Protein AF-0000000070213793 (afdb_homodimer)

Secondary structure (DSSP, 8-state):
--------TT------B----S---EEEEE-TTTT-SSPEEEEE--TT-GGGS--HHHHHHHHHHHHHSSSS-TT--EEEES-TTTHHHHHHHHHS---SPEEEEE-HHHHHHHHHHHHHTT-TTTEEEEE--TTSPPPTTS-SS-SEEEEES----GGGHHHHHHHHHHH--TT-EEEEEEE--STHHHHHHHHHHHHEEEEE----TTHHHHHTTTEEEEEEEE---/--------TT------B----S---EEEEE-TTTT-SSPEEEEE--TT-GGGS--HHHHHHHHHHHHHSSSS-TT--EEEES-TTTHHHHHHHHHS---S-EEEEE-HHHHHHHHHHHHHTT-TTTEEEEE--TTSPPPTTS-SS-SEEEEES----GGGHHHHHHHHHHH--TT-EEEEEEE--STHHHHHHHHHHHHEEEEE----TTHHHHHTTTEEEEEEEE---

pLDDT: mean 90.23, std 17.84, range [24.61, 98.94]

InterPro domains:
  IPR019410 Lysine methyltransferase [PF10294] (39-197)
  IPR019410 Lysine methyltransferase [PTHR14614] (41-212)
  IPR029063 S-adenosyl-L-methionine-dependent methyltransferase superfamily [G3DSA:3.40.50.150] (36-229)
  IPR029063 S-adenosyl-L-methionine-dependent methyltransferase superfamily [SSF53335] (53-181)
  IPR033684 Protein-lysine N-methyltransferase EFM6 [MF_03198] (5-227)

Structure (mmCIF, N/CA/C/O backbone):
data_AF-0000000070213793-model_v1
#
loop_
_entity.id
_entity.type
_entity.pdbx_description
1 polymer 'Protein-lysine N-methyltransferase EFM6'
#
loop_
_atom_site.group_PDB
_atom_site.id
_atom_site.type_symbol
_atom_site.label_atom_id
_atom_site.label_alt_id
_atom_site.label_comp_id
_atom_site.label_asym_id
_atom_site.label_entity_id
_atom_site.label_seq_id
_atom_site.pdbx_PDB_ins_code
_atom_site.Cartn_x
_atom_site.Cartn_y
_atom_site.Cartn_z
_atom_site.occupancy
_atom_site.B_iso_or_equiv
_atom_site.auth_seq_id
_atom_site.auth_comp_id
_atom_site.auth_asym_id
_atom_site.auth_atom_id
_atom_site.pdbx_PDB_model_num
ATOM 1 N N . MET A 1 1 ? -33.344 42.562 -26.562 1 24.97 1 MET A N 1
ATOM 2 C CA . MET A 1 1 ? -33.469 42.188 -25.156 1 24.97 1 MET A CA 1
ATOM 3 C C . MET A 1 1 ? -33.125 40.719 -24.938 1 24.97 1 MET A C 1
ATOM 5 O O . MET A 1 1 ? -34.031 39.875 -24.969 1 24.97 1 MET A O 1
ATOM 9 N N . SER A 1 2 ? -32.094 40.125 -25.641 1 30.66 2 SER A N 1
ATOM 10 C CA . SER A 1 2 ? -31.625 38.781 -25.859 1 30.66 2 SER A CA 1
ATOM 11 C C . SER A 1 2 ? -31.156 38.125 -24.547 1 30.66 2 SER A C 1
ATOM 13 O O . SER A 1 2 ? -30.297 38.688 -23.859 1 30.66 2 SER A O 1
ATOM 15 N N . ASP A 1 3 ? -32.062 37.281 -23.812 1 29.05 3 ASP A N 1
ATOM 16 C CA . ASP A 1 3 ? -32.062 36.625 -22.516 1 29.05 3 ASP A CA 1
ATOM 17 C C . ASP A 1 3 ? -30.891 35.656 -22.406 1 29.05 3 ASP A C 1
ATOM 19 O O . ASP A 1 3 ? -30.734 34.781 -23.234 1 29.05 3 ASP A O 1
ATOM 23 N N . SER A 1 4 ? -29.719 36 -21.812 1 30.92 4 SER A N 1
ATOM 24 C CA . SER A 1 4 ? -28.469 35.344 -21.438 1 30.92 4 SER A CA 1
ATOM 25 C C . SER A 1 4 ? -28.719 34.125 -20.578 1 30.92 4 SER A C 1
ATOM 27 O O . SER A 1 4 ? -29.062 34.219 -19.406 1 30.92 4 SER A O 1
ATOM 29 N N . GLU A 1 5 ? -29.391 33 -21.125 1 30.72 5 GLU A N 1
ATOM 30 C CA . GLU A 1 5 ? -29.547 31.688 -20.5 1 30.72 5 GLU A CA 1
ATOM 31 C C . GLU A 1 5 ? -28.219 31.188 -19.953 1 30.72 5 GLU A C 1
ATOM 33 O O . GLU A 1 5 ? -27.312 30.844 -20.719 1 30.72 5 GLU A O 1
ATOM 38 N N . GLU A 1 6 ? -27.719 31.781 -18.875 1 29.31 6 GLU A N 1
ATOM 39 C CA . GLU A 1 6 ? -26.562 31.422 -18.078 1 29.31 6 GLU A CA 1
ATOM 40 C C . GLU A 1 6 ? -26.531 29.938 -17.766 1 29.31 6 GLU A C 1
ATOM 42 O O . GLU A 1 6 ? -27.578 29.344 -17.453 1 29.31 6 GLU A O 1
ATOM 47 N N . ASN A 1 7 ? -25.562 29.156 -18.312 1 28.31 7 ASN A N 1
ATOM 48 C CA . ASN A 1 7 ? -25.031 27.797 -18.297 1 28.31 7 ASN A CA 1
ATOM 49 C C . ASN A 1 7 ? -24.938 27.25 -16.891 1 28.31 7 ASN A C 1
ATOM 51 O O . ASN A 1 7 ? -23.984 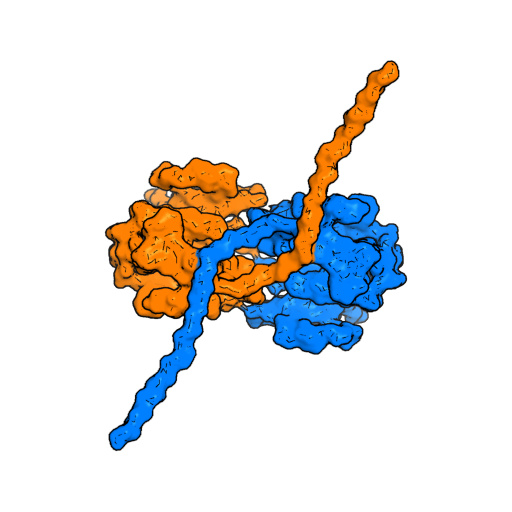27.547 -16.156 1 28.31 7 ASN A O 1
ATOM 55 N N . ASP A 1 8 ? -26.031 27.25 -16.062 1 28.61 8 ASP A N 1
ATOM 56 C CA . ASP A 1 8 ? -26.141 26.594 -14.766 1 28.61 8 ASP A CA 1
ATOM 57 C C . ASP A 1 8 ? -25.812 25.109 -14.859 1 28.61 8 ASP A C 1
ATOM 59 O O . ASP A 1 8 ? -26.672 24.266 -14.594 1 28.61 8 ASP A O 1
ATOM 63 N N . VAL A 1 9 ? -25.25 24.578 -15.875 1 28.34 9 VAL A N 1
ATOM 64 C CA . VAL A 1 9 ? -25.078 23.141 -16.016 1 28.34 9 VAL A CA 1
ATOM 65 C C . VAL A 1 9 ? -24.328 22.578 -14.805 1 28.34 9 VAL A C 1
ATOM 67 O O . VAL A 1 9 ? -24.078 21.375 -14.719 1 28.34 9 VAL A O 1
ATOM 70 N N . PHE A 1 10 ? -23.516 23.375 -14.117 1 33 10 PHE A N 1
ATOM 71 C CA . PHE A 1 10 ? -22.547 22.75 -13.219 1 33 10 PHE A CA 1
ATOM 72 C C . PHE A 1 10 ? -23.234 22.234 -11.961 1 33 10 PHE A C 1
ATOM 74 O O . PHE A 1 10 ? -22.578 21.938 -10.961 1 33 10 PHE A O 1
ATOM 81 N N . GLY A 1 11 ? -24.5 22.281 -11.797 1 30.91 11 GLY A N 1
ATOM 82 C CA . GLY A 1 11 ? -25.062 21.812 -10.547 1 30.91 11 GLY A CA 1
ATOM 83 C C . GLY A 1 11 ? -24.984 20.312 -10.383 1 30.91 11 GLY A C 1
ATOM 84 O O . GLY A 1 11 ? -26.016 19.641 -10.227 1 30.91 11 GLY A O 1
ATOM 85 N N . VAL A 1 12 ? -24.125 19.594 -10.906 1 32.78 12 VAL A N 1
ATOM 86 C CA . VAL A 1 12 ? -24.188 18.188 -10.5 1 32.78 12 VAL A CA 1
ATOM 87 C C . VAL A 1 12 ? -24.156 18.094 -8.977 1 32.78 12 VAL A C 1
ATOM 89 O O . VAL A 1 12 ? -23.219 18.578 -8.336 1 32.78 12 VAL A O 1
ATOM 92 N N . ALA A 1 13 ? -25.188 17.906 -8.398 1 35.34 13 ALA A N 1
ATOM 93 C CA . ALA A 1 13 ? -25.312 17.531 -6.992 1 35.34 13 ALA A CA 1
ATOM 94 C C . ALA A 1 13 ? -24.344 16.406 -6.637 1 35.34 13 ALA A C 1
ATOM 96 O O . ALA A 1 13 ? -24.531 15.258 -7.07 1 35.34 13 ALA A O 1
ATOM 97 N N . GLN A 1 14 ? -23.031 16.672 -6.48 1 43.25 14 GLN A N 1
ATOM 98 C CA . GLN A 1 14 ? -22.188 15.609 -5.984 1 43.25 14 GLN A CA 1
ATOM 99 C C . GLN A 1 14 ? -22.672 15.078 -4.641 1 43.25 14 GLN A C 1
ATOM 101 O O . GLN A 1 14 ? -22.719 15.82 -3.656 1 43.25 14 GLN A O 1
ATOM 106 N N . ASP A 1 15 ? -23.5 14.117 -4.688 1 47.06 15 ASP A N 1
ATOM 107 C CA . ASP A 1 15 ? -23.953 13.406 -3.492 1 47.06 15 ASP A CA 1
ATOM 108 C C . ASP A 1 15 ? -22.766 13 -2.617 1 47.06 15 ASP A C 1
ATOM 110 O O . ASP A 1 15 ? -21.953 12.156 -3.008 1 47.06 15 ASP A O 1
ATOM 114 N N . PHE A 1 16 ? -22.453 13.891 -1.789 1 53.41 16 PHE A N 1
ATOM 115 C CA . PHE A 1 16 ? -21.469 13.531 -0.777 1 53.41 16 PHE A CA 1
ATOM 116 C C . PHE A 1 16 ? -22 12.398 0.106 1 53.41 16 PHE A C 1
ATOM 118 O O . PHE A 1 16 ? -23.125 12.453 0.591 1 53.41 16 PHE A O 1
ATOM 125 N N . VAL A 1 17 ? -21.469 11.172 -0.107 1 52.56 17 VAL A N 1
ATOM 126 C CA . VAL A 1 17 ? -21.797 10.039 0.759 1 52.56 17 VAL A CA 1
ATOM 127 C C . VAL A 1 17 ? -20.938 10.094 2.023 1 52.56 17 VAL A C 1
ATOM 129 O O . VAL A 1 17 ? -19.844 10.672 2.018 1 52.56 17 VAL A O 1
ATOM 132 N N . PRO A 1 18 ? -21.547 9.805 3.176 1 50.69 18 PRO A N 1
ATOM 133 C CA . PRO A 1 18 ? -20.703 9.641 4.355 1 50.69 18 PRO A CA 1
ATOM 134 C C . PRO A 1 18 ? -19.406 8.891 4.047 1 50.69 18 PRO A C 1
ATOM 136 O O . PRO A 1 18 ? -19.344 8.109 3.092 1 50.69 18 PRO A O 1
ATOM 139 N N . PRO A 1 19 ? -18.328 9.469 4.633 1 50.47 19 PRO A N 1
ATOM 140 C CA . PRO A 1 19 ? -17.094 8.75 4.336 1 50.47 19 PRO A CA 1
ATOM 141 C C . PRO A 1 19 ? -17.281 7.234 4.293 1 50.47 19 PRO A C 1
ATOM 143 O O . PRO A 1 19 ? -17.969 6.672 5.148 1 50.47 19 PRO A O 1
ATOM 146 N N . ALA A 1 20 ? -17.125 6.707 3.154 1 46.38 20 ALA A N 1
ATOM 147 C CA . ALA A 1 20 ? -17.125 5.246 3.15 1 46.38 20 ALA A CA 1
ATOM 148 C C . ALA A 1 20 ? -16.156 4.699 4.191 1 46.38 20 ALA A C 1
ATOM 150 O O . ALA A 1 20 ? -15.047 5.215 4.352 1 46.38 20 ALA A O 1
ATOM 151 N N . PRO A 1 21 ? -16.766 3.941 5.25 1 50.28 21 PRO A N 1
ATOM 152 C CA . PRO A 1 21 ? -15.82 3.281 6.156 1 50.28 21 PRO A CA 1
ATOM 153 C C . PRO A 1 21 ? -14.594 2.74 5.434 1 50.28 21 PRO A C 1
ATOM 155 O O . PRO A 1 21 ? -14.633 2.504 4.227 1 50.28 21 PRO A O 1
ATOM 158 N N . ILE A 1 22 ? -13.391 2.848 6.016 1 60.75 22 ILE A N 1
ATOM 159 C CA . ILE A 1 22 ? -12.312 1.965 5.59 1 60.75 22 ILE A CA 1
ATOM 160 C C . ILE A 1 22 ? -12.891 0.644 5.09 1 60.75 22 ILE A C 1
ATOM 162 O O . ILE A 1 22 ? -13.805 0.09 5.699 1 60.75 22 ILE A O 1
ATOM 166 N N . LYS A 1 23 ? -12.68 0.336 3.766 1 65 23 LYS A N 1
ATOM 167 C CA . LYS A 1 23 ? -13.242 -0.904 3.238 1 65 23 LYS A CA 1
ATOM 168 C C . LYS A 1 23 ? -13.305 -1.979 4.32 1 65 23 LYS A C 1
ATOM 170 O O . LYS A 1 23 ? -12.281 -2.369 4.879 1 65 23 LYS A O 1
ATOM 175 N N . PRO A 1 24 ? -14.5 -2.293 4.672 1 72.69 24 PRO A N 1
ATOM 176 C CA . PRO A 1 24 ? -14.609 -3.34 5.691 1 72.69 24 PRO A CA 1
ATOM 177 C C . PRO A 1 24 ? -14.109 -4.695 5.203 1 72.69 24 PRO A C 1
ATOM 179 O O . PRO A 1 24 ? -14.164 -4.984 4.004 1 72.69 24 PRO A O 1
ATOM 182 N N . ALA A 1 25 ? -13.578 -5.391 6.086 1 84.44 25 ALA A N 1
ATOM 183 C CA . ALA A 1 25 ? -13.234 -6.777 5.797 1 84.44 25 ALA A CA 1
ATOM 184 C C . ALA A 1 25 ? -14.469 -7.574 5.379 1 84.44 25 ALA A C 1
ATOM 186 O O . ALA A 1 25 ? -15.57 -7.324 5.871 1 84.44 25 ALA A O 1
ATOM 187 N N . GLY A 1 26 ? -14.305 -8.477 4.344 1 88.69 26 GLY A N 1
ATOM 188 C CA . GLY A 1 26 ? -15.438 -9.273 3.891 1 88.69 26 GLY A CA 1
ATOM 189 C C . GLY A 1 26 ? -15.031 -10.414 2.98 1 88.69 26 GLY A C 1
ATOM 190 O O . GLY A 1 26 ? -13.883 -10.492 2.547 1 88.69 26 GLY A O 1
ATOM 191 N N . ASP A 1 27 ? -16.047 -11.352 2.869 1 93.06 27 ASP A N 1
ATOM 192 C CA . ASP A 1 27 ? -15.859 -12.508 1.996 1 93.06 27 ASP A CA 1
ATOM 193 C C . ASP A 1 27 ? -16.547 -12.297 0.652 1 93.06 27 ASP A C 1
ATOM 195 O O . ASP A 1 27 ? -17.656 -11.758 0.595 1 93.06 27 ASP A O 1
ATOM 199 N N . SER A 1 28 ? -15.867 -12.703 -0.383 1 92.75 28 SER A N 1
ATOM 200 C CA . SER A 1 28 ? -16.453 -12.656 -1.721 1 92.75 28 SER A CA 1
ATOM 201 C C . SER A 1 28 ? -16.203 -13.953 -2.48 1 92.75 28 SER A C 1
ATOM 203 O O . SER A 1 28 ? -15.406 -14.789 -2.053 1 92.75 28 SER A O 1
ATOM 205 N N . GLU A 1 29 ? -17.062 -14.188 -3.475 1 95.88 29 GLU A N 1
ATOM 206 C CA . GLU A 1 29 ? -16.875 -15.273 -4.43 1 95.88 29 GLU A CA 1
ATOM 207 C C . GLU A 1 29 ? -16.516 -14.734 -5.812 1 95.88 29 GLU A C 1
ATOM 209 O O . GLU A 1 29 ? -17.172 -13.828 -6.32 1 95.88 29 GLU A O 1
ATOM 214 N N . ILE A 1 30 ? -15.484 -15.352 -6.371 1 96.44 30 ILE A N 1
ATOM 215 C CA . ILE A 1 30 ? -14.992 -14.891 -7.664 1 96.44 30 ILE A CA 1
ATOM 216 C C . ILE A 1 30 ? -14.914 -16.062 -8.633 1 96.44 30 ILE A C 1
ATOM 218 O O . ILE A 1 30 ? -14.227 -17.062 -8.359 1 96.44 30 ILE A O 1
ATOM 222 N N . ASP A 1 31 ? -15.562 -15.906 -9.781 1 97.81 31 ASP A N 1
ATOM 223 C CA . ASP A 1 31 ? -15.523 -17.016 -10.742 1 97.81 31 ASP A CA 1
ATOM 224 C C . ASP A 1 31 ? -14.75 -16.625 -11.992 1 97.81 31 ASP A C 1
ATOM 226 O O . ASP A 1 31 ? -14.703 -17.391 -12.961 1 97.81 31 ASP A O 1
ATOM 230 N N . PHE A 1 32 ? -14.203 -15.406 -12.016 1 97.31 32 PHE A N 1
ATOM 231 C CA . PHE A 1 32 ? -13.383 -14.914 -13.109 1 97.31 32 PHE A CA 1
ATOM 232 C C . PHE A 1 32 ? -14.141 -14.992 -14.43 1 97.31 32 PHE A C 1
ATOM 234 O O . PHE A 1 32 ? -13.625 -15.531 -15.414 1 97.31 32 PHE A O 1
ATOM 241 N N . ASP A 1 33 ? -15.359 -14.453 -14.391 1 95.62 33 ASP A N 1
ATOM 242 C CA . ASP A 1 33 ? -16.219 -14.383 -15.562 1 95.62 33 ASP A CA 1
ATOM 243 C C . ASP A 1 33 ? -16.547 -15.773 -16.094 1 95.62 33 ASP A C 1
ATOM 245 O O . ASP A 1 33 ? -16.484 -16 -17.312 1 95.62 33 ASP A O 1
ATOM 249 N N . GLY A 1 34 ? -16.656 -16.766 -15.203 1 97.25 34 GLY A N 1
ATOM 250 C CA . GLY A 1 34 ? -17.078 -18.109 -15.586 1 97.25 34 GLY A CA 1
ATOM 251 C C . GLY A 1 34 ? -15.922 -19.047 -15.859 1 97.25 34 GLY A C 1
ATOM 252 O O . GLY A 1 34 ? -16.125 -20.234 -16.141 1 97.25 34 GLY A O 1
ATOM 253 N N . LEU A 1 35 ? -14.695 -18.594 -15.711 1 98 35 LEU A N 1
ATOM 254 C CA . LEU A 1 35 ? -13.523 -19.406 -16.031 1 98 35 LEU A CA 1
ATOM 255 C C . LEU A 1 35 ? -13.211 -20.375 -14.891 1 98 35 LEU A C 1
ATOM 257 O O . LEU A 1 35 ? -12.422 -21.297 -15.062 1 98 35 LEU A O 1
ATOM 261 N N . LEU A 1 36 ? -13.906 -20.203 -13.789 1 98.31 36 LEU A N 1
ATOM 262 C CA . LEU A 1 36 ? -13.586 -21.016 -12.625 1 98.31 36 LEU A CA 1
ATOM 263 C C . LEU A 1 36 ? -14.859 -21.547 -11.969 1 98.31 36 LEU A C 1
ATOM 265 O O . LEU A 1 36 ? -15.781 -20.781 -11.68 1 98.31 36 LEU A O 1
ATOM 269 N N . ALA A 1 37 ? -14.859 -22.859 -11.75 1 97.12 37 ALA A N 1
ATOM 270 C CA . ALA A 1 37 ? -15.906 -23.578 -11.016 1 97.12 37 ALA A CA 1
ATOM 271 C C . ALA A 1 37 ? -15.312 -24.719 -10.195 1 97.12 37 ALA A C 1
ATOM 273 O O . ALA A 1 37 ? -14.602 -25.562 -10.734 1 97.12 37 ALA A O 1
ATOM 274 N N . PRO A 1 38 ? -15.664 -24.781 -8.859 1 97.31 38 PRO A N 1
ATOM 275 C CA . PRO A 1 38 ? -16.406 -23.781 -8.078 1 97.31 38 PRO A CA 1
ATOM 276 C C . PRO A 1 38 ? -15.68 -22.453 -7.984 1 97.31 38 PRO A C 1
ATOM 278 O O . PRO A 1 38 ? -14.484 -22.375 -8.273 1 97.31 38 PRO A O 1
ATOM 281 N N . PRO A 1 39 ? -16.406 -21.375 -7.672 1 98.25 39 PRO A N 1
ATOM 282 C CA . PRO A 1 39 ? -15.758 -20.078 -7.531 1 98.25 39 PRO A CA 1
ATOM 283 C C . PRO A 1 39 ? -14.758 -20.031 -6.371 1 98.25 39 PRO A C 1
ATOM 285 O O . PRO A 1 39 ? -14.859 -20.844 -5.445 1 98.25 39 PRO A O 1
ATOM 288 N N . LEU A 1 40 ? -13.82 -19.125 -6.492 1 98.38 40 LEU A N 1
ATOM 289 C CA . LEU A 1 40 ? -12.867 -18.859 -5.418 1 98.38 40 LEU A CA 1
ATOM 290 C C . LEU A 1 40 ? -13.531 -18.047 -4.305 1 98.38 40 LEU A C 1
ATOM 292 O O . LEU A 1 40 ? -14.18 -17.031 -4.566 1 98.38 40 LEU A O 1
ATOM 296 N N . LYS A 1 41 ? -13.453 -18.531 -3.123 1 97.94 41 LYS A N 1
ATOM 297 C CA . LYS A 1 41 ? -13.836 -17.75 -1.95 1 97.94 41 LYS A CA 1
ATOM 298 C C . LYS A 1 41 ? -12.656 -16.938 -1.428 1 97.94 41 LYS A C 1
ATOM 300 O O . LYS A 1 41 ? -11.578 -17.484 -1.176 1 97.94 41 LYS A O 1
ATOM 305 N N . LEU A 1 42 ? -12.812 -15.609 -1.282 1 97.19 42 LEU A N 1
ATOM 306 C CA . LEU A 1 42 ? -11.711 -14.734 -0.901 1 97.19 42 LEU A CA 1
ATOM 307 C C . LEU A 1 42 ? -12.133 -13.781 0.215 1 97.19 42 LEU A C 1
ATOM 309 O O . LEU A 1 42 ? -13.117 -13.055 0.077 1 97.19 42 LEU A O 1
ATOM 313 N N . HIS A 1 43 ? -11.414 -13.852 1.33 1 96.81 43 HIS A N 1
ATOM 314 C CA . HIS A 1 43 ? -11.547 -12.859 2.391 1 96.81 43 HIS A CA 1
ATOM 315 C C . HIS A 1 43 ? -10.617 -11.672 2.154 1 96.81 43 HIS A C 1
ATOM 317 O O . HIS A 1 43 ? -9.406 -11.852 1.991 1 96.81 43 HIS A O 1
ATOM 323 N N . GLU A 1 44 ? -11.156 -10.469 2.014 1 94.12 44 GLU A N 1
ATOM 324 C CA . GLU A 1 44 ? -10.375 -9.242 1.918 1 94.12 44 GLU A CA 1
ATOM 325 C C . GLU A 1 44 ? -10.344 -8.5 3.254 1 94.12 44 GLU A C 1
ATOM 327 O O . GLU A 1 44 ? -11.344 -8.469 3.977 1 94.12 44 GLU A O 1
ATOM 332 N N . ASP A 1 45 ? -9.172 -8.008 3.611 1 91.19 45 ASP A N 1
ATOM 333 C CA . ASP A 1 45 ? -8.984 -7.305 4.879 1 91.19 45 ASP A CA 1
ATOM 334 C C . ASP A 1 45 ? -7.836 -6.301 4.785 1 91.19 45 ASP A C 1
ATOM 336 O O . ASP A 1 45 ? -6.684 -6.688 4.586 1 91.19 45 ASP A O 1
ATOM 340 N N . LEU A 1 46 ? -8.125 -5.055 4.965 1 86.5 46 LEU A N 1
ATOM 341 C CA . LEU A 1 46 ? -7.133 -3.996 4.832 1 86.5 46 LEU A CA 1
ATOM 342 C C . LEU A 1 46 ? -6.488 -3.684 6.18 1 86.5 46 LEU A C 1
ATOM 344 O O . LEU A 1 46 ? -5.621 -2.811 6.27 1 86.5 46 LEU A O 1
ATOM 348 N N . LYS A 1 47 ? -6.855 -4.418 7.133 1 83.25 47 LYS A N 1
ATOM 349 C CA . LYS A 1 47 ? -6.414 -4.137 8.492 1 83.25 47 LYS A CA 1
ATOM 350 C C . LYS A 1 47 ? -4.891 -4.137 8.586 1 83.25 47 LYS A C 1
ATOM 352 O O . LYS A 1 47 ? -4.305 -3.326 9.305 1 83.25 47 LYS A O 1
ATOM 357 N N . ASN A 1 48 ? -4.324 -5.016 7.832 1 86.25 48 ASN A N 1
ATOM 358 C CA . ASN A 1 48 ? -2.881 -5.176 7.969 1 86.25 48 ASN A CA 1
ATOM 359 C C . ASN A 1 48 ? -2.139 -4.664 6.738 1 86.25 48 ASN A C 1
ATOM 361 O O . ASN A 1 48 ? -0.935 -4.887 6.598 1 86.25 48 ASN A O 1
ATOM 365 N N . GLY A 1 49 ? -2.926 -3.994 5.867 1 86.88 49 GLY A N 1
ATOM 366 C CA . GLY A 1 49 ? -2.252 -3.406 4.719 1 86.88 49 GLY A CA 1
ATOM 367 C C . GLY A 1 49 ? -3.059 -3.51 3.439 1 86.88 49 GLY A C 1
ATOM 368 O O . GLY A 1 49 ? -4.07 -4.211 3.391 1 86.88 49 GLY A O 1
ATOM 369 N N . CYS A 1 50 ? -2.545 -2.9 2.512 1 87.56 50 CYS A N 1
ATOM 370 C CA . CYS A 1 50 ? -3.275 -2.744 1.258 1 87.56 50 CYS A CA 1
ATOM 371 C C . CYS A 1 50 ? -3.25 -4.035 0.448 1 87.56 50 CYS A C 1
ATOM 373 O O . CYS A 1 50 ? -4.035 -4.203 -0.486 1 87.56 50 CYS A O 1
ATOM 375 N N . GLY A 1 51 ? -2.369 -4.934 0.771 1 90.5 51 GLY A N 1
ATOM 376 C CA . GLY A 1 51 ? -2.326 -6.211 0.081 1 90.5 51 GLY A CA 1
ATOM 377 C C . GLY A 1 51 ? -3.564 -7.055 0.316 1 90.5 51 GLY A C 1
ATOM 378 O O . GLY A 1 51 ? -3.793 -8.039 -0.388 1 90.5 51 GLY A O 1
ATOM 379 N N . GLY A 1 52 ? -4.379 -6.641 1.227 1 91.81 52 GLY A N 1
ATOM 380 C CA . GLY A 1 52 ? -5.531 -7.438 1.627 1 91.81 52 GLY A CA 1
ATOM 381 C C . GLY A 1 52 ? -6.746 -7.211 0.75 1 91.81 52 GLY A C 1
ATOM 382 O O . GLY A 1 52 ? -7.812 -7.777 1.001 1 91.81 52 GLY A O 1
ATOM 383 N N . GLN A 1 53 ? -6.586 -6.414 -0.224 1 89.88 53 GLN A N 1
ATOM 384 C CA . GLN A 1 53 ? -7.672 -6.191 -1.175 1 89.88 53 GLN A CA 1
ATOM 385 C C . GLN A 1 53 ? -7.328 -6.777 -2.543 1 89.88 53 GLN A C 1
ATOM 387 O O . GLN A 1 53 ? -6.184 -7.16 -2.791 1 89.88 53 GLN A O 1
ATOM 392 N N . LEU A 1 54 ? -8.406 -6.809 -3.357 1 91.12 54 LEU A N 1
ATOM 393 C CA . LEU A 1 54 ? -8.242 -7.262 -4.734 1 91.12 54 LEU A CA 1
ATOM 394 C C . LEU A 1 54 ? -7.641 -6.16 -5.602 1 91.12 54 LEU A C 1
ATOM 396 O O . LEU A 1 54 ? -8.016 -4.992 -5.477 1 91.12 54 LEU A O 1
ATOM 400 N N . TRP A 1 55 ? -6.699 -6.531 -6.445 1 91.38 55 TRP A N 1
ATOM 401 C CA . TRP A 1 55 ? -6.086 -5.613 -7.402 1 91.38 55 TRP A CA 1
ATOM 402 C C . TRP A 1 55 ? -6.293 -6.105 -8.828 1 91.38 55 TRP A C 1
ATOM 404 O O . TRP A 1 55 ? -6.352 -7.312 -9.078 1 91.38 55 TRP A O 1
ATOM 414 N N . PRO A 1 56 ? -6.383 -5.23 -9.805 1 94.44 56 PRO A N 1
ATOM 415 C CA . PRO A 1 56 ? -6.75 -5.602 -11.172 1 94.44 56 PRO A CA 1
ATOM 416 C C . PRO A 1 56 ? -5.715 -6.508 -11.836 1 94.44 56 PRO A C 1
ATOM 418 O O . PRO A 1 56 ? -6.074 -7.387 -12.633 1 94.44 56 PRO A O 1
ATOM 421 N N . ALA A 1 57 ? -4.48 -6.301 -11.57 1 96.94 57 ALA A N 1
ATOM 422 C CA . ALA A 1 57 ? -3.463 -7.129 -12.219 1 96.94 57 ALA A CA 1
ATOM 423 C C . ALA A 1 57 ? -3.6 -8.586 -11.805 1 96.94 57 ALA A C 1
ATOM 425 O O . ALA A 1 57 ? -3.33 -9.492 -12.594 1 96.94 57 ALA A O 1
ATOM 426 N N . GLY A 1 58 ? -4 -8.828 -10.508 1 97.88 58 GLY A N 1
ATOM 427 C CA . GLY A 1 58 ? -4.27 -10.188 -10.07 1 97.88 58 GLY A CA 1
ATOM 428 C C . GLY A 1 58 ? -5.398 -10.852 -10.836 1 97.88 58 GLY A C 1
ATOM 429 O O . GLY A 1 58 ? -5.324 -12.039 -11.156 1 97.88 58 GLY A O 1
ATOM 430 N N . MET A 1 59 ? -6.402 -10.086 -11.133 1 97.44 59 MET A N 1
ATOM 431 C CA . MET A 1 59 ? -7.527 -10.586 -11.914 1 97.44 59 MET A CA 1
ATOM 432 C C . MET A 1 59 ? -7.086 -10.977 -13.32 1 97.44 59 MET A C 1
ATOM 434 O O . MET A 1 59 ? -7.434 -12.055 -13.805 1 97.44 59 MET A O 1
ATOM 438 N N . VAL A 1 60 ? -6.305 -10.141 -13.914 1 98.56 60 VAL A N 1
ATOM 439 C CA . VAL A 1 60 ? -5.82 -10.367 -15.273 1 98.56 60 VAL A CA 1
ATOM 440 C C . VAL A 1 60 ? -4.957 -11.633 -15.305 1 98.56 60 VAL A C 1
ATOM 442 O O . VAL A 1 60 ? -5.176 -12.516 -16.141 1 98.56 60 VAL A O 1
ATOM 445 N N . LEU A 1 61 ? -4.035 -11.711 -14.406 1 98.88 61 LEU A N 1
ATOM 446 C CA . LEU A 1 61 ? -3.121 -12.844 -14.391 1 98.88 61 LEU A CA 1
ATOM 447 C C . LEU A 1 61 ? -3.871 -14.141 -14.117 1 98.88 61 LEU A C 1
ATOM 449 O O . LEU A 1 61 ? -3.6 -15.164 -14.75 1 98.88 61 LEU A O 1
ATOM 453 N N . SER A 1 62 ? -4.832 -14.125 -13.195 1 98.81 62 SER A N 1
ATOM 454 C CA . SER A 1 62 ? -5.629 -15.305 -12.891 1 98.81 62 SER A CA 1
ATOM 455 C C . SER A 1 62 ? -6.379 -15.797 -14.125 1 98.81 62 SER A C 1
ATOM 457 O O . SER A 1 62 ? -6.312 -16.984 -14.461 1 98.81 62 SER A O 1
ATOM 459 N N . LYS A 1 63 ? -7.039 -14.883 -14.781 1 98.75 63 LYS A N 1
ATOM 460 C CA . LYS A 1 63 ? -7.805 -15.258 -15.969 1 98.75 63 LYS A CA 1
ATOM 461 C C . LYS A 1 63 ? -6.895 -15.844 -17.047 1 98.75 63 LYS A C 1
ATOM 463 O O . LYS A 1 63 ? -7.25 -16.828 -17.703 1 98.75 63 LYS A O 1
ATOM 468 N N . TYR A 1 64 ? -5.754 -15.227 -17.219 1 98.88 64 TYR A N 1
ATOM 469 C CA . TYR A 1 64 ? -4.809 -15.711 -18.219 1 98.88 64 TYR A CA 1
ATOM 470 C C . TYR A 1 64 ? -4.387 -17.141 -17.906 1 98.88 64 TYR A C 1
ATOM 472 O O . TYR A 1 64 ? -4.387 -18 -18.797 1 98.88 64 TYR A O 1
ATOM 480 N N . MET A 1 65 ? -4.047 -17.422 -16.656 1 98.88 65 MET A N 1
ATOM 481 C CA . MET A 1 65 ? -3.615 -18.75 -16.281 1 98.88 65 MET A CA 1
ATOM 482 C C . MET A 1 65 ? -4.742 -19.766 -16.469 1 98.88 65 MET A C 1
ATOM 484 O O . MET A 1 65 ? -4.516 -20.859 -16.969 1 98.88 65 MET A O 1
ATOM 488 N N . LEU A 1 66 ? -5.949 -19.391 -16.078 1 98.75 66 LEU A N 1
ATOM 489 C CA . LEU A 1 66 ? -7.105 -20.281 -16.172 1 98.75 66 LEU A CA 1
ATOM 490 C C . LEU A 1 66 ? -7.453 -20.578 -17.625 1 98.75 66 LEU A C 1
ATOM 492 O O . LEU A 1 66 ? -7.953 -21.672 -17.938 1 98.75 66 LEU A O 1
ATOM 496 N N . ARG A 1 67 ? -7.09 -19.641 -18.484 1 98.44 67 ARG A N 1
ATOM 497 C CA . ARG A 1 67 ? -7.418 -19.797 -19.906 1 98.44 67 ARG A CA 1
ATOM 498 C C . ARG A 1 67 ? -6.312 -20.562 -20.641 1 98.44 67 ARG A C 1
ATOM 500 O O . ARG A 1 67 ? -6.586 -21.484 -21.391 1 98.44 67 ARG A O 1
ATOM 507 N N . LYS A 1 68 ? -5.125 -20.172 -20.391 1 98.31 68 LYS A N 1
ATOM 508 C CA . LYS A 1 68 ? -4.031 -20.578 -21.266 1 98.31 68 LYS A CA 1
ATOM 509 C C . LYS A 1 68 ? -3.229 -21.719 -20.656 1 98.31 68 LYS A C 1
ATOM 511 O O . LYS A 1 68 ? -2.525 -22.453 -21.359 1 98.31 68 LYS A O 1
ATOM 516 N N . HIS A 1 69 ? -3.4 -21.953 -19.312 1 98.38 69 HIS A N 1
ATOM 517 C CA . HIS A 1 69 ? -2.537 -22.922 -18.656 1 98.38 69 HIS A CA 1
ATOM 518 C C . HIS A 1 69 ? -3.35 -23.891 -17.797 1 98.38 69 HIS A C 1
ATOM 520 O O . HIS A 1 69 ? -2.85 -24.42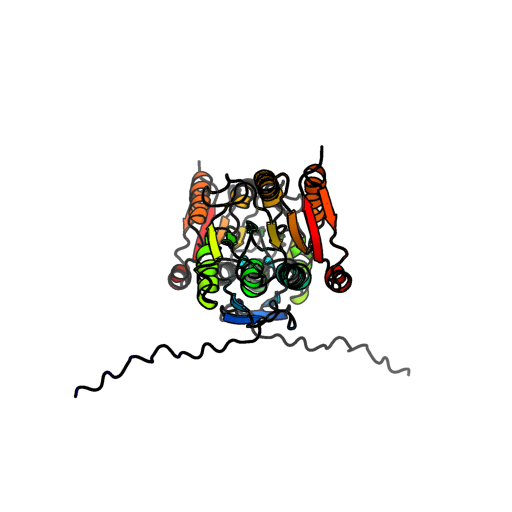2 -16.797 1 98.38 69 HIS A O 1
ATOM 526 N N . LYS A 1 70 ? -4.5 -24.125 -18.172 1 98.19 70 LYS A N 1
ATOM 527 C CA . LYS A 1 70 ? -5.426 -24.969 -17.422 1 98.19 70 LYS A CA 1
ATOM 528 C C . LYS A 1 70 ? -4.871 -26.375 -17.234 1 98.19 70 LYS A C 1
ATOM 530 O O . LYS A 1 70 ? -5.012 -26.969 -16.156 1 98.19 70 LYS A O 1
ATOM 535 N N . ASP A 1 71 ? -4.133 -26.891 -18.219 1 98.06 71 ASP A N 1
ATOM 536 C CA . ASP A 1 71 ? -3.852 -28.328 -18.234 1 98.06 71 ASP A CA 1
ATOM 537 C C . ASP A 1 71 ? -2.35 -28.594 -18.312 1 98.06 71 ASP A C 1
ATOM 539 O O . ASP A 1 71 ? -1.922 -29.75 -18.422 1 98.06 71 ASP A O 1
ATOM 543 N N . ASP A 1 72 ? -1.53 -27.594 -18.234 1 97.88 72 ASP A N 1
ATOM 544 C CA . ASP A 1 72 ? -0.12 -27.828 -18.516 1 97.88 72 ASP A CA 1
ATOM 545 C C . ASP A 1 72 ? 0.753 -27.484 -17.312 1 97.88 72 ASP A C 1
ATOM 547 O O . ASP A 1 72 ? 1.921 -27.125 -17.46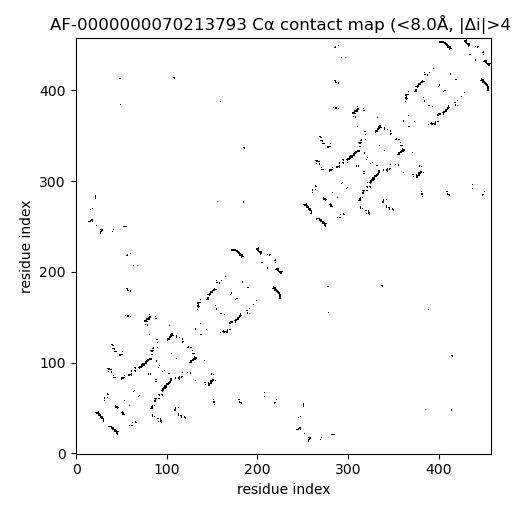9 1 97.88 72 ASP A O 1
ATOM 551 N N . LEU A 1 73 ? 0.153 -27.594 -16.094 1 98.38 73 LEU A N 1
ATOM 552 C CA . LEU A 1 73 ? 0.924 -27.234 -14.914 1 98.38 73 LEU A CA 1
ATOM 553 C C . LEU A 1 73 ? 1.229 -28.453 -14.062 1 98.38 73 LEU A C 1
ATOM 555 O O . LEU A 1 73 ? 1.832 -28.344 -12.992 1 98.38 73 LEU A O 1
ATOM 559 N N . ALA A 1 74 ? 0.872 -29.625 -14.555 1 98.06 74 ALA A N 1
ATOM 560 C CA . ALA A 1 74 ? 1.154 -30.844 -13.805 1 98.06 74 ALA A CA 1
ATOM 561 C C . ALA A 1 74 ? 2.656 -31.047 -13.625 1 98.06 74 ALA A C 1
ATOM 563 O O . ALA A 1 74 ? 3.428 -30.875 -14.578 1 98.06 74 ALA A O 1
ATOM 564 N N . GLY A 1 75 ? 3.064 -31.312 -12.383 1 98.06 75 GLY A N 1
ATOM 565 C CA . GLY A 1 75 ? 4.461 -31.578 -12.086 1 98.06 75 GLY A CA 1
ATOM 566 C C . GLY A 1 75 ? 5.297 -30.328 -11.93 1 98.06 75 GLY A C 1
ATOM 567 O O . GLY A 1 75 ? 6.488 -30.391 -11.617 1 98.06 75 GLY A O 1
ATOM 568 N N . LYS A 1 76 ? 4.715 -29.188 -12.062 1 98.44 76 LYS A N 1
ATOM 569 C CA . LYS A 1 76 ? 5.473 -27.938 -12.039 1 98.44 76 LYS A CA 1
ATOM 570 C C . LYS A 1 76 ? 5.539 -27.359 -10.625 1 98.44 76 LYS A C 1
ATOM 572 O O . LYS A 1 76 ? 4.562 -27.422 -9.875 1 98.44 76 LYS A O 1
ATOM 577 N N . GLU A 1 77 ? 6.703 -26.859 -10.258 1 98.56 77 GLU A N 1
ATOM 578 C CA . GLU A 1 77 ? 6.863 -26.062 -9.047 1 98.56 77 GLU A CA 1
ATOM 579 C C . GLU A 1 77 ? 6.449 -24.609 -9.281 1 98.56 77 GLU A C 1
ATOM 581 O O . GLU A 1 77 ? 6.973 -23.953 -10.18 1 98.56 77 GLU A O 1
ATOM 586 N N . ILE A 1 78 ? 5.461 -24.156 -8.438 1 98.88 78 ILE A N 1
ATOM 587 C CA . ILE A 1 78 ? 4.891 -22.828 -8.648 1 98.88 78 ILE A CA 1
ATOM 588 C C . ILE A 1 78 ? 5.051 -21.984 -7.387 1 98.88 78 ILE A C 1
ATOM 590 O O . ILE A 1 78 ? 4.754 -22.453 -6.285 1 98.88 78 ILE A O 1
ATOM 594 N N . VAL A 1 79 ? 5.578 -20.703 -7.535 1 98.94 79 VAL A N 1
ATOM 595 C CA . VAL A 1 79 ? 5.711 -19.75 -6.445 1 98.94 79 VAL A CA 1
ATOM 596 C C . VAL A 1 79 ? 5.047 -18.438 -6.836 1 98.94 79 VAL A C 1
ATOM 598 O O . VAL A 1 79 ? 5.277 -17.906 -7.93 1 98.94 79 VAL A O 1
ATOM 601 N N . GLU A 1 80 ? 4.148 -17.938 -6.012 1 98.94 80 GLU A N 1
ATOM 602 C CA . GLU A 1 80 ? 3.609 -16.594 -6.18 1 98.94 80 GLU A CA 1
ATOM 603 C C . GLU A 1 80 ? 4.336 -15.586 -5.285 1 98.94 80 GLU A C 1
ATOM 605 O O . GLU A 1 80 ? 4.52 -15.836 -4.094 1 98.94 80 GLU A O 1
ATOM 610 N N . LEU A 1 81 ? 4.816 -14.492 -5.848 1 98.75 81 LEU A N 1
ATOM 611 C CA . LEU A 1 81 ? 5.418 -13.383 -5.117 1 98.75 81 LEU A CA 1
ATOM 612 C C . LEU A 1 81 ? 4.395 -12.281 -4.863 1 98.75 81 LEU A C 1
ATOM 614 O O . LEU A 1 81 ? 3.598 -11.953 -5.742 1 98.75 81 LEU A O 1
ATOM 618 N N . GLY A 1 82 ? 4.438 -11.727 -3.643 1 97.56 82 GLY A N 1
ATOM 619 C CA . GLY A 1 82 ? 3.479 -10.672 -3.334 1 97.56 82 GLY A CA 1
ATOM 620 C C . GLY A 1 82 ? 2.037 -11.117 -3.486 1 97.56 82 GLY A C 1
ATOM 621 O O . GLY A 1 82 ? 1.25 -10.461 -4.176 1 97.56 82 GLY A O 1
ATOM 622 N N . ALA A 1 83 ? 1.673 -12.148 -2.746 1 98.5 83 ALA A N 1
ATOM 623 C CA . ALA A 1 83 ? 0.402 -12.828 -2.98 1 98.5 83 ALA A CA 1
ATOM 624 C C . ALA A 1 83 ? -0.766 -12.016 -2.43 1 98.5 83 ALA A C 1
ATOM 626 O O . ALA A 1 83 ? -1.901 -12.156 -2.887 1 98.5 83 ALA A O 1
ATOM 627 N N . GLY A 1 84 ? -0.524 -11.164 -1.432 1 96.62 84 GLY A N 1
ATOM 628 C CA . GLY A 1 84 ? -1.645 -10.531 -0.756 1 96.62 84 GLY A CA 1
ATOM 629 C C . GLY A 1 84 ? -2.635 -11.523 -0.181 1 96.62 84 GLY A C 1
ATOM 630 O O . GLY A 1 84 ? -2.271 -12.359 0.651 1 96.62 84 GLY A O 1
ATOM 631 N N . GLY A 1 85 ? -3.861 -11.531 -0.721 1 97.06 85 GLY A N 1
ATOM 632 C CA . GLY A 1 85 ? -4.875 -12.492 -0.315 1 97.06 85 GLY A CA 1
ATOM 633 C C . GLY A 1 85 ? -4.746 -13.828 -1.022 1 97.06 85 GLY A C 1
ATOM 634 O O . GLY A 1 85 ? -5.469 -14.773 -0.708 1 97.06 85 GLY A O 1
ATOM 635 N N . GLY A 1 86 ? -3.873 -13.891 -1.903 1 98.56 86 GLY A N 1
ATOM 636 C CA . GLY A 1 86 ? -3.605 -15.148 -2.58 1 98.56 86 GLY A CA 1
ATOM 637 C C . GLY A 1 86 ? -4.492 -15.375 -3.791 1 98.56 86 GLY A C 1
ATOM 638 O O . GLY A 1 86 ? -4.664 -16.516 -4.234 1 98.56 86 GLY A O 1
ATOM 639 N N . LEU A 1 87 ? -5.039 -14.352 -4.34 1 98.25 87 LEU A N 1
ATOM 640 C CA . LEU A 1 87 ? -6.016 -14.43 -5.422 1 98.25 87 LEU A CA 1
ATOM 641 C C . LEU A 1 87 ? -5.512 -15.312 -6.551 1 98.25 87 LEU A C 1
ATOM 643 O O . LEU A 1 87 ? -6.203 -16.25 -6.973 1 98.25 87 LEU A O 1
ATOM 647 N N . VAL A 1 88 ? -4.316 -15.07 -7.059 1 98.88 88 VAL A N 1
ATOM 648 C CA . VAL A 1 88 ? -3.814 -15.719 -8.266 1 98.88 88 VAL A CA 1
ATOM 649 C C . VAL A 1 88 ? -3.488 -17.172 -7.969 1 98.88 88 VAL A C 1
ATOM 651 O O . VAL A 1 88 ? -3.977 -18.078 -8.656 1 98.88 88 VAL A O 1
ATOM 654 N N . GLY A 1 89 ? -2.707 -17.375 -6.953 1 98.94 89 GLY A N 1
ATOM 655 C CA . GLY A 1 89 ? -2.303 -18.734 -6.617 1 98.94 89 GLY A CA 1
ATOM 656 C C . GLY A 1 89 ? -3.473 -19.641 -6.293 1 98.94 89 GLY A C 1
ATOM 657 O O . GLY A 1 89 ? -3.5 -20.797 -6.715 1 98.94 89 GLY A O 1
ATOM 658 N N . LEU A 1 90 ? -4.449 -19.172 -5.578 1 98.88 90 LEU A N 1
ATOM 659 C CA . LEU A 1 90 ? -5.605 -19.984 -5.207 1 98.88 90 LEU A CA 1
ATOM 660 C C . LEU A 1 90 ? -6.465 -20.281 -6.43 1 98.88 90 LEU A C 1
ATOM 662 O O . LEU A 1 90 ? -6.969 -21.406 -6.574 1 98.88 90 LEU A O 1
ATOM 666 N N . ALA A 1 91 ? -6.648 -19.297 -7.289 1 98.88 91 ALA A N 1
ATOM 667 C CA . ALA A 1 91 ? -7.375 -19.547 -8.531 1 98.88 91 ALA A CA 1
ATOM 668 C C . ALA A 1 91 ? -6.715 -20.656 -9.344 1 98.88 91 ALA A C 1
ATOM 670 O O . ALA A 1 91 ? -7.395 -21.547 -9.844 1 98.88 91 ALA A O 1
ATOM 671 N N . VAL A 1 92 ? -5.434 -20.594 -9.453 1 98.88 92 VAL A N 1
ATOM 672 C CA . VAL A 1 92 ? -4.668 -21.578 -10.211 1 98.88 92 VAL A CA 1
ATOM 673 C C . VAL A 1 92 ? -4.801 -22.953 -9.562 1 98.88 92 VAL A C 1
ATOM 675 O O . VAL A 1 92 ? -5.016 -23.953 -10.242 1 98.88 92 VAL A O 1
ATOM 678 N N . ALA A 1 93 ? -4.723 -22.969 -8.242 1 98.81 93 ALA A N 1
ATOM 679 C CA . ALA A 1 93 ? -4.824 -24.234 -7.52 1 98.81 93 ALA A CA 1
ATOM 680 C C . ALA A 1 93 ? -6.188 -24.875 -7.738 1 98.81 93 ALA A C 1
ATOM 682 O O . ALA A 1 93 ? -6.285 -26.109 -7.828 1 98.81 93 ALA A O 1
ATOM 683 N N . ILE A 1 94 ? -7.242 -24.094 -7.824 1 98.62 94 ILE A N 1
ATOM 684 C CA . ILE A 1 94 ? -8.602 -24.609 -7.973 1 98.62 94 ILE A CA 1
ATOM 685 C C . ILE A 1 94 ? -8.852 -24.984 -9.438 1 98.62 94 ILE A C 1
ATOM 687 O O . ILE A 1 94 ? -9.43 -26.031 -9.727 1 98.62 94 ILE A O 1
ATOM 691 N N . GLY A 1 95 ? -8.375 -24.203 -10.336 1 98.69 95 GLY A N 1
ATOM 692 C CA . GLY A 1 95 ? -8.891 -24.25 -11.695 1 98.69 95 GLY A CA 1
ATOM 693 C C . GLY A 1 95 ? -7.93 -24.938 -12.664 1 98.69 95 GLY A C 1
ATOM 694 O O . GLY A 1 95 ? -8.32 -25.297 -13.773 1 98.69 95 GLY A O 1
ATOM 695 N N . CYS A 1 96 ? -6.66 -25.047 -12.305 1 98.69 96 CYS A N 1
ATOM 696 C CA . CYS A 1 96 ? -5.68 -25.656 -13.195 1 98.69 96 CYS A CA 1
ATOM 697 C C . CYS A 1 96 ? -5.262 -27.031 -12.688 1 98.69 96 CYS A C 1
ATOM 699 O O . CYS A 1 96 ? -5.535 -27.391 -11.539 1 98.69 96 CYS A O 1
ATOM 701 N N . LYS A 1 97 ? -4.648 -27.797 -13.562 1 97.94 97 LYS A N 1
ATOM 702 C CA . LYS A 1 97 ? -4.109 -29.094 -13.188 1 97.94 97 LYS A CA 1
ATOM 703 C C . LYS A 1 97 ? -2.766 -28.953 -12.477 1 97.94 97 LYS A C 1
ATOM 705 O O . LYS A 1 97 ? -1.712 -29.016 -13.117 1 97.94 97 LYS A O 1
ATOM 710 N N . VAL A 1 98 ? -2.848 -28.812 -11.18 1 96.94 98 VAL A N 1
ATOM 711 C CA . VAL A 1 98 ? -1.68 -28.672 -10.312 1 96.94 98 VAL A CA 1
ATOM 712 C C . VAL A 1 98 ? -1.622 -29.828 -9.336 1 96.94 98 VAL A C 1
ATOM 714 O O . VAL A 1 98 ? -2.596 -30.109 -8.625 1 96.94 98 VAL A O 1
ATOM 717 N N . ASP A 1 99 ? -0.45 -30.516 -9.344 1 96.69 99 ASP A N 1
ATOM 718 C CA . ASP A 1 99 ? -0.37 -31.688 -8.469 1 96.69 99 ASP A CA 1
ATOM 719 C C . ASP A 1 99 ? 0.835 -31.594 -7.539 1 96.69 99 ASP A C 1
ATOM 721 O O . ASP A 1 99 ? 1.214 -32.562 -6.898 1 96.69 99 ASP A O 1
ATOM 725 N N . THR A 1 100 ? 1.548 -30.5 -7.598 1 97.19 100 THR A N 1
ATOM 726 C CA . THR A 1 100 ? 2.58 -30.156 -6.625 1 97.19 100 THR A CA 1
ATOM 727 C C . THR A 1 100 ? 2.105 -29.031 -5.707 1 97.19 100 THR A C 1
ATOM 729 O O . THR A 1 100 ? 1.104 -28.359 -5.992 1 97.19 100 THR A O 1
ATOM 732 N N . THR A 1 101 ? 2.783 -28.906 -4.598 1 97.12 101 THR A N 1
ATOM 733 C CA . THR A 1 101 ? 2.408 -27.844 -3.678 1 97.12 101 THR A CA 1
ATOM 734 C C . THR A 1 101 ? 2.654 -26.469 -4.309 1 97.12 101 THR A C 1
ATOM 736 O O . THR A 1 101 ? 3.754 -26.203 -4.797 1 97.12 101 THR A O 1
ATOM 739 N N . LEU A 1 102 ? 1.608 -25.703 -4.398 1 98.81 102 LEU A N 1
ATOM 740 C CA . LEU A 1 102 ? 1.726 -24.312 -4.844 1 98.81 102 LEU A CA 1
ATOM 741 C C . LEU A 1 102 ? 2.051 -23.391 -3.676 1 98.81 102 LEU A C 1
ATOM 743 O O . LEU A 1 102 ? 1.377 -23.438 -2.645 1 98.81 102 LEU A O 1
ATOM 747 N N . HIS A 1 103 ? 3.139 -22.547 -3.807 1 98.94 103 HIS A N 1
ATOM 748 C CA . HIS A 1 103 ? 3.576 -21.672 -2.725 1 98.94 103 HIS A CA 1
ATOM 749 C C . HIS A 1 103 ? 3.156 -20.219 -2.979 1 98.94 103 HIS A C 1
ATOM 751 O O . HIS A 1 103 ? 3.584 -19.609 -3.961 1 98.94 103 HIS A O 1
ATOM 757 N N . ILE A 1 104 ? 2.314 -19.719 -2.088 1 98.94 104 ILE A N 1
ATOM 758 C CA . ILE A 1 104 ? 2.033 -18.281 -2.143 1 98.94 104 ILE A CA 1
ATOM 759 C C . ILE A 1 104 ? 2.816 -17.562 -1.049 1 98.94 104 ILE A C 1
ATOM 761 O O . ILE A 1 104 ? 2.9 -18.047 0.083 1 98.94 104 ILE A O 1
ATOM 765 N N . THR A 1 105 ? 3.5 -16.391 -1.417 1 98.88 105 THR A N 1
ATOM 766 C CA . THR A 1 105 ? 4.395 -15.734 -0.471 1 98.88 105 THR A CA 1
ATOM 767 C C . THR A 1 105 ? 4.066 -14.242 -0.366 1 98.88 105 THR A C 1
ATOM 769 O O . THR A 1 105 ? 3.629 -13.633 -1.34 1 98.88 105 THR A O 1
ATOM 772 N N . ASP A 1 106 ? 4.199 -13.773 0.745 1 97.12 106 ASP A N 1
ATOM 773 C CA . ASP A 1 106 ? 4.148 -12.352 1.058 1 97.12 106 ASP A CA 1
ATOM 774 C C . ASP A 1 106 ? 4.863 -12.047 2.373 1 97.12 106 ASP A C 1
ATOM 776 O O . ASP A 1 106 ? 5.59 -12.891 2.896 1 97.12 106 ASP A O 1
ATOM 780 N N . GLN A 1 107 ? 4.773 -10.797 2.746 1 93.62 107 GLN A N 1
ATOM 781 C CA . GLN A 1 107 ? 5.359 -10.398 4.023 1 93.62 107 GLN A CA 1
ATOM 782 C C . GLN A 1 107 ? 4.457 -10.797 5.188 1 93.62 107 GLN A C 1
ATOM 784 O O . GLN A 1 107 ? 3.316 -11.219 4.984 1 93.62 107 GLN A O 1
ATOM 789 N N . GLU A 1 108 ? 4.926 -10.648 6.355 1 92.81 108 GLU A N 1
ATOM 790 C CA . GLU A 1 108 ? 4.289 -11.102 7.59 1 92.81 108 GLU A CA 1
ATOM 791 C C . GLU A 1 108 ? 2.879 -10.539 7.723 1 92.81 108 GLU A C 1
ATOM 793 O O . GLU A 1 108 ? 1.956 -11.25 8.125 1 92.81 108 GLU A O 1
ATOM 798 N N . PRO A 1 109 ? 2.613 -9.32 7.391 1 91.31 109 PRO A N 1
ATOM 799 C CA . PRO A 1 109 ? 1.276 -8.766 7.602 1 91.31 109 PRO A CA 1
ATOM 800 C C . PRO A 1 109 ? 0.2 -9.484 6.793 1 91.31 109 PRO A C 1
ATOM 802 O O . PRO A 1 109 ? -0.981 -9.43 7.145 1 91.31 109 PRO A O 1
ATOM 805 N N . MET A 1 110 ? 0.619 -10.141 5.742 1 95.19 110 MET A N 1
ATOM 806 C CA . MET A 1 110 ? -0.358 -10.797 4.879 1 95.19 110 MET A CA 1
ATOM 807 C C . MET A 1 110 ? -0.461 -12.281 5.211 1 95.19 110 MET A C 1
ATOM 809 O O . MET A 1 110 ? -1.323 -12.984 4.68 1 95.19 110 MET A O 1
ATOM 813 N N . PHE A 1 111 ? 0.349 -12.789 6.137 1 97.31 111 PHE A N 1
ATOM 814 C CA . PHE A 1 111 ? 0.503 -14.219 6.363 1 97.31 111 PHE A CA 1
ATOM 815 C C . PHE A 1 111 ? -0.812 -14.844 6.82 1 97.31 111 PHE A C 1
ATOM 817 O O . PHE A 1 111 ? -1.262 -15.844 6.254 1 97.31 111 PHE A O 1
ATOM 824 N N . GLU A 1 112 ? -1.427 -14.234 7.809 1 96.81 112 GLU A N 1
ATOM 825 C CA . GLU A 1 112 ? -2.664 -14.797 8.344 1 96.81 112 GLU A CA 1
ATOM 826 C C . GLU A 1 112 ? -3.791 -14.727 7.32 1 96.81 112 GLU A C 1
ATOM 828 O O . GLU A 1 112 ? -4.652 -15.602 7.277 1 96.81 112 GLU A O 1
ATOM 833 N N . LEU A 1 113 ? -3.768 -13.688 6.512 1 97.31 113 LEU A N 1
ATOM 834 C CA . LEU A 1 113 ? -4.777 -13.555 5.469 1 97.31 113 LEU A CA 1
ATOM 835 C C . LEU A 1 113 ? -4.625 -14.656 4.422 1 97.31 113 LEU A C 1
ATOM 837 O O . LEU A 1 113 ? -5.617 -15.242 3.98 1 97.31 113 LEU A O 1
ATOM 841 N N . MET A 1 114 ? -3.387 -14.914 4.016 1 98.62 114 MET A N 1
ATOM 842 C CA . MET A 1 114 ? -3.129 -16.016 3.092 1 98.62 114 MET A CA 1
ATOM 843 C C . MET A 1 114 ? -3.641 -17.328 3.664 1 98.62 114 MET A C 1
ATOM 845 O O . MET A 1 114 ? -4.355 -18.078 2.982 1 98.62 114 MET A O 1
ATOM 849 N N . ARG A 1 115 ? -3.352 -17.594 4.879 1 98.69 115 ARG A N 1
ATOM 850 C CA . ARG A 1 115 ? -3.758 -18.844 5.527 1 98.69 115 ARG A CA 1
ATOM 851 C C . ARG A 1 115 ? -5.277 -18.953 5.602 1 98.69 115 ARG A C 1
ATOM 853 O O . ARG A 1 115 ? -5.844 -20.016 5.363 1 98.69 115 ARG A O 1
ATOM 860 N N . ARG A 1 116 ? -5.895 -17.906 5.965 1 98.44 116 ARG A N 1
ATOM 861 C CA . ARG A 1 116 ? -7.352 -17.875 6.051 1 98.44 116 ARG A CA 1
ATOM 862 C C . ARG A 1 116 ? -7.984 -18.203 4.703 1 98.44 116 ARG A C 1
ATOM 864 O O . ARG A 1 116 ? -8.93 -18.984 4.629 1 98.44 116 ARG A O 1
ATOM 871 N N . ASN A 1 117 ? -7.473 -17.609 3.658 1 98.69 117 ASN A N 1
ATOM 872 C CA . ASN A 1 117 ? -8.055 -17.797 2.334 1 98.69 117 ASN A CA 1
ATOM 873 C C . ASN A 1 117 ? -7.773 -19.203 1.801 1 98.69 117 ASN A C 1
ATOM 875 O O . ASN A 1 117 ? -8.594 -19.781 1.082 1 98.69 117 ASN A O 1
ATOM 879 N N . ILE A 1 118 ? -6.641 -19.781 2.152 1 98.88 118 ILE A N 1
ATOM 880 C CA . ILE A 1 118 ? -6.375 -21.172 1.844 1 98.88 118 ILE A CA 1
ATOM 881 C C . ILE A 1 118 ? -7.434 -22.062 2.5 1 98.88 118 ILE A C 1
ATOM 883 O O . ILE A 1 118 ? -8.023 -22.922 1.844 1 98.88 118 ILE A O 1
ATOM 887 N N . ALA A 1 119 ? -7.699 -21.797 3.76 1 98.75 119 ALA A N 1
ATOM 888 C CA . ALA A 1 119 ? -8.656 -22.578 4.535 1 98.75 119 ALA A CA 1
ATOM 889 C C . ALA A 1 119 ? -10.078 -22.391 4.004 1 98.75 119 ALA A C 1
ATOM 891 O O . ALA A 1 119 ? -10.844 -23.344 3.932 1 98.75 119 ALA A O 1
ATOM 892 N N . LEU A 1 120 ? -10.383 -21.172 3.66 1 98.19 120 LEU A N 1
ATOM 893 C CA . LEU A 1 120 ? -11.711 -20.844 3.15 1 98.19 120 LEU A CA 1
ATOM 894 C C . LEU A 1 120 ? -12.062 -21.703 1.938 1 98.19 120 LEU A C 1
ATOM 896 O O . LEU A 1 120 ? -13.234 -21.922 1.651 1 98.19 120 LEU A O 1
ATOM 900 N N . ASN A 1 121 ? -11.047 -22.219 1.24 1 98.62 121 ASN A N 1
ATOM 901 C CA . ASN A 1 121 ? -11.25 -23 0.028 1 98.62 121 ASN A CA 1
ATOM 902 C C . ASN A 1 121 ? -10.82 -24.453 0.221 1 98.62 121 ASN A C 1
ATOM 904 O O . ASN A 1 121 ? -10.727 -25.219 -0.746 1 98.62 121 ASN A O 1
ATOM 908 N N . SER A 1 122 ? -10.461 -24.844 1.434 1 98.44 122 SER A N 1
ATOM 909 C CA . SER A 1 122 ? -10.031 -26.203 1.774 1 98.44 122 SER A CA 1
ATOM 910 C C . SER A 1 122 ? -8.844 -26.641 0.914 1 98.44 122 SER A C 1
ATOM 912 O O . SER A 1 122 ? -8.852 -27.734 0.36 1 98.44 122 SER A O 1
ATOM 914 N N . LEU A 1 123 ? -7.84 -25.719 0.796 1 98.69 123 LEU A N 1
ATOM 915 C CA . LEU A 1 123 ? -6.711 -25.969 -0.087 1 98.69 123 LEU A CA 1
ATOM 916 C C . LEU A 1 123 ? -5.441 -26.234 0.718 1 98.69 123 LEU A C 1
ATOM 918 O O . LEU A 1 123 ? -4.332 -26.141 0.188 1 98.69 123 LEU A O 1
ATOM 922 N N . GLN A 1 124 ? -5.5 -26.594 1.998 1 98.06 124 GLN A N 1
ATOM 923 C CA . GLN A 1 124 ? -4.352 -26.719 2.891 1 98.06 124 GLN A CA 1
ATOM 924 C C . GLN A 1 124 ? -3.398 -27.812 2.406 1 98.06 124 GLN A C 1
ATOM 926 O O . GLN A 1 124 ? -2.197 -27.75 2.68 1 98.06 124 GLN A O 1
ATOM 931 N N . SER A 1 125 ? -3.875 -28.734 1.686 1 97.69 125 SER A N 1
ATOM 932 C CA . SER A 1 125 ? -3.039 -29.844 1.215 1 97.69 125 SER A CA 1
ATOM 933 C C . SER A 1 125 ? -2.352 -29.484 -0.1 1 97.69 125 SER A C 1
ATOM 935 O O . SER A 1 125 ? -1.411 -30.172 -0.516 1 97.69 125 SER A O 1
ATOM 937 N N . ARG A 1 126 ? -2.713 -28.406 -0.768 1 98.12 126 ARG A N 1
ATOM 938 C CA . ARG A 1 126 ? -2.25 -28.141 -2.125 1 98.12 126 ARG A CA 1
ATOM 939 C C . ARG A 1 126 ? -1.519 -26.797 -2.191 1 98.12 126 ARG A C 1
ATOM 941 O O . ARG A 1 126 ? -0.734 -26.562 -3.113 1 98.12 126 ARG A O 1
ATOM 948 N N . VAL A 1 127 ? -1.882 -25.938 -1.266 1 98.81 127 VAL A N 1
ATOM 949 C CA . VAL A 1 127 ? -1.299 -24.594 -1.271 1 98.81 127 VAL A CA 1
ATOM 950 C C . VAL A 1 127 ? -0.653 -24.312 0.082 1 98.81 127 VAL A C 1
ATOM 952 O O . VAL A 1 127 ? -1.218 -24.641 1.128 1 98.81 127 VAL A O 1
ATOM 955 N N . SER A 1 128 ? 0.549 -23.734 0.028 1 98.81 128 SER A N 1
ATOM 956 C CA . SER A 1 128 ? 1.256 -23.344 1.244 1 98.81 128 SER A CA 1
ATOM 957 C C . SER A 1 128 ? 1.538 -21.844 1.262 1 98.81 128 SER A C 1
ATOM 959 O O . SER A 1 128 ? 1.938 -21.266 0.247 1 98.81 128 SER A O 1
ATOM 961 N N . ALA A 1 129 ? 1.243 -21.219 2.4 1 98.81 129 ALA A N 1
ATOM 962 C CA . ALA A 1 129 ? 1.61 -19.828 2.629 1 98.81 129 ALA A CA 1
ATOM 963 C C . ALA A 1 129 ? 2.988 -19.719 3.275 1 98.81 129 ALA A C 1
ATOM 965 O O . ALA A 1 129 ? 3.314 -20.484 4.188 1 98.81 129 ALA A O 1
ATOM 966 N N . SER A 1 130 ? 3.838 -18.766 2.785 1 98.38 130 SER A N 1
ATOM 967 C CA . SER A 1 130 ? 5.156 -18.547 3.361 1 98.38 130 SER A CA 1
ATOM 968 C C . SER A 1 130 ? 5.492 -17.047 3.404 1 98.38 130 SER A C 1
ATOM 970 O O . SER A 1 130 ? 5.016 -16.281 2.568 1 98.38 130 SER A O 1
ATOM 972 N N . ILE A 1 131 ? 6.195 -16.766 4.406 1 96.69 131 ILE A N 1
ATOM 973 C CA . ILE A 1 131 ? 6.77 -15.422 4.453 1 96.69 131 ILE A CA 1
ATOM 974 C C . ILE A 1 131 ? 8.016 -15.359 3.576 1 96.69 131 ILE A C 1
ATOM 976 O O . ILE A 1 131 ? 8.914 -16.203 3.697 1 96.69 131 ILE A O 1
ATOM 980 N N . TYR A 1 132 ? 8.055 -14.406 2.672 1 97.5 132 TYR A N 1
ATOM 981 C CA . TYR A 1 132 ? 9.227 -14.164 1.833 1 97.5 132 TYR A CA 1
ATOM 982 C C . TYR A 1 132 ? 9.43 -12.664 1.606 1 97.5 132 TYR A C 1
ATOM 984 O O . TYR A 1 132 ? 8.727 -12.055 0.798 1 97.5 132 TYR A O 1
ATOM 992 N N . ASP A 1 133 ? 10.367 -12.125 2.305 1 93.75 133 ASP A N 1
ATOM 993 C CA . ASP A 1 133 ? 10.75 -10.734 2.109 1 93.75 133 ASP A CA 1
ATOM 994 C C . ASP A 1 133 ? 11.688 -10.578 0.917 1 93.75 133 ASP A C 1
ATOM 996 O O . ASP A 1 133 ? 12.766 -11.18 0.888 1 93.75 133 ASP A O 1
ATOM 1000 N N . TRP A 1 134 ? 11.258 -9.773 -0.049 1 96.19 134 TRP A N 1
ATOM 1001 C CA . TRP A 1 134 ? 12.07 -9.594 -1.247 1 96.19 134 TRP A CA 1
ATOM 1002 C C . TRP A 1 134 ? 13.477 -9.125 -0.886 1 96.19 134 TRP A C 1
ATOM 1004 O O . TRP A 1 134 ? 13.656 -8.328 0.043 1 96.19 134 TRP A O 1
ATOM 1014 N N . GLY A 1 135 ? 14.43 -9.562 -1.595 1 95.31 135 GLY A N 1
ATOM 1015 C CA . GLY A 1 135 ? 15.82 -9.195 -1.37 1 95.31 135 GLY A CA 1
ATOM 1016 C C . GLY A 1 135 ? 16.531 -10.117 -0.399 1 95.31 135 GLY A C 1
ATOM 1017 O O . GLY A 1 135 ? 17.766 -10.141 -0.348 1 95.31 135 GLY A O 1
ATOM 1018 N N . GLU A 1 136 ? 15.797 -10.82 0.412 1 95.12 136 GLU A N 1
ATOM 1019 C CA . GLU A 1 136 ? 16.375 -11.82 1.309 1 95.12 136 GLU A CA 1
ATOM 1020 C C . GLU A 1 136 ? 16.625 -13.141 0.583 1 95.12 136 GLU A C 1
ATOM 1022 O O . GLU A 1 136 ? 16.031 -13.383 -0.477 1 95.12 136 GLU A O 1
ATOM 1027 N N . PRO A 1 137 ? 17.453 -13.969 1.167 1 96.56 137 PRO A N 1
ATOM 1028 C CA . PRO A 1 137 ? 17.641 -15.289 0.564 1 96.56 137 PRO A CA 1
ATOM 1029 C C . PRO A 1 137 ? 16.344 -16.078 0.462 1 96.56 137 PRO A C 1
ATOM 1031 O O . PRO A 1 137 ? 15.477 -15.984 1.343 1 96.56 137 PRO A O 1
ATOM 1034 N N . THR A 1 138 ? 16.281 -16.812 -0.582 1 97.56 138 THR A N 1
ATOM 1035 C CA . THR A 1 138 ? 15.117 -17.672 -0.763 1 97.56 138 THR A CA 1
ATOM 1036 C C . THR A 1 138 ? 14.945 -18.609 0.423 1 97.56 138 THR A C 1
ATOM 1038 O O . THR A 1 138 ? 15.883 -19.312 0.797 1 97.56 138 THR A O 1
ATOM 1041 N N . 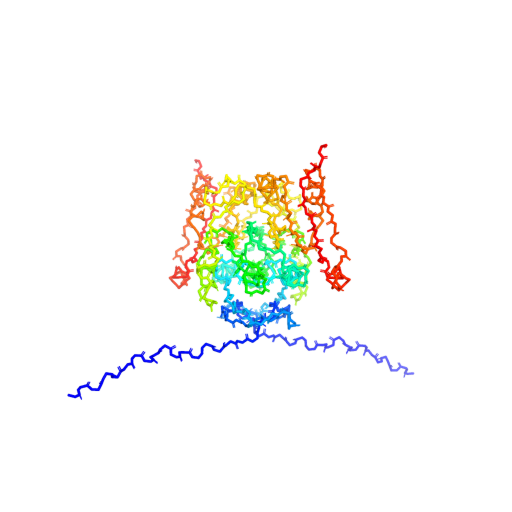PRO A 1 139 ? 13.758 -18.641 1.005 1 97.31 139 PRO A N 1
ATOM 1042 C CA . PRO A 1 139 ? 13.539 -19.625 2.07 1 97.31 139 PRO A CA 1
ATOM 1043 C C . PRO A 1 139 ? 13.812 -21.062 1.614 1 97.31 139 PRO A C 1
ATOM 1045 O O . PRO A 1 139 ? 13.492 -21.422 0.479 1 97.31 139 PRO A O 1
ATOM 1048 N N . SER A 1 140 ? 14.234 -21.859 2.521 1 96.81 140 SER A N 1
ATOM 1049 C CA . SER A 1 140 ? 14.719 -23.188 2.182 1 96.81 140 SER A CA 1
ATOM 1050 C C . SER A 1 140 ? 13.57 -24.109 1.749 1 96.81 140 SER A C 1
ATOM 1052 O O . SER A 1 140 ? 13.781 -25.047 0.99 1 96.81 140 SER A O 1
ATOM 1054 N N . HIS A 1 141 ? 12.398 -23.875 2.191 1 97.12 141 HIS A N 1
ATOM 1055 C CA . HIS A 1 141 ? 11.281 -24.766 1.891 1 97.12 141 HIS A CA 1
ATOM 1056 C C . HIS A 1 141 ? 10.641 -24.406 0.552 1 97.12 141 HIS A C 1
ATOM 1058 O O . HIS A 1 141 ? 9.766 -25.125 0.069 1 97.12 141 HIS A O 1
ATOM 1064 N N . LEU A 1 142 ? 11.055 -23.281 -0.016 1 98.25 142 LEU A N 1
ATOM 1065 C CA . LEU A 1 142 ? 10.617 -22.922 -1.357 1 98.25 142 LEU A CA 1
ATOM 1066 C C . LEU A 1 142 ? 11.547 -23.5 -2.414 1 98.25 142 LEU A C 1
ATOM 1068 O O . LEU A 1 142 ? 12.734 -23.703 -2.16 1 98.25 142 LEU A O 1
ATOM 1072 N N . PRO A 1 143 ? 10.984 -23.766 -3.594 1 97.94 143 PRO A N 1
ATOM 1073 C CA . PRO A 1 143 ? 11.867 -24.188 -4.684 1 97.94 143 PRO A CA 1
ATOM 1074 C C . PRO A 1 143 ? 12.906 -23.141 -5.043 1 97.94 143 PRO A C 1
ATOM 1076 O O . PRO A 1 143 ? 12.586 -21.953 -5.145 1 97.94 143 PRO A O 1
ATOM 1079 N N . ARG A 1 144 ? 14.133 -23.578 -5.289 1 97.44 144 ARG A N 1
ATOM 1080 C CA . ARG A 1 144 ? 15.211 -22.656 -5.637 1 97.44 144 ARG A CA 1
ATOM 1081 C C . ARG A 1 144 ? 14.953 -22 -6.992 1 97.44 144 ARG A C 1
ATOM 1083 O O . ARG A 1 144 ? 15.164 -20.797 -7.148 1 97.44 144 ARG A O 1
ATOM 1090 N N . HIS A 1 145 ? 14.594 -22.844 -7.895 1 98.62 145 HIS A N 1
ATOM 1091 C CA . HIS A 1 145 ? 14.242 -22.375 -9.234 1 98.62 145 HIS A CA 1
ATOM 1092 C C . HIS A 1 145 ? 12.906 -22.953 -9.68 1 98.62 145 HIS A C 1
ATOM 1094 O O . HIS A 1 145 ? 12.867 -23.922 -10.461 1 98.62 145 HIS A O 1
ATOM 1100 N N . PRO A 1 146 ? 11.781 -22.328 -9.219 1 98.88 146 PRO A N 1
ATOM 1101 C CA . PRO A 1 146 ? 10.469 -22.859 -9.617 1 98.88 146 PRO A CA 1
ATOM 1102 C C . PRO A 1 146 ? 10.266 -22.844 -11.125 1 98.88 146 PRO A C 1
ATOM 1104 O O . PRO A 1 146 ? 10.898 -22.047 -11.836 1 98.88 146 PRO A O 1
ATOM 1107 N N . ASP A 1 147 ? 9.383 -23.734 -11.539 1 98.88 147 ASP A N 1
ATOM 1108 C CA . ASP A 1 147 ? 9.039 -23.75 -12.953 1 98.88 147 ASP A CA 1
ATOM 1109 C C . ASP A 1 147 ? 8.242 -22.5 -13.336 1 98.88 147 ASP A C 1
ATOM 1111 O O . ASP A 1 147 ? 8.398 -21.969 -14.438 1 98.88 147 ASP A O 1
ATOM 1115 N N . ILE A 1 148 ? 7.414 -22.047 -12.406 1 98.94 148 ILE A N 1
ATOM 1116 C CA . ILE A 1 148 ? 6.52 -20.922 -12.664 1 98.94 148 ILE A CA 1
ATOM 1117 C C . ILE A 1 148 ? 6.574 -19.953 -11.484 1 98.94 148 ILE A C 1
ATOM 1119 O O . ILE A 1 148 ? 6.523 -20.359 -10.328 1 98.94 148 ILE A O 1
ATOM 1123 N N . ILE A 1 149 ? 6.758 -18.672 -11.812 1 98.94 149 ILE A N 1
ATOM 1124 C CA . ILE A 1 149 ? 6.586 -17.594 -10.852 1 98.94 149 ILE A CA 1
ATOM 1125 C C . ILE A 1 149 ? 5.379 -16.734 -11.25 1 98.94 149 ILE A C 1
ATOM 1127 O O . ILE A 1 149 ? 5.23 -16.375 -12.422 1 98.94 149 ILE A O 1
ATOM 1131 N N . LEU A 1 150 ? 4.461 -16.562 -10.32 1 98.94 150 LEU A N 1
ATOM 1132 C CA . LEU A 1 150 ? 3.324 -15.664 -10.484 1 98.94 150 LEU A CA 1
ATOM 1133 C C . LEU A 1 150 ? 3.549 -14.367 -9.719 1 98.94 150 LEU A C 1
ATOM 1135 O O . LEU A 1 150 ? 3.883 -14.391 -8.531 1 98.94 150 LEU A O 1
ATOM 1139 N N . ALA A 1 151 ? 3.482 -13.227 -10.367 1 98.88 151 ALA A N 1
ATOM 1140 C CA . ALA A 1 151 ? 3.686 -11.922 -9.742 1 98.88 151 ALA A CA 1
ATOM 1141 C C . ALA A 1 151 ? 2.723 -10.883 -10.312 1 98.88 151 ALA A C 1
ATOM 1143 O O . ALA A 1 151 ? 2.799 -10.539 -11.5 1 98.88 151 ALA A O 1
ATOM 1144 N N . ALA A 1 152 ? 1.77 -10.398 -9.5 1 98.31 152 ALA A N 1
ATOM 1145 C CA . ALA A 1 152 ? 0.777 -9.414 -9.93 1 98.31 152 ALA A CA 1
ATOM 1146 C C . ALA A 1 152 ? 0.776 -8.203 -9 1 98.31 152 ALA A C 1
ATOM 1148 O O . ALA A 1 152 ? 0.608 -8.336 -7.789 1 98.31 152 ALA A O 1
ATOM 1149 N N . ASP A 1 153 ? 0.983 -7.043 -9.57 1 95.25 153 ASP A N 1
ATOM 1150 C CA . ASP A 1 153 ? 0.984 -5.746 -8.891 1 95.25 153 ASP A CA 1
ATOM 1151 C C . ASP A 1 153 ? 2.08 -5.684 -7.832 1 95.25 153 ASP A C 1
ATOM 1153 O O . ASP A 1 153 ? 1.866 -5.145 -6.742 1 95.25 153 ASP A O 1
ATOM 1157 N N . CYS A 1 154 ? 3.277 -6.219 -8.234 1 95.31 154 CYS A N 1
ATOM 1158 C CA . CYS A 1 154 ? 4.426 -6.207 -7.336 1 95.31 154 CYS A CA 1
ATOM 1159 C C . CYS A 1 154 ? 5.25 -4.938 -7.527 1 95.31 154 CYS A C 1
ATOM 1161 O O . CYS A 1 154 ? 6.078 -4.598 -6.676 1 95.31 154 CYS A O 1
ATOM 1163 N N . VAL A 1 155 ? 5.016 -4.277 -8.656 1 91.5 155 VAL A N 1
ATOM 1164 C CA . VAL A 1 155 ? 5.711 -3.031 -8.961 1 91.5 155 VAL A CA 1
ATOM 1165 C C . VAL A 1 155 ? 4.867 -1.845 -8.492 1 91.5 155 VAL A C 1
ATOM 1167 O O . VAL A 1 155 ? 4.277 -1.136 -9.312 1 91.5 155 VAL A O 1
ATOM 1170 N N . TYR A 1 156 ? 4.793 -1.635 -7.188 1 83.94 156 TYR A N 1
ATOM 1171 C CA . TYR A 1 156 ? 3.902 -0.605 -6.66 1 83.94 156 TYR A CA 1
ATOM 1172 C C . TYR A 1 156 ? 4.668 0.388 -5.797 1 83.94 156 TYR A C 1
ATOM 1174 O O . TYR A 1 156 ? 4.152 1.456 -5.461 1 83.94 156 TYR A O 1
ATOM 1182 N N . PHE A 1 157 ? 5.809 -0.001 -5.441 1 82.81 157 PHE A N 1
ATOM 1183 C CA . PHE A 1 157 ? 6.582 0.83 -4.527 1 82.81 157 PHE A CA 1
ATOM 1184 C C . PHE A 1 157 ? 8.039 0.903 -4.961 1 82.81 157 PHE A C 1
ATOM 1186 O O . PHE A 1 157 ? 8.805 -0.035 -4.738 1 82.81 157 PHE A O 1
ATOM 1193 N N . GLU A 1 158 ? 8.492 2 -5.449 1 85.94 158 GLU A N 1
ATOM 1194 C CA . GLU A 1 158 ? 9.758 2.186 -6.141 1 85.94 158 GLU A CA 1
ATOM 1195 C C . GLU A 1 158 ? 10.938 1.756 -5.27 1 85.94 158 GLU A C 1
ATOM 1197 O O . GLU A 1 158 ? 11.867 1.104 -5.746 1 85.94 158 GLU A O 1
ATOM 1202 N N . PRO A 1 159 ? 10.938 2.07 -4.008 1 82.94 159 PRO A N 1
ATOM 1203 C CA . PRO A 1 159 ? 12.078 1.678 -3.182 1 82.94 159 PRO A CA 1
ATOM 1204 C C . PRO A 1 159 ? 12.258 0.163 -3.104 1 82.94 159 PRO A C 1
ATOM 1206 O O . PRO A 1 159 ? 13.336 -0.318 -2.752 1 82.94 159 PRO A O 1
ATOM 1209 N N . ALA A 1 160 ? 11.219 -0.543 -3.492 1 89.69 160 ALA A N 1
ATOM 1210 C CA . ALA A 1 160 ? 11.281 -1.999 -3.396 1 89.69 160 ALA A CA 1
ATOM 1211 C C . ALA A 1 160 ? 11.719 -2.617 -4.723 1 89.69 160 ALA A C 1
ATOM 1213 O O . ALA A 1 160 ? 11.938 -3.828 -4.809 1 89.69 160 ALA A O 1
ATOM 1214 N N . PHE A 1 161 ? 11.961 -1.789 -5.727 1 93.69 161 PHE A N 1
ATOM 1215 C CA . PHE A 1 161 ? 12.258 -2.301 -7.059 1 93.69 161 PHE A CA 1
ATOM 1216 C C . PHE A 1 161 ? 13.531 -3.131 -7.047 1 93.69 161 PHE A C 1
ATOM 1218 O O . PHE A 1 161 ? 13.539 -4.277 -7.504 1 93.69 161 PHE A O 1
ATOM 1225 N N . PRO A 1 162 ? 14.617 -2.654 -6.418 1 94.19 162 PRO A N 1
ATOM 1226 C CA . PRO A 1 162 ? 15.844 -3.459 -6.426 1 94.19 162 PRO A CA 1
ATOM 1227 C C . PRO A 1 162 ? 15.68 -4.781 -5.68 1 94.19 162 PRO A C 1
ATOM 1229 O O . PRO A 1 162 ? 16.281 -5.785 -6.059 1 94.19 162 PRO A O 1
ATOM 1232 N N . LEU A 1 163 ? 14.898 -4.762 -4.609 1 95.44 163 LEU A N 1
ATOM 1233 C CA . LEU A 1 163 ? 14.672 -5.969 -3.82 1 95.44 163 LEU A CA 1
ATOM 1234 C C . LEU A 1 163 ? 13.906 -7.012 -4.629 1 95.44 163 LEU A C 1
ATOM 1236 O O . LEU A 1 163 ? 14.242 -8.195 -4.598 1 95.44 163 LEU A O 1
ATOM 1240 N N . LEU A 1 164 ? 12.898 -6.57 -5.363 1 97.19 164 LEU A N 1
ATOM 1241 C CA . LEU A 1 164 ? 12.133 -7.465 -6.223 1 97.19 164 LEU A CA 1
ATOM 1242 C C . LEU A 1 164 ? 13.008 -8.008 -7.355 1 97.19 164 LEU A C 1
ATOM 1244 O O . LEU A 1 164 ? 12.93 -9.188 -7.688 1 97.19 164 LEU A O 1
ATOM 1248 N N . GLN A 1 165 ? 13.812 -7.105 -7.934 1 97.44 165 GLN A N 1
ATOM 1249 C CA . GLN A 1 165 ? 14.719 -7.512 -9.008 1 97.44 165 GLN A CA 1
ATOM 1250 C C . GLN A 1 165 ? 15.688 -8.586 -8.531 1 97.44 165 GLN A C 1
ATOM 1252 O O . GLN A 1 165 ? 15.906 -9.594 -9.211 1 97.44 165 GLN A O 1
ATOM 1257 N N . GLN A 1 166 ? 16.219 -8.43 -7.352 1 97.5 166 GLN A N 1
ATOM 1258 C CA . GLN A 1 166 ? 17.109 -9.422 -6.773 1 97.5 166 GLN A CA 1
ATOM 1259 C C . GLN A 1 166 ? 16.391 -10.742 -6.52 1 97.5 166 GLN A C 1
ATOM 1261 O O . GLN A 1 166 ? 16.938 -11.812 -6.762 1 97.5 166 GLN A O 1
ATOM 1266 N N . THR A 1 167 ? 15.188 -10.641 -6.027 1 98.56 167 THR A N 1
ATOM 1267 C CA . THR A 1 167 ? 14.383 -11.828 -5.762 1 98.56 167 THR A CA 1
ATOM 1268 C C . THR A 1 167 ? 14.133 -12.609 -7.051 1 98.56 167 THR A C 1
ATOM 1270 O O . THR A 1 167 ? 14.258 -13.836 -7.074 1 98.56 167 THR A O 1
ATOM 1273 N N . LEU A 1 168 ? 13.812 -11.922 -8.117 1 98.62 168 LEU A N 1
ATOM 1274 C CA . LEU A 1 168 ? 13.617 -12.562 -9.414 1 98.62 168 LEU A CA 1
ATOM 1275 C C . LEU A 1 168 ? 14.906 -13.211 -9.898 1 98.62 168 LEU A C 1
ATOM 1277 O O . LEU A 1 168 ? 14.891 -14.328 -10.43 1 98.62 168 LEU A O 1
ATOM 1281 N N . LYS A 1 169 ? 15.961 -12.516 -9.688 1 98.12 169 LYS A N 1
ATOM 1282 C CA . LYS A 1 169 ? 17.25 -13.055 -10.07 1 98.12 169 LYS A CA 1
ATOM 1283 C C . LYS A 1 169 ? 17.547 -14.359 -9.328 1 98.12 169 LYS A C 1
ATOM 1285 O O . LYS A 1 169 ? 18.094 -15.297 -9.914 1 98.12 169 LYS A O 1
ATOM 1290 N N . ASP A 1 170 ? 17.234 -14.406 -8.086 1 98.38 170 ASP A N 1
ATOM 1291 C CA . ASP A 1 170 ? 17.469 -15.586 -7.266 1 98.38 170 ASP A CA 1
ATOM 1292 C C . ASP A 1 170 ? 16.594 -16.75 -7.703 1 98.38 170 ASP A C 1
ATOM 1294 O O . ASP A 1 170 ? 17.016 -17.906 -7.664 1 98.38 170 ASP A O 1
ATOM 1298 N N . LEU A 1 171 ? 15.383 -16.469 -8.172 1 98.75 171 LEU A N 1
ATOM 1299 C CA . LEU A 1 171 ? 14.391 -17.516 -8.391 1 98.75 171 LEU A CA 1
ATOM 1300 C C . LEU A 1 171 ? 14.414 -18 -9.836 1 98.75 171 LEU A C 1
ATOM 1302 O O . LEU A 1 171 ? 14.133 -19.172 -10.102 1 98.75 171 LEU A O 1
ATOM 1306 N N . ILE A 1 172 ? 14.695 -17.094 -10.758 1 98.69 172 ILE A N 1
ATOM 1307 C CA . ILE A 1 172 ? 14.578 -17.453 -12.172 1 98.69 172 ILE A CA 1
ATOM 1308 C C . ILE A 1 172 ? 15.781 -18.312 -12.586 1 98.69 172 ILE A C 1
ATOM 1310 O O . ILE A 1 172 ? 16.922 -17.828 -12.594 1 98.69 172 ILE A O 1
ATOM 1314 N N . GLY A 1 173 ? 15.477 -19.547 -12.844 1 98.25 173 GLY A N 1
ATOM 1315 C CA . GLY A 1 173 ? 16.453 -20.484 -13.359 1 98.25 173 GLY A CA 1
ATOM 1316 C C . GLY A 1 173 ? 16.312 -20.734 -14.852 1 98.25 173 GLY A C 1
ATOM 1317 O O . GLY A 1 173 ? 15.633 -19.984 -15.547 1 98.25 173 GLY A O 1
ATOM 1318 N N . GLU A 1 174 ? 16.875 -21.812 -15.328 1 97.69 174 GLU A N 1
ATOM 1319 C CA . GLU A 1 174 ? 17 -22.109 -16.75 1 97.69 174 GLU A CA 1
ATOM 1320 C C . GLU A 1 174 ? 15.641 -22.375 -17.391 1 97.69 174 GLU A C 1
ATOM 1322 O O . GLU A 1 174 ? 15.406 -22.016 -18.547 1 97.69 174 GLU A O 1
ATOM 1327 N N . THR A 1 175 ? 14.742 -22.922 -16.609 1 97.56 175 THR A N 1
ATOM 1328 C CA . THR A 1 175 ? 13.477 -23.328 -17.203 1 97.56 175 THR A CA 1
ATOM 1329 C C . THR A 1 175 ? 12.312 -22.547 -16.594 1 97.56 175 THR A C 1
ATOM 1331 O O . THR A 1 175 ? 11.148 -22.828 -16.875 1 97.56 175 THR A O 1
ATOM 1334 N N . THR A 1 176 ? 12.641 -21.578 -15.75 1 98.75 176 THR A N 1
ATOM 1335 C CA . THR A 1 176 ? 11.609 -20.828 -15.039 1 98.75 176 THR A CA 1
ATOM 1336 C C . THR A 1 176 ? 10.906 -19.859 -15.984 1 98.75 176 THR A C 1
ATOM 1338 O O . THR A 1 176 ? 11.555 -19.188 -16.797 1 98.75 176 THR A O 1
ATOM 1341 N N . VAL A 1 177 ? 9.586 -19.766 -15.906 1 98.88 177 VAL A N 1
ATOM 1342 C CA . VAL A 1 177 ? 8.812 -18.703 -16.531 1 98.88 177 VAL A CA 1
ATOM 1343 C C . VAL A 1 177 ? 8.086 -17.891 -15.461 1 98.88 177 VAL A C 1
ATOM 1345 O O . VAL A 1 177 ? 7.336 -18.453 -14.656 1 98.88 177 VAL A O 1
ATOM 1348 N N . CYS A 1 178 ? 8.352 -16.641 -15.422 1 98.94 178 CYS A N 1
ATOM 1349 C CA . CYS A 1 178 ? 7.629 -15.727 -14.539 1 98.94 178 CYS A CA 1
ATOM 1350 C C . CYS A 1 178 ? 6.535 -14.992 -15.305 1 98.94 178 CYS A C 1
ATOM 1352 O O . CYS A 1 178 ? 6.816 -14.273 -16.266 1 98.94 178 CYS A O 1
ATOM 1354 N N . TYR A 1 179 ? 5.305 -15.234 -14.922 1 98.94 179 TYR A N 1
ATOM 1355 C CA . TYR A 1 179 ? 4.199 -14.422 -15.406 1 98.94 179 TYR A CA 1
ATOM 1356 C C . TYR A 1 179 ? 4 -13.188 -14.531 1 98.94 179 TYR A C 1
ATOM 1358 O O . TYR A 1 179 ? 3.635 -13.312 -13.359 1 98.94 179 TYR A O 1
ATOM 1366 N N . PHE A 1 180 ? 4.254 -12.047 -15.148 1 98.81 180 PHE A N 1
ATOM 1367 C CA . PHE A 1 180 ? 4.391 -10.789 -14.43 1 98.81 180 PHE A CA 1
ATOM 1368 C C . PHE A 1 180 ? 3.379 -9.766 -14.93 1 98.81 180 PHE A C 1
ATOM 1370 O O . PHE A 1 180 ? 3.459 -9.32 -16.078 1 98.81 180 PHE A O 1
ATOM 1377 N N . CYS A 1 181 ? 2.402 -9.422 -14.094 1 98.56 181 CYS A N 1
ATOM 1378 C CA . CYS A 1 181 ? 1.368 -8.469 -14.477 1 98.56 181 CYS A CA 1
ATOM 1379 C C . CYS A 1 181 ? 1.354 -7.27 -13.531 1 98.56 181 CYS A C 1
ATOM 1381 O O . CYS A 1 181 ? 1.505 -7.43 -12.32 1 98.56 181 CYS A O 1
ATOM 1383 N N . PHE A 1 182 ? 1.247 -6.066 -14.102 1 96.38 182 PHE A N 1
ATOM 1384 C CA . PHE A 1 182 ? 1.165 -4.887 -13.25 1 96.38 182 PHE A CA 1
ATOM 1385 C C . PHE A 1 182 ? 0.402 -3.766 -13.945 1 96.38 182 PHE A C 1
ATOM 1387 O O . PHE A 1 182 ? 0.199 -3.807 -15.156 1 96.38 182 PHE A O 1
ATOM 1394 N N . LYS A 1 183 ? -0.107 -2.873 -13.156 1 93.5 183 LYS A N 1
ATOM 1395 C CA . LYS A 1 183 ? -0.692 -1.628 -13.641 1 93.5 183 LYS A CA 1
ATOM 1396 C C . LYS A 1 183 ? 0.34 -0.503 -13.656 1 93.5 183 LYS A C 1
ATOM 1398 O O . LYS A 1 183 ? 0.991 -0.239 -12.641 1 93.5 183 LYS A O 1
ATOM 1403 N N . ARG A 1 184 ? 0.517 0.096 -14.758 1 92.44 184 ARG A N 1
ATOM 1404 C CA . ARG A 1 184 ? 1.407 1.251 -14.82 1 92.44 184 ARG A CA 1
ATOM 1405 C C . ARG A 1 184 ? 0.762 2.473 -14.18 1 92.44 184 ARG A C 1
ATOM 1407 O O . ARG A 1 184 ? -0.279 2.947 -14.633 1 92.44 184 ARG A O 1
ATOM 1414 N N . ARG A 1 185 ? 1.332 2.936 -13.102 1 84.94 185 ARG A N 1
ATOM 1415 C CA . ARG A 1 185 ? 0.781 4.07 -12.367 1 84.94 185 ARG A CA 1
ATOM 1416 C C . ARG A 1 185 ? 1.696 5.285 -12.469 1 84.94 185 ARG A C 1
ATOM 1418 O O . ARG A 1 185 ? 1.231 6.426 -12.406 1 84.94 185 ARG A O 1
ATOM 1425 N N . ARG A 1 186 ? 2.998 5.066 -12.672 1 84.94 186 ARG A N 1
ATOM 1426 C CA . ARG A 1 186 ? 3.986 6.137 -12.734 1 84.94 186 ARG A CA 1
ATOM 1427 C C . ARG A 1 186 ? 5.082 5.816 -13.742 1 84.94 186 ARG A C 1
ATOM 1429 O O . ARG A 1 186 ? 5.23 4.668 -14.164 1 84.94 186 ARG A O 1
ATOM 1436 N N . ARG A 1 187 ? 5.801 6.805 -14.055 1 83.12 187 ARG A N 1
ATOM 1437 C CA . ARG A 1 187 ? 6.918 6.656 -14.984 1 83.12 187 ARG A CA 1
ATOM 1438 C C . ARG A 1 187 ? 7.977 5.715 -14.422 1 83.12 187 ARG A C 1
ATOM 1440 O O . ARG A 1 187 ? 8.625 4.98 -15.172 1 83.12 187 ARG A O 1
ATOM 1447 N N . ALA A 1 188 ? 8.117 5.711 -13.148 1 82.56 188 ALA A N 1
ATOM 1448 C CA . ALA A 1 188 ? 9.117 4.887 -12.477 1 82.56 188 ALA A CA 1
ATOM 1449 C C . ALA A 1 188 ? 8.875 3.406 -12.75 1 82.56 188 ALA A C 1
ATOM 1451 O O . ALA A 1 188 ? 9.812 2.605 -12.727 1 82.56 188 ALA A O 1
ATOM 1452 N N . ASP A 1 189 ? 7.652 3.002 -12.961 1 89.44 189 ASP A N 1
ATOM 1453 C CA . ASP A 1 189 ? 7.344 1.606 -13.258 1 89.44 189 ASP A CA 1
ATOM 1454 C C . ASP A 1 189 ? 8.047 1.146 -14.531 1 89.44 189 ASP A C 1
ATOM 1456 O O . ASP A 1 189 ? 8.461 -0.011 -14.641 1 89.44 189 ASP A O 1
ATOM 1460 N N . LEU A 1 190 ? 8.273 2.137 -15.422 1 89 190 LEU A N 1
ATOM 1461 C CA . LEU A 1 190 ? 8.984 1.841 -16.656 1 89 190 LEU A CA 1
ATOM 1462 C C . LEU A 1 190 ? 10.461 1.576 -16.406 1 89 190 LEU A C 1
ATOM 1464 O O . LEU A 1 190 ? 11.086 0.773 -17.094 1 89 190 LEU A O 1
ATOM 1468 N N . THR A 1 191 ? 10.922 2.229 -15.375 1 91.56 191 THR A N 1
ATOM 1469 C CA . THR A 1 191 ? 12.32 2.021 -15.016 1 91.56 191 THR A CA 1
ATOM 1470 C C . THR A 1 191 ? 12.547 0.609 -14.484 1 91.56 191 THR A C 1
ATOM 1472 O O . THR A 1 191 ? 13.578 -0.006 -14.758 1 91.56 191 THR A O 1
ATOM 1475 N N . PHE A 1 192 ? 11.57 0.134 -13.75 1 95.69 192 PHE A N 1
ATOM 1476 C CA . PHE A 1 192 ? 11.664 -1.248 -13.289 1 95.69 192 PHE A CA 1
ATOM 1477 C C . PHE A 1 192 ? 11.781 -2.203 -14.477 1 95.69 192 PHE A C 1
ATOM 1479 O O . PHE A 1 192 ? 12.648 -3.078 -14.484 1 95.69 192 PHE A O 1
ATOM 1486 N N . MET A 1 193 ? 10.961 -2.016 -15.453 1 95 193 MET A N 1
ATOM 1487 C CA . MET A 1 193 ? 10.906 -2.914 -16.609 1 95 193 MET A CA 1
ATOM 1488 C C . MET A 1 193 ? 12.172 -2.797 -17.453 1 95 193 MET A C 1
ATOM 1490 O O . MET A 1 193 ? 12.648 -3.791 -18 1 95 193 MET A O 1
ATOM 1494 N N . LYS A 1 194 ? 12.664 -1.604 -17.531 1 96 194 LYS A N 1
ATOM 1495 C CA . LYS A 1 194 ? 13.914 -1.393 -18.25 1 96 194 LYS A CA 1
ATOM 1496 C C . LYS A 1 194 ? 15.055 -2.188 -17.609 1 96 194 LYS A C 1
ATOM 1498 O O . LYS A 1 194 ? 15.82 -2.852 -18.312 1 96 194 LYS A O 1
ATOM 1503 N N . THR A 1 195 ? 15.148 -2.127 -16.328 1 96.75 195 THR A N 1
ATOM 1504 C CA . THR A 1 195 ? 16.172 -2.873 -15.602 1 96.75 195 THR A CA 1
ATOM 1505 C C . THR A 1 195 ? 15.945 -4.375 -15.742 1 96.75 195 THR A C 1
ATOM 1507 O O . THR A 1 195 ? 16.906 -5.137 -15.922 1 96.75 195 THR A O 1
ATOM 1510 N N . ALA A 1 196 ? 14.68 -4.781 -15.633 1 96.81 196 ALA A N 1
ATOM 1511 C CA . ALA A 1 196 ? 14.344 -6.195 -15.789 1 96.81 196 ALA A CA 1
ATOM 1512 C C . ALA A 1 196 ? 14.789 -6.719 -17.156 1 96.81 196 ALA A C 1
ATOM 1514 O O . ALA A 1 196 ? 15.281 -7.84 -17.266 1 96.81 196 ALA A O 1
ATOM 1515 N N . ARG A 1 197 ? 14.688 -5.91 -18.188 1 97.31 197 ARG A N 1
ATOM 1516 C CA . ARG A 1 197 ? 15.039 -6.301 -19.547 1 97.31 197 ARG A CA 1
ATOM 1517 C C . ARG A 1 197 ? 16.547 -6.48 -19.703 1 97.31 197 ARG A C 1
ATOM 1519 O O . ARG A 1 197 ? 17 -7.238 -20.547 1 97.31 197 ARG A O 1
ATOM 1526 N N . LYS A 1 198 ? 17.266 -5.812 -18.844 1 97.06 198 LYS A N 1
ATOM 1527 C CA . LYS A 1 198 ? 18.719 -5.988 -18.844 1 97.06 198 LYS A CA 1
ATOM 1528 C C . LYS A 1 198 ? 19.109 -7.309 -18.188 1 97.06 198 LYS A C 1
ATOM 1530 O O . LYS A 1 198 ? 20.156 -7.887 -18.516 1 97.06 198 LYS A O 1
ATOM 1535 N N . MET A 1 199 ? 18.281 -7.777 -17.328 1 97.25 199 MET A N 1
ATOM 1536 C CA . MET A 1 199 ? 18.609 -8.945 -16.516 1 97.25 199 MET A CA 1
ATOM 1537 C C . MET A 1 199 ? 17.984 -10.211 -17.109 1 97.25 199 MET A C 1
ATOM 1539 O O . MET A 1 199 ? 18.531 -11.305 -16.938 1 97.25 199 MET A O 1
ATOM 1543 N N . PHE A 1 200 ? 16.844 -10.008 -17.766 1 98.62 200 PHE A N 1
ATOM 1544 C CA . PHE A 1 200 ? 16.047 -11.148 -18.188 1 98.62 200 PHE A CA 1
ATOM 1545 C C . PHE A 1 200 ? 15.539 -10.953 -19.609 1 98.62 200 PHE A C 1
ATOM 1547 O O . PHE A 1 200 ? 15.688 -9.875 -20.188 1 98.62 200 PHE A O 1
ATOM 1554 N N . ASP A 1 201 ? 15.07 -12.078 -20.219 1 98.5 201 ASP A N 1
ATOM 1555 C CA . ASP A 1 201 ? 14.234 -11.961 -21.406 1 98.5 201 ASP A CA 1
ATOM 1556 C C . ASP A 1 201 ? 12.789 -11.641 -21.031 1 98.5 201 ASP A C 1
ATOM 1558 O O . ASP A 1 201 ? 12.102 -12.453 -20.422 1 98.5 201 ASP A O 1
ATOM 1562 N N . VAL A 1 202 ? 12.391 -10.438 -21.391 1 98.44 202 VAL A N 1
ATOM 1563 C CA . VAL A 1 202 ? 11.062 -9.945 -21.031 1 98.44 202 VAL A CA 1
ATOM 1564 C C . VAL A 1 202 ? 10.211 -9.805 -22.297 1 98.44 202 VAL A C 1
ATOM 1566 O O . VAL A 1 202 ? 10.547 -9.023 -23.188 1 98.44 202 VAL A O 1
ATOM 1569 N N . GLN A 1 203 ? 9.094 -10.594 -22.359 1 98.38 203 GLN A N 1
ATOM 1570 C CA . GLN A 1 203 ? 8.211 -10.555 -23.516 1 98.38 203 GLN A CA 1
ATOM 1571 C C . GLN A 1 203 ? 6.773 -10.266 -23.109 1 98.38 203 GLN A C 1
ATOM 1573 O O . GLN A 1 203 ? 6.238 -10.906 -22.188 1 98.38 203 GLN A O 1
ATOM 1578 N N . GLU A 1 204 ? 6.246 -9.336 -23.766 1 98.06 204 GLU A N 1
ATOM 1579 C CA . GLU A 1 204 ? 4.832 -9.078 -23.5 1 98.06 204 GLU A CA 1
ATOM 1580 C C . GLU A 1 204 ? 3.965 -10.25 -23.953 1 98.06 204 GLU A C 1
ATOM 1582 O O . GLU A 1 204 ? 4.215 -10.844 -25.016 1 98.06 204 GLU A O 1
ATOM 1587 N N . VAL A 1 205 ? 2.986 -10.586 -23.172 1 98.5 205 VAL A N 1
ATOM 1588 C CA . VAL A 1 205 ? 2.023 -11.609 -23.547 1 98.5 205 VAL A CA 1
ATOM 1589 C C . VAL A 1 205 ? 1.06 -11.055 -24.594 1 98.5 205 VAL A C 1
ATOM 1591 O O . VAL A 1 205 ? 0.406 -10.039 -24.359 1 98.5 205 VAL A O 1
ATOM 1594 N N . VAL A 1 206 ? 0.922 -11.719 -25.703 1 97.19 206 VAL A N 1
ATOM 1595 C CA . VAL A 1 206 ? 0.118 -11.172 -26.797 1 97.19 206 VAL A CA 1
ATOM 1596 C C . VAL A 1 206 ? -1.006 -12.148 -27.156 1 97.19 206 VAL A C 1
ATOM 1598 O O . VAL A 1 206 ? -1.845 -11.852 -28 1 97.19 206 VAL A O 1
ATOM 1601 N N . ASP A 1 207 ? -1.039 -13.328 -26.5 1 97.5 207 ASP A N 1
ATOM 1602 C CA . ASP A 1 207 ? -2.002 -14.352 -26.891 1 97.5 207 ASP A CA 1
ATOM 1603 C C . ASP A 1 207 ? -3.195 -14.375 -25.938 1 97.5 207 ASP A C 1
ATOM 1605 O O . ASP A 1 207 ? -3.963 -15.336 -25.922 1 97.5 207 ASP A O 1
ATOM 1609 N N . ASP A 1 208 ? -3.373 -13.391 -25.078 1 97.88 208 ASP A N 1
ATOM 1610 C CA . ASP A 1 208 ? -4.551 -13.258 -24.234 1 97.88 208 ASP A CA 1
ATOM 1611 C C . ASP A 1 208 ? -5.66 -12.484 -24.953 1 97.88 208 ASP A C 1
ATOM 1613 O O . ASP A 1 208 ? -5.453 -11.344 -25.375 1 97.88 208 ASP A O 1
ATOM 1617 N N . PRO A 1 209 ? -6.852 -13.055 -25.078 1 97.25 209 PRO A N 1
ATOM 1618 C CA . PRO A 1 209 ? -7.945 -12.359 -25.766 1 97.25 209 PRO A CA 1
ATOM 1619 C C . PRO A 1 209 ? -8.336 -11.055 -25.078 1 97.25 209 PRO A C 1
ATOM 1621 O O . PRO A 1 209 ? -8.883 -10.156 -25.719 1 97.25 209 PRO A O 1
ATOM 1624 N N . ASP A 1 210 ? -7.973 -10.898 -23.781 1 97.56 210 ASP A N 1
ATOM 1625 C CA . ASP A 1 210 ? -8.359 -9.703 -23.031 1 97.56 210 ASP A CA 1
ATOM 1626 C C . ASP A 1 210 ? -7.254 -8.648 -23.078 1 97.56 210 ASP A C 1
ATOM 1628 O O . ASP A 1 210 ? -7.371 -7.594 -22.453 1 97.56 210 ASP A O 1
ATOM 1632 N N . LYS A 1 211 ? -6.211 -8.859 -23.828 1 98 211 LYS A N 1
ATOM 1633 C CA . LYS A 1 211 ? -5.047 -7.977 -23.812 1 98 211 LYS A CA 1
ATOM 1634 C C . LYS A 1 211 ? -5.445 -6.535 -24.125 1 98 211 LYS A C 1
ATOM 1636 O O . LYS A 1 211 ? -5.027 -5.609 -23.422 1 98 211 LYS A O 1
ATOM 1641 N N . GLU A 1 212 ? -6.258 -6.332 -25.109 1 97.25 212 GLU A N 1
ATOM 1642 C CA . GLU A 1 212 ? -6.648 -4.98 -25.5 1 97.25 212 GLU A CA 1
ATOM 1643 C C . GLU A 1 212 ? -7.445 -4.289 -24.406 1 97.25 212 GLU A C 1
ATOM 1645 O O . GLU A 1 212 ? -7.285 -3.09 -24.172 1 97.25 212 GLU A O 1
ATOM 1650 N N . VAL A 1 213 ? -8.258 -5.066 -23.781 1 96.81 213 VAL A N 1
ATOM 1651 C CA . VAL A 1 213 ? -9.141 -4.531 -22.75 1 96.81 213 VAL A CA 1
ATOM 1652 C C . VAL A 1 213 ? -8.305 -4.043 -21.562 1 96.81 213 VAL A C 1
ATOM 1654 O O . VAL A 1 213 ? -8.438 -2.893 -21.141 1 96.81 213 VAL A O 1
ATOM 1657 N N . TYR A 1 214 ? -7.414 -4.906 -21.078 1 96.81 214 TYR A N 1
ATOM 1658 C CA . TYR A 1 214 ? -6.703 -4.5 -19.859 1 96.81 214 TYR A CA 1
ATOM 1659 C C . TYR A 1 214 ? -5.582 -3.521 -20.203 1 96.81 214 TYR A C 1
ATOM 1661 O O . TYR A 1 214 ? -5.145 -2.756 -19.344 1 96.81 214 TYR A O 1
ATOM 1669 N N . SER A 1 215 ? -5.07 -3.473 -21.484 1 97.25 215 SER A N 1
ATOM 1670 C CA . SER A 1 215 ? -4.07 -2.484 -21.875 1 97.25 215 SER A CA 1
ATOM 1671 C C . SER A 1 215 ? -4.641 -1.07 -21.828 1 97.25 215 SER A C 1
ATOM 1673 O O . SER A 1 215 ? -3.924 -0.117 -21.516 1 97.25 215 SER A O 1
ATOM 1675 N N . ARG A 1 216 ? -5.926 -0.923 -22.094 1 96.38 216 ARG A N 1
ATOM 1676 C CA . ARG A 1 216 ? -6.594 0.374 -22.016 1 96.38 216 ARG A CA 1
ATOM 1677 C C . ARG A 1 216 ? -6.625 0.896 -20.578 1 96.38 216 ARG A C 1
ATOM 1679 O O . ARG A 1 216 ? -6.742 2.102 -20.359 1 96.38 216 ARG A O 1
ATOM 1686 N N . GLU A 1 217 ? -6.484 -0.004 -19.719 1 93.62 217 GLU A N 1
ATOM 1687 C CA . GLU A 1 217 ? -6.473 0.365 -18.297 1 93.62 217 GLU A CA 1
ATOM 1688 C C . GLU A 1 217 ? -5.051 0.411 -17.75 1 93.62 217 GLU A C 1
ATOM 1690 O O . GLU A 1 217 ? -4.848 0.355 -16.531 1 93.62 217 GLU A O 1
ATOM 1695 N N . LYS A 1 218 ? -4.059 0.364 -18.641 1 94.62 218 LYS A N 1
ATOM 1696 C CA . LYS A 1 218 ? -2.641 0.489 -18.312 1 94.62 218 LYS A CA 1
ATOM 1697 C C . LYS A 1 218 ? -2.139 -0.73 -17.547 1 94.62 218 LYS A C 1
ATOM 1699 O O . LYS A 1 218 ? -1.266 -0.611 -16.688 1 94.62 218 LYS A O 1
ATOM 1704 N N . LEU A 1 219 ? -2.844 -1.82 -17.828 1 96.88 219 LEU A N 1
ATOM 1705 C CA . LEU A 1 219 ? -2.355 -3.098 -17.312 1 96.88 219 LEU A CA 1
ATOM 1706 C C . LEU A 1 219 ? -1.55 -3.834 -18.375 1 96.88 219 LEU A C 1
ATOM 1708 O O . LEU A 1 219 ? -1.907 -3.816 -19.562 1 96.88 219 LEU A O 1
ATOM 1712 N N . PHE A 1 220 ? -0.44 -4.496 -17.906 1 97.88 220 PHE A N 1
ATOM 1713 C CA . PHE A 1 220 ? 0.445 -5.199 -18.828 1 97.88 220 PHE A CA 1
ATOM 1714 C C . PHE A 1 220 ? 0.864 -6.547 -18.25 1 97.88 220 PHE A C 1
ATOM 1716 O O . PHE A 1 220 ? 1.137 -6.656 -17.047 1 97.88 220 PHE A O 1
ATOM 1723 N N . LEU A 1 221 ? 0.822 -7.566 -19.078 1 98.75 221 LEU A N 1
ATOM 1724 C CA . LEU A 1 221 ? 1.225 -8.922 -18.719 1 98.75 221 LEU A CA 1
ATOM 1725 C C . LEU A 1 221 ? 2.457 -9.352 -19.5 1 98.75 221 LEU A C 1
ATOM 1727 O O . LEU A 1 221 ? 2.482 -9.242 -20.734 1 98.75 221 LEU A O 1
ATOM 1731 N N . TYR A 1 222 ? 3.471 -9.82 -18.797 1 98.75 222 TYR A N 1
ATOM 1732 C CA . TYR A 1 222 ? 4.73 -10.219 -19.422 1 98.75 222 TYR A CA 1
ATOM 1733 C C . TYR A 1 222 ? 5.098 -11.648 -19.031 1 98.75 222 TYR A C 1
ATOM 1735 O O . TYR A 1 222 ? 4.641 -12.156 -18.016 1 98.75 222 TYR A O 1
ATOM 1743 N N . ARG A 1 223 ? 5.844 -12.273 -19.875 1 98.75 223 ARG A N 1
ATOM 1744 C CA . ARG A 1 223 ? 6.641 -13.453 -19.578 1 98.75 223 ARG A CA 1
ATOM 1745 C C . ARG A 1 223 ? 8.102 -13.094 -19.359 1 98.75 223 ARG A C 1
ATOM 1747 O O . ARG A 1 223 ? 8.734 -12.492 -20.234 1 98.75 223 ARG A O 1
ATOM 1754 N N . ILE A 1 224 ? 8.625 -13.398 -18.219 1 98.81 224 ILE A N 1
ATOM 1755 C CA . ILE A 1 224 ? 10.023 -13.117 -17.891 1 98.81 224 ILE A CA 1
ATOM 1756 C C . ILE A 1 224 ? 10.789 -14.43 -17.734 1 98.81 224 ILE A C 1
ATOM 1758 O O . ILE A 1 224 ? 10.383 -15.297 -16.953 1 98.81 224 ILE A O 1
ATOM 1762 N N . THR A 1 225 ? 11.836 -14.625 -18.453 1 98.81 225 THR A N 1
ATOM 1763 C CA . THR A 1 225 ? 12.656 -15.836 -18.422 1 98.81 225 THR A CA 1
ATOM 1764 C C . THR A 1 225 ? 14.141 -15.477 -18.375 1 98.81 225 THR A C 1
ATOM 1766 O O . THR A 1 225 ? 14.508 -14.312 -18.531 1 98.81 225 THR A O 1
ATOM 1769 N N . LYS A 1 226 ? 14.914 -16.531 -18.062 1 98.12 226 LYS A N 1
ATOM 1770 C CA . LYS A 1 226 ? 16.359 -16.328 -18.078 1 98.12 226 LYS A CA 1
ATOM 1771 C C . LYS A 1 226 ? 16.859 -15.953 -19.469 1 98.12 226 LYS A C 1
ATOM 1773 O O . LYS A 1 226 ? 16.391 -16.5 -20.469 1 98.12 226 LYS A O 1
ATOM 1778 N N . ARG A 1 227 ? 17.797 -15.008 -19.469 1 93.75 227 ARG A N 1
ATOM 1779 C CA . ARG A 1 227 ? 18.391 -14.656 -20.75 1 93.75 227 ARG A CA 1
ATOM 1780 C C . ARG A 1 227 ? 19.219 -15.82 -21.312 1 93.75 227 ARG A C 1
ATOM 1782 O O . ARG A 1 227 ? 19.922 -16.5 -20.562 1 93.75 227 ARG A O 1
ATOM 1789 N N . THR A 1 228 ? 18.938 -16.234 -22.469 1 80.94 228 THR A N 1
ATOM 1790 C CA . THR A 1 228 ? 19.734 -17.266 -23.125 1 80.94 228 THR A CA 1
ATOM 1791 C C . THR A 1 228 ? 21.094 -16.719 -23.531 1 80.94 228 THR A C 1
ATOM 1793 O O . THR A 1 228 ? 21.188 -15.648 -24.125 1 80.94 228 THR A O 1
ATOM 1796 N N . THR A 1 229 ? 22.188 -17.016 -22.734 1 58.66 229 THR A N 1
ATOM 1797 C CA . THR A 1 229 ? 23.531 -16.719 -23.219 1 58.66 229 THR A CA 1
ATOM 1798 C C . THR A 1 229 ? 23.781 -17.438 -24.547 1 58.66 229 THR A C 1
ATOM 1800 O O . THR A 1 229 ? 23.25 -18.516 -24.797 1 58.66 229 THR A O 1
ATOM 1803 N N . MET B 1 1 ? -30.641 -43.875 26.422 1 24.61 1 MET B N 1
ATOM 1804 C CA . MET B 1 1 ? -30.984 -43.5 25.047 1 24.61 1 MET B CA 1
ATOM 1805 C C . MET B 1 1 ? -30.719 -42 24.812 1 24.61 1 MET B C 1
ATOM 1807 O O . MET B 1 1 ? -31.672 -41.219 24.781 1 24.61 1 MET B O 1
ATOM 1811 N N . SER B 1 2 ? -29.719 -41.375 25.469 1 31.2 2 SER B N 1
ATOM 1812 C CA . SER B 1 2 ? -29.297 -40 25.641 1 31.2 2 SER B CA 1
ATOM 1813 C C . SER B 1 2 ? -28.938 -39.344 24.312 1 31.2 2 SER B C 1
ATOM 1815 O O . SER B 1 2 ? -28.109 -39.875 23.562 1 31.2 2 SER B O 1
ATOM 1817 N N . ASP B 1 3 ? -29.891 -38.5 23.641 1 29.75 3 ASP B N 1
ATOM 1818 C CA . ASP B 1 3 ? -29.984 -37.844 22.344 1 29.75 3 ASP B CA 1
ATOM 1819 C C . ASP B 1 3 ? -28.812 -36.875 22.141 1 29.75 3 ASP B C 1
ATOM 1821 O O . ASP B 1 3 ? -28.609 -35.969 22.953 1 29.75 3 ASP B O 1
ATOM 1825 N N . SER B 1 4 ? -27.688 -37.219 21.469 1 31.27 4 SER B N 1
ATOM 1826 C CA . SER B 1 4 ? -26.469 -36.594 21 1 31.27 4 SER B CA 1
ATOM 1827 C C . SER B 1 4 ? -26.766 -35.344 20.172 1 31.27 4 SER B C 1
ATOM 1829 O O . SER B 1 4 ? -27.172 -35.438 19.016 1 31.27 4 SER B O 1
ATOM 1831 N N . GLU B 1 5 ? -27.469 -34.25 20.766 1 31.7 5 GLU B N 1
ATOM 1832 C CA . GLU B 1 5 ? -27.656 -32.938 20.141 1 31.7 5 GLU B CA 1
ATOM 1833 C C . GLU B 1 5 ? -26.359 -32.406 19.562 1 31.7 5 GLU B C 1
ATOM 1835 O O . GLU B 1 5 ? -25.438 -32.031 20.297 1 31.7 5 GLU B O 1
ATOM 1840 N N . GLU B 1 6 ? -25.875 -33 18.484 1 29.06 6 GLU B N 1
ATOM 1841 C CA . GLU B 1 6 ? -24.734 -32.656 17.641 1 29.06 6 GLU B CA 1
ATOM 1842 C C . GLU B 1 6 ? -24.703 -31.172 17.328 1 29.06 6 GLU B C 1
ATOM 1844 O O . GLU B 1 6 ? -25.75 -30.562 17.078 1 29.06 6 GLU B O 1
ATOM 1849 N N . ASN B 1 7 ? -23.672 -30.391 17.734 1 28.98 7 ASN B N 1
ATOM 1850 C CA . ASN B 1 7 ? -23.078 -29.062 17.688 1 28.98 7 ASN B CA 1
ATOM 1851 C C . ASN B 1 7 ? -23.109 -28.484 16.281 1 28.98 7 ASN B C 1
ATOM 1853 O O . ASN B 1 7 ? -22.219 -28.766 15.477 1 28.98 7 ASN B O 1
ATOM 1857 N N . ASP B 1 8 ? -24.25 -28.547 15.539 1 28.58 8 ASP B N 1
ATOM 1858 C CA . ASP B 1 8 ? -24.453 -27.906 14.242 1 28.58 8 ASP B CA 1
ATOM 1859 C C . ASP B 1 8 ? -24.203 -26.391 14.336 1 28.58 8 ASP B C 1
ATOM 1861 O O . ASP B 1 8 ? -24.969 -25.609 13.789 1 28.58 8 ASP B O 1
ATOM 1865 N N . VAL B 1 9 ? -23.688 -25.844 15.352 1 29.8 9 VAL B N 1
ATOM 1866 C CA . VAL B 1 9 ? -23.578 -24.406 15.477 1 29.8 9 VAL B CA 1
ATOM 1867 C C . VAL B 1 9 ? -22.844 -23.828 14.266 1 29.8 9 VAL B C 1
ATOM 1869 O O . VAL B 1 9 ? -22.578 -22.625 14.203 1 29.8 9 VAL B O 1
ATOM 1872 N N . PHE B 1 10 ? -22.047 -24.609 13.531 1 35.03 10 PHE B N 1
ATOM 1873 C CA . PHE B 1 10 ? -21.141 -24.016 12.57 1 35.03 10 PHE B CA 1
ATOM 1874 C C . PHE B 1 10 ? -21.891 -23.516 11.344 1 35.03 10 PHE B C 1
ATOM 1876 O O . PHE B 1 10 ? -21.297 -23.281 10.289 1 35.03 10 PHE B O 1
ATOM 1883 N N . GLY B 1 11 ? -23.172 -23.609 11.266 1 31.33 11 GLY B N 1
ATOM 1884 C CA . GLY B 1 11 ? -23.812 -23.141 10.047 1 31.33 11 GLY B CA 1
ATOM 1885 C C . GLY B 1 11 ? -23.781 -21.625 9.906 1 31.33 11 GLY B C 1
ATOM 1886 O O . GLY B 1 11 ? -24.828 -20.984 9.812 1 31.33 11 GLY B O 1
ATOM 1887 N N . VAL B 1 12 ? -22.922 -20.938 10.406 1 33.94 12 VAL B N 1
ATOM 1888 C CA . VAL B 1 12 ? -23.031 -19.531 10.031 1 33.94 12 VAL B CA 1
ATOM 1889 C C . VAL B 1 12 ? -23.047 -19.406 8.516 1 33.94 12 VAL B C 1
ATOM 1891 O O . VAL B 1 12 ? -22.094 -19.812 7.84 1 33.94 12 VAL B O 1
ATOM 1894 N N . ALA B 1 13 ? -24.078 -19.266 7.934 1 37.28 13 ALA B N 1
ATOM 1895 C CA . ALA B 1 13 ? -24.266 -18.875 6.539 1 37.28 13 ALA B CA 1
ATOM 1896 C C . ALA B 1 13 ? -23.375 -17.703 6.172 1 37.28 13 ALA B C 1
ATOM 1898 O O . ALA B 1 13 ? -23.625 -16.562 6.582 1 37.28 13 ALA B O 1
ATOM 1899 N N . GLN B 1 14 ? -22.031 -17.938 6 1 43.91 14 GLN B N 1
ATOM 1900 C CA . GLN B 1 14 ? -21.234 -16.828 5.5 1 43.91 14 GLN B CA 1
ATOM 1901 C C . GLN B 1 14 ? -21.766 -16.344 4.148 1 43.91 14 GLN B C 1
ATOM 1903 O O . GLN B 1 14 ? -21.75 -17.078 3.166 1 43.91 14 GLN B O 1
ATOM 1908 N N . ASP B 1 15 ? -22.625 -15.414 4.18 1 47.69 15 ASP B N 1
ATOM 1909 C CA . ASP B 1 15 ? -23.109 -14.734 2.984 1 47.69 15 ASP B CA 1
ATOM 1910 C C . ASP B 1 15 ? -21.953 -14.273 2.102 1 47.69 15 ASP B C 1
ATOM 1912 O O . ASP B 1 15 ? -21.188 -13.383 2.488 1 47.69 15 ASP B O 1
ATOM 1916 N N . PHE B 1 16 ? -21.625 -15.156 1.269 1 54.75 16 PHE B N 1
ATOM 1917 C CA . PHE B 1 16 ? -20.672 -14.75 0.246 1 54.75 16 PHE B CA 1
ATOM 1918 C C . PHE B 1 16 ? -21.266 -13.656 -0.638 1 54.75 16 PHE B C 1
ATOM 1920 O O . PHE B 1 16 ? -22.391 -13.773 -1.105 1 54.75 16 PHE B O 1
ATOM 1927 N N . VAL B 1 17 ? -20.797 -12.398 -0.416 1 52.69 17 VAL B N 1
ATOM 1928 C CA . VAL B 1 17 ? -21.203 -11.297 -1.284 1 52.69 17 VAL B CA 1
ATOM 1929 C C . VAL B 1 17 ? -20.344 -11.297 -2.545 1 52.69 17 VAL B C 1
ATOM 1931 O O . VAL B 1 17 ? -19.203 -11.789 -2.533 1 52.69 17 VAL B O 1
ATOM 1934 N N . PRO B 1 18 ? -20.938 -11.07 -3.725 1 50.88 18 PRO B N 1
ATOM 1935 C CA . PRO B 1 18 ? -20.094 -10.852 -4.902 1 50.88 18 PRO B CA 1
ATOM 1936 C C . PRO B 1 18 ? -18.844 -10.031 -4.586 1 50.88 18 PRO B C 1
ATOM 1938 O O . PRO B 1 18 ? -18.844 -9.25 -3.633 1 50.88 18 PRO B O 1
ATOM 1941 N N . PRO B 1 19 ? -17.75 -10.57 -5.16 1 50.94 19 PRO B N 1
ATOM 1942 C CA . PRO B 1 19 ? -16.547 -9.781 -4.855 1 50.94 19 PRO B CA 1
ATOM 1943 C C . PRO B 1 19 ? -16.828 -8.281 -4.809 1 50.94 19 PRO B C 1
ATOM 1945 O O . PRO B 1 19 ? -17.531 -7.754 -5.664 1 50.94 19 PRO B O 1
ATOM 1948 N N . ALA B 1 20 ? -16.703 -7.754 -3.67 1 46.41 20 ALA B N 1
ATOM 1949 C CA . ALA B 1 20 ? -16.781 -6.293 -3.658 1 46.41 20 ALA B CA 1
ATOM 1950 C C . ALA B 1 20 ? -15.836 -5.684 -4.691 1 46.41 20 ALA B C 1
ATOM 1952 O O . ALA B 1 20 ? -14.695 -6.129 -4.836 1 46.41 20 ALA B O 1
ATOM 1953 N N . PRO B 1 21 ? -16.484 -4.984 -5.766 1 50.28 21 PRO B N 1
ATOM 1954 C CA . PRO B 1 21 ? -15.57 -4.27 -6.668 1 50.28 21 PRO B CA 1
ATOM 1955 C C . PRO B 1 21 ? -14.383 -3.648 -5.941 1 50.28 21 PRO B C 1
ATOM 1957 O O . PRO B 1 21 ? -14.445 -3.412 -4.73 1 50.28 21 PRO B O 1
ATOM 1960 N N . ILE B 1 22 ? -13.188 -3.67 -6.512 1 60.5 22 ILE B N 1
ATOM 1961 C CA . ILE B 1 22 ? -12.172 -2.717 -6.082 1 60.5 22 ILE B CA 1
ATOM 1962 C C . ILE B 1 22 ? -12.844 -1.435 -5.594 1 60.5 22 ILE B C 1
ATOM 1964 O O . ILE B 1 22 ? -13.781 -0.938 -6.219 1 60.5 22 ILE B O 1
ATOM 1968 N N . LYS B 1 23 ? -12.648 -1.115 -4.27 1 65 23 LYS B N 1
ATOM 1969 C CA . LYS B 1 23 ? -13.289 0.091 -3.754 1 65 23 LYS B CA 1
ATOM 1970 C C . LYS B 1 23 ? -13.414 1.155 -4.84 1 65 23 LYS B C 1
ATOM 1972 O O . LYS B 1 23 ? -12.406 1.602 -5.395 1 65 23 LYS B O 1
ATOM 1977 N N . PRO B 1 24 ? -14.594 1.407 -5.211 1 72.75 24 PRO B N 1
ATOM 1978 C CA . PRO B 1 24 ? -14.766 2.443 -6.234 1 72.75 24 PRO B CA 1
ATOM 1979 C C . PRO B 1 24 ? -14.344 3.826 -5.746 1 72.75 24 PRO B C 1
ATOM 1981 O O . PRO B 1 24 ? -14.43 4.121 -4.551 1 72.75 24 PRO B O 1
ATOM 1984 N N . ALA B 1 25 ? -13.852 4.547 -6.633 1 84.38 25 ALA B N 1
ATOM 1985 C CA . ALA B 1 25 ? -13.594 5.953 -6.348 1 84.38 25 ALA B CA 1
ATOM 1986 C C . ALA B 1 25 ? -14.875 6.676 -5.938 1 84.38 25 ALA B C 1
ATOM 1988 O O . ALA B 1 25 ? -15.961 6.359 -6.434 1 84.38 25 ALA B O 1
ATOM 1989 N N . GLY B 1 26 ? -14.781 7.598 -4.902 1 88.81 26 GLY B N 1
ATOM 1990 C CA . GLY B 1 26 ? -15.953 8.328 -4.457 1 88.81 26 GLY B CA 1
ATOM 1991 C C . GLY B 1 26 ? -15.625 9.492 -3.541 1 88.81 26 GLY B C 1
ATOM 1992 O O . GLY B 1 26 ? -14.477 9.633 -3.104 1 88.81 26 GLY B O 1
ATOM 1993 N N . ASP B 1 27 ? -16.688 10.367 -3.438 1 93.12 27 ASP B N 1
ATOM 1994 C CA . ASP B 1 27 ? -16.562 11.531 -2.561 1 93.12 27 ASP B CA 1
ATOM 1995 C C . ASP B 1 27 ? -17.25 11.281 -1.221 1 93.12 27 ASP B C 1
ATOM 1997 O O . ASP B 1 27 ? -18.328 10.68 -1.17 1 93.12 27 ASP B O 1
ATOM 2001 N N . SER B 1 28 ? -16.594 11.719 -0.184 1 92.81 28 SER B N 1
ATOM 2002 C CA . SER B 1 28 ? -17.188 11.625 1.15 1 92.81 28 SER B CA 1
ATOM 2003 C C . SER B 1 28 ? -17.031 12.938 1.911 1 92.81 28 SER B C 1
ATOM 2005 O O . SER B 1 28 ? -16.281 13.828 1.482 1 92.81 28 SER B O 1
ATOM 2007 N N . GLU B 1 29 ? -17.891 13.125 2.908 1 95.88 29 GLU B N 1
ATOM 2008 C CA . GLU B 1 29 ? -17.766 14.227 3.863 1 95.88 29 GLU B CA 1
ATOM 2009 C C . GLU B 1 29 ? -17.391 13.711 5.25 1 95.88 29 GLU B C 1
ATOM 2011 O O . GLU B 1 29 ? -18 12.766 5.754 1 95.88 29 GLU B O 1
ATOM 2016 N N . ILE B 1 30 ? -16.406 14.391 5.809 1 96.56 30 ILE B N 1
ATOM 2017 C CA . ILE B 1 30 ? -15.898 13.961 7.105 1 96.56 30 ILE B CA 1
ATOM 2018 C C . ILE B 1 30 ? -15.898 15.141 8.07 1 96.56 30 ILE B C 1
ATOM 2020 O O . ILE B 1 30 ? -15.273 16.172 7.805 1 96.56 30 ILE B O 1
ATOM 2024 N N . ASP B 1 31 ? -16.547 14.953 9.227 1 97.81 31 ASP B N 1
ATOM 2025 C CA . ASP B 1 31 ? -16.578 16.047 10.188 1 97.81 31 ASP B CA 1
ATOM 2026 C C . ASP B 1 31 ? -15.789 15.719 11.445 1 97.81 31 ASP B C 1
ATOM 2028 O O . ASP B 1 31 ? -15.797 16.484 12.414 1 97.81 31 ASP B O 1
ATOM 2032 N N . PHE B 1 32 ? -15.172 14.531 11.461 1 97.31 32 PHE B N 1
ATOM 2033 C CA . PHE B 1 32 ? -14.328 14.094 12.57 1 97.31 32 PHE B CA 1
ATOM 2034 C C . PHE B 1 32 ? -15.102 14.133 13.883 1 97.31 32 PHE B C 1
ATOM 2036 O O . PHE B 1 32 ? -14.633 14.711 14.867 1 97.31 32 PHE B O 1
ATOM 2043 N N . ASP B 1 33 ? -16.281 13.516 13.844 1 95.69 33 ASP B N 1
ATOM 2044 C CA . ASP B 1 33 ? -17.156 13.391 15.008 1 95.69 33 ASP B CA 1
ATOM 2045 C C . ASP B 1 33 ? -17.562 14.766 15.539 1 95.69 33 ASP B C 1
ATOM 2047 O O . ASP B 1 33 ? -17.531 15 16.75 1 95.69 33 ASP B O 1
ATOM 2051 N N . GLY B 1 34 ? -17.719 15.758 14.641 1 97.25 34 GLY B N 1
ATOM 2052 C CA . GLY B 1 34 ? -18.219 17.062 15.016 1 97.25 34 GLY B CA 1
ATOM 2053 C C . GLY B 1 34 ? -17.125 18.078 15.289 1 97.25 34 GLY B C 1
ATOM 2054 O O . GLY B 1 34 ? -17.406 19.25 15.562 1 97.25 34 GLY B O 1
ATOM 2055 N N . LEU B 1 35 ? -15.867 17.688 15.148 1 98 35 LEU B N 1
ATOM 2056 C CA . LEU B 1 35 ? -14.75 18.578 15.469 1 98 35 LEU B CA 1
ATOM 2057 C C . LEU B 1 35 ? -14.492 19.562 14.336 1 98 35 LEU B C 1
ATOM 2059 O O . LEU B 1 35 ? -13.758 20.531 14.508 1 98 35 LEU B O 1
ATOM 2063 N N . LEU B 1 36 ? -15.164 19.328 13.234 1 98.31 36 LEU B N 1
ATOM 2064 C CA . LEU B 1 36 ? -14.891 20.156 12.062 1 98.31 36 LEU B CA 1
ATOM 2065 C C . LEU B 1 36 ? -16.188 20.625 11.398 1 98.31 36 LEU B C 1
ATOM 2067 O O . LEU B 1 36 ? -17.062 19.797 11.109 1 98.31 36 LEU B O 1
ATOM 2071 N N . ALA B 1 37 ? -16.266 21.938 11.195 1 97.06 37 ALA B N 1
ATOM 2072 C CA . ALA B 1 37 ? -17.344 22.594 10.453 1 97.06 37 ALA B CA 1
ATOM 2073 C C . ALA B 1 37 ? -16.828 23.766 9.641 1 97.06 37 ALA B C 1
ATOM 2075 O O . ALA B 1 37 ? -16.156 24.656 10.18 1 97.06 37 ALA B O 1
ATOM 2076 N N . PRO B 1 38 ? -17.172 23.797 8.289 1 97.19 38 PRO B N 1
ATOM 2077 C CA . PRO B 1 38 ? -17.844 22.766 7.512 1 97.19 38 PRO B CA 1
ATOM 2078 C C . PRO B 1 38 ? -17.047 21.469 7.422 1 97.19 38 PRO B C 1
ATOM 2080 O O . PRO B 1 38 ? -15.844 21.469 7.719 1 97.19 38 PRO B O 1
ATOM 2083 N N . PRO B 1 39 ? -17.703 20.359 7.105 1 98.25 39 PRO B N 1
ATOM 2084 C CA . PRO B 1 39 ? -16.969 19.094 6.965 1 98.25 39 PRO B CA 1
ATOM 2085 C C . PRO B 1 39 ? -15.969 19.125 5.812 1 98.25 39 PRO B C 1
ATOM 2087 O O . PRO B 1 39 ? -16.109 19.922 4.887 1 98.25 39 PRO B O 1
ATOM 2090 N N . LEU B 1 40 ? -14.977 18.25 5.941 1 98.38 40 LEU B N 1
ATOM 2091 C CA . LEU B 1 40 ? -14.008 18.047 4.875 1 98.38 40 LEU B CA 1
ATOM 2092 C C . LEU B 1 40 ? -14.602 17.203 3.754 1 98.38 40 LEU B C 1
ATOM 2094 O O . LEU B 1 40 ? -15.195 16.141 4.012 1 98.38 40 LEU B O 1
ATOM 2098 N N . LYS B 1 41 ? -14.555 17.688 2.568 1 97.94 41 LYS B N 1
ATOM 2099 C CA . LYS B 1 41 ? -14.883 16.891 1.393 1 97.94 41 LYS B CA 1
ATOM 2100 C C . LYS B 1 41 ? -13.656 16.141 0.877 1 97.94 41 LYS B C 1
ATOM 2102 O O . LYS B 1 41 ? -12.609 16.75 0.62 1 97.94 41 LYS B O 1
ATOM 2107 N N . LEU B 1 42 ? -13.734 14.797 0.741 1 97.19 42 LEU B N 1
ATOM 2108 C CA . LEU B 1 42 ? -12.578 13.992 0.366 1 97.19 42 LEU B CA 1
ATOM 2109 C C . LEU B 1 42 ? -12.938 13.016 -0.75 1 97.19 42 LEU B C 1
ATOM 2111 O O . LEU B 1 42 ? -13.875 12.227 -0.615 1 97.19 42 LEU B O 1
ATOM 2115 N N . HIS B 1 43 ? -12.227 13.133 -1.874 1 96.88 43 HIS B N 1
ATOM 2116 C CA . HIS B 1 43 ? -12.289 12.141 -2.936 1 96.88 43 HIS B CA 1
ATOM 2117 C C . HIS B 1 43 ? -11.289 11.008 -2.695 1 96.88 43 HIS B C 1
ATOM 2119 O O . HIS B 1 43 ? -10.094 11.258 -2.525 1 96.88 43 HIS B O 1
ATOM 2125 N N . GLU B 1 44 ? -11.758 9.766 -2.555 1 94.19 44 GLU B N 1
ATOM 2126 C CA . GLU B 1 44 ? -10.906 8.578 -2.457 1 94.19 44 GLU B CA 1
ATOM 2127 C C . GLU B 1 44 ? -10.82 7.848 -3.793 1 94.19 44 GLU B C 1
ATOM 2129 O O . GLU B 1 44 ? -11.812 7.762 -4.523 1 94.19 44 GLU B O 1
ATOM 2134 N N . ASP B 1 45 ? -9.617 7.43 -4.148 1 91.19 45 ASP B N 1
ATOM 2135 C CA . ASP B 1 45 ? -9.375 6.742 -5.414 1 91.19 45 ASP B CA 1
ATOM 2136 C C . ASP B 1 45 ? -8.172 5.812 -5.312 1 91.19 45 ASP B C 1
ATOM 2138 O O . ASP B 1 45 ? -7.043 6.27 -5.109 1 91.19 45 ASP B O 1
ATOM 2142 N N . LEU B 1 46 ? -8.398 4.543 -5.488 1 86.56 46 LEU B N 1
ATOM 2143 C CA . LEU B 1 46 ? -7.336 3.549 -5.348 1 86.56 46 LEU B CA 1
ATOM 2144 C C . LEU B 1 46 ? -6.668 3.273 -6.691 1 86.56 46 LEU B C 1
ATOM 2146 O O . LEU B 1 46 ? -5.75 2.455 -6.777 1 86.56 46 LEU B O 1
ATOM 2150 N N . LYS B 1 47 ? -7.062 3.996 -7.645 1 83.25 47 LYS B N 1
ATOM 2151 C CA . LYS B 1 47 ? -6.594 3.74 -9.008 1 83.25 47 LYS B CA 1
ATOM 2152 C C . LYS B 1 47 ? -5.074 3.83 -9.086 1 83.25 47 LYS B C 1
ATOM 2154 O O . LYS B 1 47 ? -4.441 3.055 -9.812 1 83.25 47 LYS B O 1
ATOM 2159 N N . ASN B 1 48 ? -4.574 4.734 -8.336 1 86.31 48 ASN B N 1
ATOM 2160 C CA . ASN B 1 48 ? -3.141 4.984 -8.469 1 86.31 48 ASN B CA 1
ATOM 2161 C C . ASN B 1 48 ? -2.373 4.512 -7.238 1 86.31 48 ASN B C 1
ATOM 2163 O O . ASN B 1 48 ? -1.186 4.805 -7.094 1 86.31 48 ASN B O 1
ATOM 2167 N N . GLY B 1 49 ? -3.121 3.799 -6.375 1 86.81 49 GLY B N 1
ATOM 2168 C CA . GLY B 1 49 ? -2.418 3.252 -5.227 1 86.81 49 GLY B CA 1
ATOM 2169 C C . GLY B 1 49 ? -3.238 3.295 -3.949 1 86.81 49 GLY B C 1
ATOM 2170 O O . GLY B 1 49 ? -4.293 3.934 -3.904 1 86.81 49 GLY B O 1
ATOM 2171 N N . CYS B 1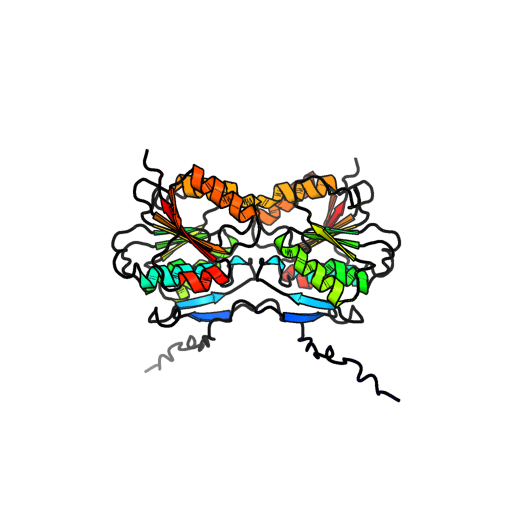 50 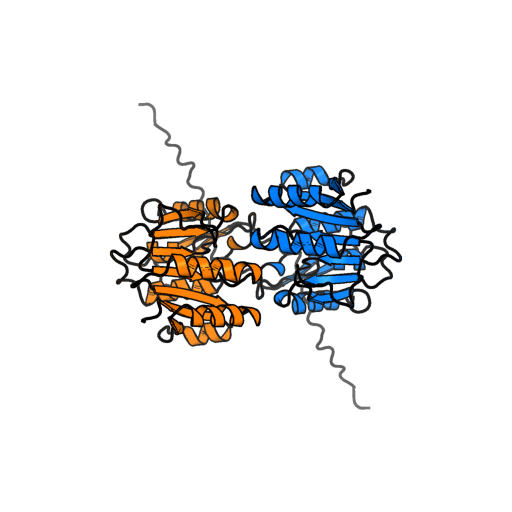? -2.689 2.713 -3.012 1 87.56 50 CYS B N 1
ATOM 2172 C CA . CYS B 1 50 ? -3.414 2.512 -1.763 1 87.56 50 CYS B CA 1
ATOM 2173 C C . CYS B 1 50 ? -3.479 3.801 -0.954 1 87.56 50 CYS B C 1
ATOM 2175 O O . CYS B 1 50 ? -4.281 3.918 -0.025 1 87.56 50 CYS B O 1
ATOM 2177 N N . GLY B 1 51 ? -2.654 4.754 -1.27 1 90.5 51 GLY B N 1
ATOM 2178 C CA . GLY B 1 51 ? -2.695 6.035 -0.577 1 90.5 51 GLY B CA 1
ATOM 2179 C C . GLY B 1 51 ? -3.982 6.801 -0.814 1 90.5 51 GLY B C 1
ATOM 2180 O O . GLY B 1 51 ? -4.277 7.766 -0.107 1 90.5 51 GLY B O 1
ATOM 2181 N N . GLY B 1 52 ? -4.766 6.352 -1.729 1 91.88 52 GLY B N 1
ATOM 2182 C CA . GLY B 1 52 ? -5.957 7.078 -2.137 1 91.88 52 GLY B CA 1
ATOM 2183 C C . GLY B 1 52 ? -7.164 6.781 -1.266 1 91.88 52 GLY B C 1
ATOM 2184 O O . GLY B 1 52 ? -8.258 7.281 -1.525 1 91.88 52 GLY B O 1
ATOM 2185 N N . GLN B 1 53 ? -6.949 6 -0.28 1 90 53 GLN B N 1
ATOM 2186 C CA . GLN B 1 53 ? -8.031 5.715 0.662 1 90 53 GLN B CA 1
ATOM 2187 C C . GLN B 1 53 ? -7.734 6.316 2.033 1 90 53 GLN B C 1
ATOM 2189 O O . GLN B 1 53 ? -6.617 6.773 2.289 1 90 53 GLN B O 1
ATOM 2194 N N . LEU B 1 54 ? -8.82 6.277 2.834 1 91.19 54 LEU B N 1
ATOM 2195 C CA . LEU B 1 54 ? -8.695 6.738 4.215 1 91.19 54 LEU B CA 1
ATOM 2196 C C . LEU B 1 54 ? -8.031 5.672 5.082 1 91.19 54 LEU B C 1
ATOM 2198 O O . LEU B 1 54 ? -8.336 4.484 4.949 1 91.19 54 LEU B O 1
ATOM 2202 N N . TRP B 1 55 ? -7.121 6.098 5.926 1 91.44 55 TRP B N 1
ATOM 2203 C CA . TRP B 1 55 ? -6.457 5.219 6.887 1 91.44 55 TRP B CA 1
ATOM 2204 C C . TRP B 1 55 ? -6.703 5.695 8.312 1 91.44 55 TRP B C 1
ATOM 2206 O O . TRP B 1 55 ? -6.84 6.898 8.562 1 91.44 55 TRP B O 1
ATOM 2216 N N . PRO B 1 56 ? -6.738 4.832 9.289 1 94.44 56 PRO B N 1
ATOM 2217 C CA . PRO B 1 56 ? -7.137 5.184 10.656 1 94.44 56 PRO B CA 1
ATOM 2218 C C . PRO B 1 56 ? -6.164 6.152 11.32 1 94.44 56 PRO B C 1
ATOM 2220 O O . PRO B 1 56 ? -6.582 7.004 12.109 1 94.44 56 PRO B O 1
ATOM 2223 N N . ALA B 1 57 ? -4.914 6.023 11.062 1 96.88 57 ALA B N 1
ATOM 2224 C CA . ALA B 1 57 ? -3.955 6.91 11.719 1 96.88 57 ALA B CA 1
ATOM 2225 C C . ALA B 1 57 ? -4.18 8.359 11.305 1 96.88 57 ALA B C 1
ATOM 2227 O O . ALA B 1 57 ? -3.965 9.281 12.094 1 96.88 57 ALA B O 1
ATOM 2228 N N . GLY B 1 58 ? -4.59 8.57 10 1 97.88 58 GLY B N 1
ATOM 2229 C CA . GLY B 1 58 ? -4.938 9.914 9.562 1 97.88 58 GLY B CA 1
ATOM 2230 C C . GLY B 1 58 ? -6.109 10.508 10.328 1 97.88 58 GLY B C 1
ATOM 2231 O 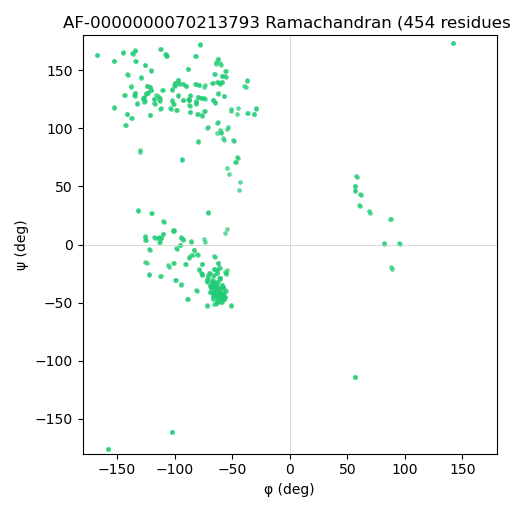O . GLY B 1 58 ? -6.109 11.703 10.641 1 97.88 58 GLY B O 1
ATOM 2232 N N . MET B 1 59 ? -7.062 9.68 10.625 1 97.44 59 MET B N 1
ATOM 2233 C CA . MET B 1 59 ? -8.219 10.109 11.398 1 97.44 59 MET B CA 1
ATOM 2234 C C . MET B 1 59 ? -7.809 10.531 12.812 1 97.44 59 MET B C 1
ATOM 2236 O O . MET B 1 59 ? -8.227 11.578 13.297 1 97.44 59 MET B O 1
ATOM 2240 N N . VAL B 1 60 ? -6.977 9.742 13.414 1 98.56 60 VAL B N 1
ATOM 2241 C CA . VAL B 1 60 ? -6.512 10.008 14.773 1 98.56 60 VAL B CA 1
ATOM 2242 C C . VAL B 1 60 ? -5.727 11.312 14.805 1 98.56 60 VAL B C 1
ATOM 2244 O O . VAL B 1 60 ? -6 12.188 15.633 1 98.56 60 VAL B O 1
ATOM 2247 N N . LEU B 1 61 ? -4.812 11.453 13.906 1 98.88 61 LEU B N 1
ATOM 2248 C CA . LEU B 1 61 ? -3.967 12.641 13.891 1 98.88 61 LEU B CA 1
ATOM 2249 C C . LEU B 1 61 ? -4.793 13.891 13.617 1 98.88 61 LEU B C 1
ATOM 2251 O O . LEU B 1 61 ? -4.586 14.93 14.25 1 98.88 61 LEU B O 1
ATOM 2255 N N . SER B 1 62 ? -5.746 13.805 12.68 1 98.81 62 SER B N 1
ATOM 2256 C CA . SER B 1 62 ? -6.613 14.938 12.375 1 98.81 62 SER B CA 1
ATOM 2257 C C . SER B 1 62 ? -7.395 15.391 13.602 1 98.81 62 SER B C 1
ATOM 2259 O O . SER B 1 62 ? -7.406 16.578 13.938 1 98.81 62 SER B O 1
ATOM 2261 N N . LYS B 1 63 ? -8.008 14.445 14.266 1 98.75 63 LYS B N 1
ATOM 2262 C CA . LYS B 1 63 ? -8.797 14.766 15.453 1 98.75 63 LYS B CA 1
ATOM 2263 C C . LYS B 1 63 ? -7.926 15.406 16.531 1 98.75 63 LYS B C 1
ATOM 2265 O O . LYS B 1 63 ? -8.344 16.375 17.188 1 98.75 63 LYS B O 1
ATOM 2270 N N . TYR B 1 64 ? -6.746 14.859 16.703 1 98.88 64 TYR B N 1
ATOM 2271 C CA . TYR B 1 64 ? -5.84 15.406 17.703 1 98.88 64 TYR B CA 1
ATOM 2272 C C . TYR B 1 64 ? -5.504 16.859 17.406 1 98.88 64 TYR B C 1
ATOM 2274 O O . TYR B 1 64 ? -5.562 17.719 18.297 1 98.88 64 TYR B O 1
ATOM 2282 N N . MET B 1 65 ? -5.176 17.156 16.156 1 98.88 65 MET B N 1
ATOM 2283 C CA . MET B 1 65 ? -4.82 18.516 15.773 1 98.88 65 MET B CA 1
ATOM 2284 C C . MET B 1 65 ? -6.004 19.453 15.953 1 98.88 65 MET B C 1
ATOM 2286 O O . MET B 1 65 ? -5.848 20.562 16.453 1 98.88 65 MET B O 1
ATOM 2290 N N . LEU B 1 66 ? -7.188 19.016 15.57 1 98.75 66 LEU B N 1
ATOM 2291 C CA . LEU B 1 66 ? -8.398 19.828 15.648 1 98.75 66 LEU B CA 1
ATOM 2292 C C . LEU B 1 66 ? -8.766 20.109 17.094 1 98.75 66 LEU B C 1
ATOM 2294 O O . LEU B 1 66 ? -9.336 21.156 17.406 1 98.75 66 LEU B O 1
ATOM 2298 N N . ARG B 1 67 ? -8.359 19.188 17.969 1 98.44 67 ARG B N 1
ATOM 2299 C CA . ARG B 1 67 ? -8.703 19.328 19.375 1 98.44 67 ARG B CA 1
ATOM 2300 C C . ARG B 1 67 ? -7.645 20.141 20.109 1 98.44 67 ARG B C 1
ATOM 2302 O O . ARG B 1 67 ? -7.977 21.062 20.875 1 98.44 67 ARG B O 1
ATOM 2309 N N . LYS B 1 68 ? -6.43 19.828 19.891 1 98.31 68 LYS B N 1
ATOM 2310 C CA . LYS B 1 68 ? -5.371 20.312 20.766 1 98.31 68 LYS B CA 1
ATOM 2311 C C . LYS B 1 68 ? -4.633 21.5 20.156 1 98.31 68 LYS B C 1
ATOM 2313 O O . LYS B 1 68 ? -3.98 22.266 20.859 1 98.31 68 LYS B O 1
ATOM 2318 N N . HIS B 1 69 ? -4.809 21.719 18.812 1 98.44 69 HIS B N 1
ATOM 2319 C CA . HIS B 1 69 ? -4.004 22.734 18.156 1 98.44 69 HIS B CA 1
ATOM 2320 C C . HIS B 1 69 ? -4.867 23.656 17.297 1 98.44 69 HIS B C 1
ATOM 2322 O O . HIS B 1 69 ? -4.395 24.219 16.297 1 98.44 69 HIS B O 1
ATOM 2328 N N . LYS B 1 70 ? -6.031 23.812 17.672 1 98.19 70 LYS B N 1
ATOM 2329 C CA . LYS B 1 70 ? -7 24.594 16.906 1 98.19 70 LYS B CA 1
ATOM 2330 C C . LYS B 1 70 ? -6.531 26.031 16.719 1 98.19 70 LYS B C 1
ATOM 2332 O O . LYS B 1 70 ? -6.703 26.625 15.656 1 98.19 70 LYS B O 1
ATOM 2337 N N . ASP B 1 71 ? -5.832 26.609 17.719 1 98.12 71 ASP B N 1
ATOM 2338 C CA . ASP B 1 71 ? -5.637 28.047 17.734 1 98.12 71 ASP B CA 1
ATOM 2339 C C . ASP B 1 71 ? -4.152 28.406 17.828 1 98.12 71 ASP B C 1
ATOM 2341 O O . ASP B 1 71 ? -3.797 29.578 17.938 1 98.12 71 ASP B O 1
ATOM 2345 N N . ASP B 1 72 ? -3.27 27.453 17.734 1 97.94 72 ASP B N 1
ATOM 2346 C CA . ASP B 1 72 ? -1.878 27.766 18.031 1 97.94 72 ASP B CA 1
ATOM 2347 C C . ASP B 1 72 ? -0.979 27.484 16.828 1 97.94 72 ASP B C 1
ATOM 2349 O O . ASP B 1 72 ? 0.208 27.188 17 1 97.94 72 ASP B O 1
ATOM 2353 N N . LEU B 1 73 ? -1.578 27.562 15.609 1 98.38 73 LEU B N 1
ATOM 2354 C CA . LEU B 1 73 ? -0.78 27.234 14.438 1 98.38 73 LEU B CA 1
ATOM 2355 C C . LEU B 1 73 ? -0.542 28.484 13.586 1 98.38 73 LEU B C 1
ATOM 2357 O O . LEU B 1 73 ? 0.068 28.406 12.516 1 98.38 73 LEU B O 1
ATOM 2361 N N . ALA B 1 74 ? -0.97 29.625 14.078 1 98.06 74 ALA B N 1
ATOM 2362 C CA . ALA B 1 74 ? -0.756 30.875 13.336 1 98.06 74 ALA B CA 1
ATOM 2363 C C . ALA B 1 74 ? 0.733 31.156 13.164 1 98.06 74 ALA B C 1
ATOM 2365 O O . ALA B 1 74 ? 1.509 31.031 14.117 1 98.06 74 ALA B O 1
ATOM 2366 N N . GLY B 1 75 ? 1.136 31.438 11.93 1 98.12 75 GLY B N 1
ATOM 2367 C CA . GLY B 1 75 ? 2.514 31.797 11.625 1 98.12 75 GLY B CA 1
ATOM 2368 C C . GLY B 1 75 ? 3.42 30.594 11.477 1 98.12 75 GLY B C 1
ATOM 2369 O O . GLY B 1 75 ? 4.605 30.734 11.172 1 98.12 75 GLY B O 1
ATOM 2370 N N . LYS B 1 76 ? 2.896 29.406 11.609 1 98.44 76 LYS B N 1
ATOM 2371 C CA . LYS B 1 76 ? 3.725 28.219 11.594 1 98.44 76 LYS B CA 1
ATOM 2372 C C . LYS B 1 76 ? 3.832 27.641 10.18 1 98.44 76 LYS B C 1
ATOM 2374 O O . LYS B 1 76 ? 2.855 27.641 9.43 1 98.44 76 LYS B O 1
ATOM 2379 N N . GLU B 1 77 ? 5.027 27.219 9.812 1 98.56 77 GLU B N 1
ATOM 2380 C CA . GLU B 1 77 ? 5.242 26.438 8.602 1 98.56 77 GLU B CA 1
ATOM 2381 C C . GLU B 1 77 ? 4.91 24.953 8.836 1 98.56 77 GLU B C 1
ATOM 2383 O O . GLU B 1 77 ? 5.461 24.328 9.734 1 98.56 77 GLU B O 1
ATOM 2388 N N . ILE B 1 78 ? 3.963 24.438 7.984 1 98.88 78 ILE B N 1
ATOM 2389 C CA . ILE B 1 78 ? 3.467 23.078 8.195 1 98.88 78 ILE B CA 1
ATOM 2390 C C . ILE B 1 78 ? 3.688 22.25 6.93 1 98.88 78 ILE B C 1
ATOM 2392 O O . ILE B 1 78 ? 3.367 22.688 5.824 1 98.88 78 ILE B O 1
ATOM 2396 N N . VAL B 1 79 ? 4.285 21.016 7.078 1 98.94 79 VAL B N 1
ATOM 2397 C CA . VAL B 1 79 ? 4.48 20.062 5.988 1 98.94 79 VAL B CA 1
ATOM 2398 C C . VAL B 1 79 ? 3.898 18.703 6.375 1 98.94 79 VAL B C 1
ATOM 2400 O O . VAL B 1 79 ? 4.156 18.203 7.473 1 98.94 79 VAL B O 1
ATOM 2403 N N . GLU B 1 80 ? 3.037 18.156 5.551 1 98.94 80 GLU B N 1
ATOM 2404 C CA . GLU B 1 80 ? 2.578 16.781 5.715 1 98.94 80 GLU B CA 1
ATOM 2405 C C . GLU B 1 80 ? 3.369 15.828 4.828 1 98.94 80 GLU B C 1
ATOM 2407 O O . GLU B 1 80 ? 3.541 16.078 3.633 1 98.94 80 GLU B O 1
ATOM 2412 N N . LEU B 1 81 ? 3.91 14.758 5.398 1 98.75 81 LEU B N 1
ATOM 2413 C CA . LEU B 1 81 ? 4.582 13.68 4.668 1 98.75 81 LEU B CA 1
ATOM 2414 C C . LEU B 1 81 ? 3.629 12.523 4.406 1 98.75 81 LEU B C 1
ATOM 2416 O O . LEU B 1 81 ? 2.848 12.148 5.285 1 98.75 81 LEU B O 1
ATOM 2420 N N . GLY B 1 82 ? 3.715 11.961 3.188 1 97.56 82 GLY B N 1
ATOM 2421 C CA . GLY B 1 82 ? 2.828 10.852 2.875 1 97.56 82 GLY B CA 1
ATOM 2422 C C . GLY B 1 82 ? 1.359 11.203 3.021 1 97.56 82 GLY B C 1
ATOM 2423 O O . GLY B 1 82 ? 0.612 10.5 3.705 1 97.56 82 GLY B O 1
ATOM 2424 N N . ALA B 1 83 ? 0.925 12.211 2.275 1 98.5 83 ALA B N 1
ATOM 2425 C CA . ALA B 1 83 ? -0.385 12.812 2.508 1 98.5 83 ALA B CA 1
ATOM 2426 C C . ALA B 1 83 ? -1.5 11.938 1.951 1 98.5 83 ALA B C 1
ATOM 2428 O O . ALA B 1 83 ? -2.645 12.008 2.404 1 98.5 83 ALA B O 1
ATOM 2429 N N . GLY B 1 84 ? -1.207 11.102 0.96 1 96.69 84 GLY B N 1
ATOM 2430 C CA . GLY B 1 84 ? -2.283 10.398 0.278 1 96.69 84 GLY B CA 1
ATOM 2431 C C . GLY B 1 84 ? -3.326 11.336 -0.306 1 96.69 84 GLY B C 1
ATOM 2432 O O . GLY B 1 84 ? -3.006 12.195 -1.133 1 96.69 84 GLY B O 1
ATOM 2433 N N . GLY B 1 85 ? -4.559 11.281 0.226 1 97.06 85 GLY B N 1
ATOM 2434 C CA . GLY B 1 85 ? -5.621 12.188 -0.186 1 97.06 85 GLY B CA 1
ATOM 2435 C C . GLY B 1 85 ? -5.574 13.523 0.52 1 97.06 85 GLY B C 1
ATOM 2436 O O . GLY B 1 85 ? -6.344 14.43 0.196 1 97.06 85 GLY B O 1
ATOM 2437 N N . GLY B 1 86 ? -4.715 13.633 1.408 1 98.56 86 GLY B N 1
ATOM 2438 C CA . GLY B 1 86 ? -4.523 14.906 2.086 1 98.56 86 GLY B CA 1
ATOM 2439 C C . GLY B 1 86 ? -5.43 15.086 3.289 1 98.56 86 GLY B C 1
ATOM 2440 O O . GLY B 1 86 ? -5.676 16.219 3.729 1 98.56 86 GLY B O 1
ATOM 2441 N N . LEU B 1 87 ? -5.914 14.031 3.842 1 98.25 87 LEU B N 1
ATOM 2442 C CA . LEU B 1 87 ? -6.902 14.047 4.918 1 98.25 87 LEU B CA 1
ATOM 2443 C C . LEU B 1 87 ? -6.453 14.969 6.051 1 98.25 87 LEU B C 1
ATOM 2445 O O . LEU B 1 87 ? -7.195 15.859 6.469 1 98.25 87 LEU B O 1
ATOM 2449 N N . VAL B 1 88 ? -5.25 14.789 6.562 1 98.88 88 VAL B N 1
ATOM 2450 C CA . VAL B 1 88 ? -4.793 15.469 7.77 1 98.88 88 VAL B CA 1
ATOM 2451 C C . VAL B 1 88 ? -4.551 16.953 7.473 1 98.88 88 VAL B C 1
ATOM 2453 O O . VAL B 1 88 ? -5.094 17.828 8.156 1 98.88 88 VAL B O 1
ATOM 2456 N N . GLY B 1 89 ? -3.785 17.188 6.453 1 98.94 89 GLY B N 1
ATOM 2457 C CA . GLY B 1 89 ? -3.461 18.562 6.113 1 98.94 89 GLY B CA 1
ATOM 2458 C C . GLY B 1 89 ? -4.68 19.391 5.785 1 98.94 89 GLY B C 1
ATOM 2459 O O . GLY B 1 89 ? -4.781 20.547 6.203 1 98.94 89 GLY B O 1
ATOM 2460 N N . LEU B 1 90 ? -5.617 18.875 5.074 1 98.88 90 LEU B N 1
ATOM 2461 C CA . LEU B 1 90 ? -6.82 19.609 4.695 1 98.88 90 LEU B CA 1
ATOM 2462 C C . LEU B 1 90 ? -7.703 19.859 5.914 1 98.88 90 LEU B C 1
ATOM 2464 O O . LEU B 1 90 ? -8.281 20.938 6.055 1 98.88 90 LEU B O 1
ATOM 2468 N N . ALA B 1 91 ? -7.828 18.875 6.777 1 98.88 91 ALA B N 1
ATOM 2469 C CA . ALA B 1 91 ? -8.578 19.078 8.016 1 98.88 91 ALA B CA 1
ATOM 2470 C C . ALA B 1 91 ? -7.992 20.219 8.828 1 98.88 91 ALA B C 1
ATOM 2472 O O . ALA B 1 91 ? -8.727 21.078 9.328 1 98.88 91 ALA B O 1
ATOM 2473 N N . VAL B 1 92 ? -6.703 20.25 8.938 1 98.88 92 VAL B N 1
ATOM 2474 C CA . VAL B 1 92 ? -6.004 21.266 9.703 1 98.88 92 VAL B CA 1
ATOM 2475 C C . VAL B 1 92 ? -6.215 22.641 9.047 1 98.88 92 VAL B C 1
ATOM 2477 O O . VAL B 1 92 ? -6.492 23.625 9.727 1 98.88 92 VAL B O 1
ATOM 2480 N N . ALA B 1 93 ? -6.133 22.656 7.73 1 98.81 93 ALA B N 1
ATOM 2481 C CA . ALA B 1 93 ? -6.301 23.906 7.004 1 98.81 93 ALA B CA 1
ATOM 2482 C C . ALA B 1 93 ? -7.703 24.484 7.215 1 98.81 93 ALA B C 1
ATOM 2484 O O . ALA B 1 93 ? -7.875 25.703 7.297 1 98.81 93 ALA B O 1
ATOM 2485 N N . ILE B 1 94 ? -8.711 23.625 7.301 1 98.62 94 ILE B N 1
ATOM 2486 C CA . ILE B 1 94 ? -10.094 24.062 7.441 1 98.62 94 ILE B CA 1
ATOM 2487 C C . ILE B 1 94 ? -10.375 24.406 8.898 1 98.62 94 ILE B C 1
ATOM 2489 O O . ILE B 1 94 ? -11.016 25.422 9.188 1 98.62 94 ILE B O 1
ATOM 2493 N N . GLY B 1 95 ? -9.859 23.656 9.805 1 98.69 95 GLY B N 1
ATOM 2494 C CA . GLY B 1 95 ? -10.383 23.688 11.164 1 98.69 95 GLY B CA 1
ATOM 2495 C C . GLY B 1 95 ? -9.477 24.422 12.133 1 98.69 95 GLY B C 1
ATOM 2496 O O . GLY B 1 95 ? -9.891 24.766 13.242 1 98.69 95 GLY B O 1
ATOM 2497 N N . CYS B 1 96 ? -8.211 24.625 11.781 1 98.69 96 CYS B N 1
ATOM 2498 C CA . CYS B 1 96 ? -7.273 25.281 12.68 1 98.69 96 CYS B CA 1
ATOM 2499 C C . CYS B 1 96 ? -6.934 26.688 12.172 1 98.69 96 CYS B C 1
ATOM 2501 O O . CYS B 1 96 ? -7.227 27.016 11.023 1 98.69 96 CYS B O 1
ATOM 2503 N N . LYS B 1 97 ? -6.363 27.484 13.062 1 97.94 97 LYS B N 1
ATOM 2504 C CA . LYS B 1 97 ? -5.902 28.812 12.688 1 97.94 97 LYS B CA 1
ATOM 2505 C C . LYS B 1 97 ? -4.551 28.75 11.984 1 97.94 97 LYS B C 1
ATOM 2507 O O . LYS B 1 97 ? -3.506 28.875 12.625 1 97.94 97 LYS B O 1
ATOM 2512 N N . VAL B 1 98 ? -4.621 28.594 10.68 1 97 98 VAL B N 1
ATOM 2513 C CA . VAL B 1 98 ? -3.439 28.531 9.828 1 97 98 VAL B CA 1
ATOM 2514 C C . VAL B 1 98 ? -3.447 29.688 8.844 1 97 98 VAL B C 1
ATOM 2516 O O . VAL B 1 98 ? -4.43 29.906 8.125 1 97 98 VAL B O 1
ATOM 2519 N N . ASP B 1 99 ? -2.314 30.453 8.867 1 96.75 99 ASP B N 1
ATOM 2520 C CA . ASP B 1 99 ? -2.299 31.625 7.992 1 96.75 99 ASP B CA 1
ATOM 2521 C C . ASP B 1 99 ? -1.085 31.594 7.066 1 96.75 99 ASP B C 1
ATOM 2523 O O . ASP B 1 99 ? -0.76 32.594 6.434 1 96.75 99 ASP B O 1
ATOM 2527 N N . THR B 1 100 ? -0.32 30.531 7.125 1 97.19 100 THR B N 1
ATOM 2528 C CA . THR B 1 100 ? 0.736 30.25 6.16 1 97.19 100 THR B CA 1
ATOM 2529 C C . THR B 1 100 ? 0.331 29.109 5.238 1 97.19 100 THR B C 1
ATOM 2531 O O . THR B 1 100 ? -0.631 28.391 5.516 1 97.19 100 THR B O 1
ATOM 2534 N N . THR B 1 101 ? 1.028 29.031 4.125 1 97.12 101 THR B N 1
ATOM 2535 C CA . THR B 1 101 ? 0.721 27.938 3.207 1 97.12 101 THR B CA 1
ATOM 2536 C C . THR B 1 101 ? 1.043 26.594 3.84 1 97.12 101 THR B C 1
ATOM 2538 O O . THR B 1 101 ? 2.152 26.375 4.332 1 97.12 101 THR B O 1
ATOM 2541 N N . LEU B 1 102 ? 0.047 25.75 3.916 1 98.81 102 LEU B N 1
ATOM 2542 C CA . LEU B 1 102 ? 0.241 24.375 4.367 1 98.81 102 LEU B CA 1
ATOM 2543 C C . LEU B 1 102 ? 0.627 23.484 3.199 1 98.81 102 LEU B C 1
ATOM 2545 O O . LEU B 1 102 ? -0.044 23.469 2.166 1 98.81 102 LEU B O 1
ATOM 2549 N N . HIS B 1 103 ? 1.759 22.688 3.332 1 98.94 103 HIS B N 1
ATOM 2550 C CA . HIS B 1 103 ? 2.252 21.844 2.252 1 98.94 103 HIS B CA 1
ATOM 2551 C C . HIS B 1 103 ? 1.917 20.375 2.508 1 98.94 103 HIS B C 1
ATOM 2553 O O . HIS B 1 103 ? 2.373 19.797 3.494 1 98.94 103 HIS B O 1
ATOM 2559 N N . ILE B 1 104 ? 1.112 19.812 1.618 1 98.94 104 ILE B N 1
ATOM 2560 C CA . ILE B 1 104 ? 0.917 18.375 1.674 1 98.94 104 ILE B CA 1
ATOM 2561 C C . ILE B 1 104 ? 1.748 17.688 0.584 1 98.94 104 ILE B C 1
ATOM 2563 O O . ILE B 1 104 ? 1.809 18.172 -0.548 1 98.94 104 ILE B O 1
ATOM 2567 N N . THR B 1 105 ? 2.51 16.562 0.951 1 98.88 105 THR B N 1
ATOM 2568 C CA . THR B 1 105 ? 3.447 15.969 0.01 1 98.88 105 THR B CA 1
ATOM 2569 C C . THR B 1 105 ? 3.211 14.461 -0.098 1 98.88 105 THR B C 1
ATOM 2571 O O . THR B 1 105 ? 2.807 13.82 0.874 1 98.88 105 THR B O 1
ATOM 2574 N N . ASP B 1 106 ? 3.369 14 -1.207 1 97.19 106 ASP B N 1
ATOM 2575 C CA . ASP B 1 106 ? 3.406 12.57 -1.521 1 97.19 106 ASP B CA 1
ATOM 2576 C C . ASP B 1 106 ? 4.145 12.32 -2.832 1 97.19 106 ASP B C 1
ATOM 2578 O O . ASP B 1 106 ? 4.82 13.211 -3.354 1 97.19 106 ASP B O 1
ATOM 2582 N N . GLN B 1 107 ? 4.137 11.055 -3.197 1 93.62 107 GLN B N 1
ATOM 2583 C CA . GLN B 1 107 ? 4.746 10.695 -4.473 1 93.62 107 GLN B CA 1
ATOM 2584 C C . GLN B 1 107 ? 3.83 11.039 -5.641 1 93.62 107 GLN B C 1
ATOM 2586 O O . GLN B 1 107 ? 2.666 11.398 -5.441 1 93.62 107 GLN B O 1
ATOM 2591 N N . GLU B 1 108 ? 4.312 10.914 -6.82 1 92.88 108 GLU B N 1
ATOM 2592 C CA . GLU B 1 108 ? 3.654 11.328 -8.055 1 92.88 108 GLU B CA 1
ATOM 2593 C C . GLU B 1 108 ? 2.281 10.68 -8.195 1 92.88 108 GLU B C 1
ATOM 2595 O O . GLU B 1 108 ? 1.317 11.328 -8.602 1 92.88 108 GLU B O 1
ATOM 2600 N N . PRO B 1 109 ? 2.09 9.453 -7.848 1 91.38 109 PRO B N 1
ATOM 2601 C CA . PRO B 1 109 ? 0.79 8.812 -8.062 1 91.38 109 PRO B CA 1
ATOM 2602 C C . PRO B 1 109 ? -0.332 9.461 -7.262 1 91.38 109 PRO B C 1
ATOM 2604 O O . PRO B 1 109 ? -1.506 9.344 -7.617 1 91.38 109 PRO B O 1
ATOM 2607 N N . MET B 1 110 ? 0.035 10.141 -6.211 1 95.25 110 MET B N 1
ATOM 2608 C CA . MET B 1 110 ? -0.983 10.742 -5.355 1 95.25 110 MET B CA 1
ATOM 2609 C C . MET B 1 110 ? -1.174 12.219 -5.691 1 95.25 110 MET B C 1
ATOM 2611 O O . MET B 1 110 ? -2.082 12.867 -5.164 1 95.25 110 MET B O 1
ATOM 2615 N N . PHE B 1 111 ? -0.385 12.781 -6.609 1 97.44 111 PHE B N 1
ATOM 2616 C CA . PHE B 1 111 ? -0.315 14.219 -6.836 1 97.44 111 PHE B CA 1
ATOM 2617 C C . PHE B 1 111 ? -1.663 14.758 -7.301 1 97.44 111 PHE B C 1
ATOM 2619 O O . PHE B 1 111 ? -2.176 15.727 -6.734 1 97.44 111 PHE B O 1
ATOM 2626 N N . GLU B 1 112 ? -2.248 14.125 -8.289 1 96.88 112 GLU B N 1
ATOM 2627 C CA . GLU B 1 112 ? -3.516 14.602 -8.836 1 96.88 112 GLU B CA 1
ATOM 2628 C C . GLU B 1 112 ? -4.641 14.461 -7.816 1 96.88 112 GLU B C 1
ATOM 2630 O O . GLU B 1 112 ? -5.555 15.289 -7.773 1 96.88 112 GLU B O 1
ATOM 2635 N N . LEU B 1 113 ? -4.547 13.43 -7.008 1 97.38 113 LEU B N 1
ATOM 2636 C CA . LEU B 1 113 ? -5.555 13.242 -5.969 1 97.38 113 LEU B CA 1
ATOM 2637 C C . LEU B 1 113 ? -5.473 14.344 -4.922 1 97.38 113 LEU B C 1
ATOM 2639 O O . LEU B 1 113 ? -6.5 14.867 -4.484 1 97.38 113 LEU B O 1
ATOM 2643 N N . MET B 1 114 ? -4.258 14.672 -4.512 1 98.62 114 MET B N 1
ATOM 2644 C CA . MET B 1 114 ? -4.07 15.789 -3.59 1 98.62 114 MET B CA 1
ATOM 2645 C C . MET B 1 114 ? -4.656 17.078 -4.164 1 98.62 114 MET B C 1
ATOM 2647 O O . MET B 1 114 ? -5.414 17.781 -3.488 1 98.62 114 MET B O 1
ATOM 2651 N N . ARG B 1 115 ? -4.383 17.359 -5.367 1 98.69 115 ARG B N 1
ATOM 2652 C CA . ARG B 1 115 ? -4.859 18.578 -6.02 1 98.69 115 ARG B CA 1
ATOM 2653 C C . ARG B 1 115 ? -6.383 18.609 -6.102 1 98.69 115 ARG B C 1
ATOM 2655 O O . ARG B 1 115 ? -7.008 19.641 -5.871 1 98.69 115 ARG B O 1
ATOM 2662 N N . ARG B 1 116 ? -6.93 17.516 -6.469 1 98.44 116 ARG B N 1
ATOM 2663 C CA . ARG B 1 116 ? -8.383 17.406 -6.562 1 98.44 116 ARG B CA 1
ATOM 2664 C C . ARG B 1 116 ? -9.039 17.688 -5.215 1 98.44 116 ARG B C 1
ATOM 2666 O O . ARG B 1 116 ? -10.031 18.406 -5.148 1 98.44 116 ARG B O 1
ATOM 2673 N N . ASN B 1 117 ? -8.492 17.125 -4.168 1 98.69 117 ASN B N 1
ATOM 2674 C CA . ASN B 1 117 ? -9.094 17.281 -2.848 1 98.69 117 ASN B CA 1
ATOM 2675 C C . ASN B 1 117 ? -8.898 18.703 -2.314 1 98.69 117 ASN B C 1
ATOM 2677 O O . ASN B 1 117 ? -9.758 19.219 -1.6 1 98.69 117 ASN B O 1
ATOM 2681 N N . ILE B 1 118 ? -7.801 19.359 -2.666 1 98.88 118 ILE B N 1
ATOM 2682 C CA . ILE B 1 118 ? -7.621 20.766 -2.359 1 98.88 118 ILE B CA 1
ATOM 2683 C C . ILE B 1 118 ? -8.727 21.594 -3.02 1 98.88 118 ILE B C 1
ATOM 2685 O O . ILE B 1 118 ? -9.375 22.422 -2.369 1 98.88 118 ILE B O 1
ATOM 2689 N N . ALA B 1 119 ? -8.969 21.297 -4.281 1 98.75 119 ALA B N 1
ATOM 2690 C CA . ALA B 1 119 ? -9.969 22.016 -5.062 1 98.75 119 ALA B CA 1
ATOM 2691 C C . ALA B 1 119 ? -11.375 21.75 -4.539 1 98.75 119 ALA B C 1
ATOM 2693 O O . ALA B 1 119 ? -12.211 22.656 -4.477 1 98.75 119 ALA B O 1
ATOM 2694 N N . LEU B 1 120 ? -11.617 20.516 -4.188 1 98.19 120 LEU B N 1
ATOM 2695 C CA . LEU B 1 120 ? -12.922 20.094 -3.686 1 98.19 120 LEU B CA 1
ATOM 2696 C C . LEU B 1 120 ? -13.328 20.938 -2.479 1 98.19 120 LEU B C 1
ATOM 2698 O O . LEU B 1 120 ? -14.523 21.094 -2.201 1 98.19 120 LEU B O 1
ATOM 2702 N N . ASN B 1 121 ? -12.359 21.516 -1.776 1 98.62 121 ASN B N 1
ATOM 2703 C CA . ASN B 1 121 ? -12.617 22.281 -0.567 1 98.62 121 ASN B CA 1
ATOM 2704 C C . ASN B 1 121 ? -12.273 23.766 -0.761 1 98.62 121 ASN B C 1
ATOM 2706 O O . ASN B 1 121 ? -12.227 24.531 0.205 1 98.62 121 ASN B O 1
ATOM 2710 N N . SER B 1 122 ? -11.922 24.172 -1.971 1 98.44 122 SER B N 1
ATOM 2711 C CA . SER B 1 122 ? -11.57 25.547 -2.312 1 98.44 122 SER B CA 1
ATOM 2712 C C . SER B 1 122 ? -10.422 26.047 -1.447 1 98.44 122 SER B C 1
ATOM 2714 O O . SER B 1 122 ? -10.492 27.156 -0.897 1 98.44 122 SER B O 1
ATOM 2716 N N . LEU B 1 123 ? -9.367 25.203 -1.315 1 98.62 123 LEU B N 1
ATOM 2717 C CA . LEU B 1 123 ? -8.258 25.531 -0.427 1 98.62 123 LEU B CA 1
ATOM 2718 C C . LEU B 1 123 ? -7.004 25.859 -1.226 1 98.62 123 LEU B C 1
ATOM 2720 O O . LEU B 1 123 ? -5.895 25.828 -0.688 1 98.62 123 LEU B O 1
ATOM 2724 N N . GLN B 1 124 ? -7.074 26.219 -2.512 1 98.06 124 GLN B N 1
ATOM 2725 C CA . GLN B 1 124 ? -5.934 26.406 -3.398 1 98.06 124 GLN B CA 1
ATOM 2726 C C . GLN B 1 124 ? -5.051 27.547 -2.914 1 98.06 124 GLN B C 1
ATOM 2728 O O . GLN B 1 124 ? -3.848 27.578 -3.184 1 98.06 124 GLN B O 1
ATOM 2733 N N . SER B 1 125 ? -5.59 28.453 -2.193 1 97.69 125 SER B N 1
ATOM 2734 C CA . SER B 1 125 ? -4.828 29.609 -1.719 1 97.69 125 SER B CA 1
ATOM 2735 C C . SER B 1 125 ? -4.129 29.297 -0.399 1 97.69 125 SER B C 1
ATOM 2737 O O . SER B 1 125 ? -3.232 30.031 0.02 1 97.69 125 SER B O 1
ATOM 2739 N N . ARG B 1 126 ? -4.414 28.203 0.274 1 98.06 126 ARG B N 1
ATOM 2740 C CA . ARG B 1 126 ? -3.939 27.953 1.632 1 98.06 126 ARG B CA 1
ATOM 2741 C C . ARG B 1 126 ? -3.129 26.656 1.702 1 98.06 126 ARG B C 1
ATOM 2743 O O . ARG B 1 126 ? -2.336 26.469 2.627 1 98.06 126 ARG B O 1
ATOM 2750 N N . VAL B 1 127 ? -3.443 25.781 0.773 1 98.81 127 VAL B N 1
ATOM 2751 C CA . VAL B 1 127 ? -2.779 24.484 0.781 1 98.81 127 VAL B CA 1
ATOM 2752 C C . VAL B 1 127 ? -2.111 24.234 -0.569 1 98.81 127 VAL B C 1
ATOM 2754 O O . VAL B 1 127 ? -2.688 24.531 -1.618 1 98.81 127 VAL B O 1
ATOM 2757 N N . SER B 1 128 ? -0.87 23.719 -0.511 1 98.81 128 SER B N 1
ATOM 2758 C CA . SER B 1 128 ? -0.134 23.375 -1.723 1 98.81 128 SER B CA 1
ATOM 2759 C C . SER B 1 128 ? 0.238 21.891 -1.737 1 98.81 128 SER B C 1
ATOM 2761 O O . SER B 1 128 ? 0.67 21.344 -0.721 1 98.81 128 SER B O 1
ATOM 2763 N N . ALA B 1 129 ? -0.023 21.25 -2.879 1 98.81 129 ALA B N 1
ATOM 2764 C CA . ALA B 1 129 ? 0.43 19.875 -3.104 1 98.81 129 ALA B CA 1
ATOM 2765 C C . ALA B 1 129 ? 1.815 19.859 -3.742 1 98.81 129 ALA B C 1
ATOM 2767 O O . ALA B 1 129 ? 2.1 20.641 -4.648 1 98.81 129 ALA B O 1
ATOM 2768 N N . SER B 1 130 ? 2.723 18.969 -3.244 1 98.38 130 SER B N 1
ATOM 2769 C CA . SER B 1 130 ? 4.055 18.812 -3.814 1 98.38 130 SER B CA 1
ATOM 2770 C C . SER B 1 130 ? 4.477 17.359 -3.857 1 98.38 130 SER B C 1
ATOM 2772 O O . SER B 1 130 ? 4.047 16.562 -3.025 1 98.38 130 SER B O 1
ATOM 2774 N N . ILE B 1 131 ? 5.199 17.094 -4.859 1 96.75 131 ILE B N 1
ATOM 2775 C CA . ILE B 1 131 ? 5.852 15.789 -4.906 1 96.75 131 ILE B CA 1
ATOM 2776 C C . ILE B 1 131 ? 7.098 15.805 -4.023 1 96.75 131 ILE B C 1
ATOM 2778 O O . ILE B 1 131 ? 7.941 16.688 -4.141 1 96.75 131 ILE B O 1
ATOM 2782 N N . TYR B 1 132 ? 7.195 14.859 -3.123 1 97.5 132 TYR B N 1
ATOM 2783 C CA . TYR B 1 132 ? 8.367 14.68 -2.273 1 97.5 132 TYR B CA 1
ATOM 2784 C C . TYR B 1 132 ? 8.648 13.203 -2.039 1 97.5 132 TYR B C 1
ATOM 2786 O O . TYR B 1 132 ? 7.984 12.555 -1.229 1 97.5 132 TYR B O 1
ATOM 2794 N N . ASP B 1 133 ? 9.633 12.711 -2.732 1 93.75 133 ASP B N 1
ATOM 2795 C CA . ASP B 1 133 ? 10.094 11.344 -2.531 1 93.75 133 ASP B CA 1
ATOM 2796 C C . ASP B 1 133 ? 11.031 11.25 -1.331 1 93.75 133 ASP B C 1
ATOM 2798 O O . ASP B 1 133 ? 12.07 11.914 -1.298 1 93.75 133 ASP B O 1
ATOM 2802 N N . TRP B 1 134 ? 10.648 10.414 -0.377 1 96.12 134 TRP B N 1
ATOM 2803 C CA . TRP B 1 134 ? 11.469 10.281 0.824 1 96.12 134 TRP B CA 1
ATOM 2804 C C . TRP B 1 134 ? 12.898 9.898 0.467 1 96.12 134 TRP B C 1
ATOM 2806 O O . TRP B 1 134 ? 13.125 9.125 -0.466 1 96.12 134 TRP B O 1
ATOM 2816 N N . GLY B 1 135 ? 13.82 10.383 1.191 1 95.31 135 GLY B N 1
ATOM 2817 C CA . GLY B 1 135 ? 15.227 10.102 0.971 1 95.31 135 GLY B CA 1
ATOM 2818 C C . GLY B 1 135 ? 15.883 11.062 -0.001 1 95.31 135 GLY B C 1
ATOM 2819 O O . GLY B 1 135 ? 17.109 11.156 -0.052 1 95.31 135 GLY B O 1
ATOM 2820 N N . GLU B 1 136 ? 15.117 11.734 -0.804 1 95.06 136 GLU B N 1
ATOM 2821 C CA . GLU B 1 136 ? 15.633 12.766 -1.7 1 95.06 136 GLU B CA 1
ATOM 2822 C C . GLU B 1 136 ? 15.797 14.094 -0.976 1 95.06 136 GLU B C 1
ATOM 2824 O O . GLU B 1 136 ? 15.195 14.312 0.078 1 95.06 136 GLU B O 1
ATOM 2829 N N . PRO B 1 137 ? 16.578 14.984 -1.554 1 96.5 137 PRO B N 1
ATOM 2830 C CA . PRO B 1 137 ? 16.688 16.312 -0.953 1 96.5 137 PRO B CA 1
ATOM 2831 C C . PRO B 1 137 ? 15.344 17.031 -0.859 1 96.5 137 PRO B C 1
ATOM 2833 O O . PRO B 1 137 ? 14.5 16.875 -1.744 1 96.5 137 PRO B O 1
ATOM 2836 N N . THR B 1 138 ? 15.242 17.75 0.188 1 97.5 138 THR B N 1
ATOM 2837 C CA . THR B 1 138 ? 14.016 18.531 0.363 1 97.5 138 THR B CA 1
ATOM 2838 C C . THR B 1 138 ? 13.797 19.469 -0.822 1 97.5 138 THR B C 1
ATOM 2840 O O . THR B 1 138 ? 14.695 20.234 -1.188 1 97.5 138 THR B O 1
ATOM 2843 N N . PRO B 1 139 ? 12.617 19.422 -1.426 1 97.31 139 PRO B N 1
ATOM 2844 C CA . PRO B 1 139 ? 12.344 20.391 -2.49 1 97.31 139 PRO B CA 1
ATOM 2845 C C . PRO B 1 139 ? 12.531 21.844 -2.033 1 97.31 139 PRO B C 1
ATOM 2847 O O . PRO B 1 139 ? 12.18 22.188 -0.898 1 97.31 139 PRO B O 1
ATOM 2850 N N . SER B 1 140 ? 12.906 22.672 -2.924 1 96.75 140 SER B N 1
ATOM 2851 C CA . SER B 1 140 ? 13.305 24.031 -2.58 1 96.75 140 SER B CA 1
ATOM 2852 C C . SER B 1 140 ? 12.109 24.875 -2.152 1 96.75 140 SER B C 1
ATOM 2854 O O . SER B 1 140 ? 12.258 25.828 -1.389 1 96.75 140 SER B O 1
ATOM 2856 N N . HIS B 1 141 ? 10.945 24.594 -2.609 1 97.06 141 HIS B N 1
ATOM 2857 C CA . HIS B 1 141 ? 9.773 25.406 -2.311 1 97.06 141 HIS B CA 1
ATOM 2858 C C . HIS B 1 141 ? 9.156 25.016 -0.974 1 97.06 141 HIS B C 1
ATOM 2860 O O . HIS B 1 141 ? 8.234 25.672 -0.493 1 97.06 141 HIS B O 1
ATOM 2866 N N . LEU B 1 142 ? 9.641 23.906 -0.399 1 98.25 142 LEU B N 1
ATOM 2867 C CA . LEU B 1 142 ? 9.211 23.516 0.941 1 98.25 142 LEU B CA 1
ATOM 2868 C C . LEU B 1 142 ? 10.102 24.156 2.002 1 98.25 142 LEU B C 1
ATOM 2870 O O . LEU B 1 142 ? 11.281 24.422 1.752 1 98.25 142 LEU B O 1
ATOM 2874 N N . PRO B 1 143 ? 9.523 24.391 3.178 1 97.94 143 PRO B N 1
ATOM 2875 C CA . PRO B 1 143 ? 10.367 24.875 4.27 1 97.94 143 PRO B CA 1
ATOM 2876 C C . PRO B 1 143 ? 11.477 23.875 4.637 1 97.94 143 PRO B C 1
ATOM 2878 O O . PRO B 1 143 ? 11.219 22.672 4.73 1 97.94 143 PRO B O 1
ATOM 2881 N N . ARG B 1 144 ? 12.664 24.391 4.891 1 97.38 144 ARG B N 1
ATOM 2882 C CA . ARG B 1 144 ? 13.797 23.531 5.246 1 97.38 144 ARG B CA 1
ATOM 2883 C C . ARG B 1 144 ? 13.57 22.859 6.598 1 97.38 144 ARG B C 1
ATOM 2885 O O . ARG B 1 144 ? 13.859 21.672 6.762 1 97.38 144 ARG B O 1
ATOM 2892 N N . HIS B 1 145 ? 13.156 23.672 7.488 1 98.62 145 HIS B N 1
ATOM 2893 C CA . HIS B 1 145 ? 12.836 23.203 8.828 1 98.62 145 HIS B CA 1
ATOM 2894 C C . HIS B 1 145 ? 11.461 23.688 9.266 1 98.62 145 HIS B C 1
ATOM 2896 O O . HIS B 1 145 ? 11.359 24.641 10.047 1 98.62 145 HIS B O 1
ATOM 2902 N N . PRO B 1 146 ? 10.367 23 8.789 1 98.88 146 PRO B N 1
ATOM 2903 C CA . PRO B 1 146 ? 9.031 23.438 9.18 1 98.88 146 PRO B CA 1
ATOM 2904 C C . PRO B 1 146 ? 8.812 23.406 10.695 1 98.88 146 PRO B C 1
ATOM 2906 O O . PRO B 1 146 ? 9.492 22.656 11.398 1 98.88 146 PRO B O 1
ATOM 2909 N N . ASP B 1 147 ? 7.887 24.25 11.102 1 98.88 147 ASP B N 1
ATOM 2910 C CA . ASP B 1 147 ? 7.527 24.25 12.516 1 98.88 147 ASP B CA 1
ATOM 2911 C C . ASP B 1 147 ? 6.809 22.953 12.891 1 98.88 147 ASP B C 1
ATOM 2913 O O . ASP B 1 147 ? 6.988 22.438 14 1 98.88 147 ASP B O 1
ATOM 2917 N N . ILE B 1 148 ? 6.016 22.453 11.961 1 98.94 148 ILE B N 1
ATOM 2918 C CA . ILE B 1 148 ? 5.188 21.281 12.211 1 98.94 148 ILE B CA 1
ATOM 2919 C C . ILE B 1 148 ? 5.309 20.312 11.031 1 98.94 148 ILE B C 1
ATOM 2921 O O . ILE B 1 148 ? 5.242 20.719 9.875 1 98.94 148 ILE B O 1
ATOM 2925 N N . ILE B 1 149 ? 5.574 19.047 11.375 1 98.94 149 ILE B N 1
ATOM 2926 C CA . ILE B 1 149 ? 5.469 17.953 10.414 1 98.94 149 ILE B CA 1
ATOM 2927 C C . ILE B 1 149 ? 4.312 17.031 10.805 1 98.94 149 ILE B C 1
ATOM 2929 O O . ILE B 1 149 ? 4.176 16.656 11.969 1 98.94 149 ILE B O 1
ATOM 2933 N N . LEU B 1 150 ? 3.404 16.812 9.859 1 98.94 150 LEU B N 1
ATOM 2934 C CA . LEU B 1 150 ? 2.324 15.844 10.016 1 98.94 150 LEU B CA 1
ATOM 2935 C C . LEU B 1 150 ? 2.627 14.555 9.258 1 98.94 150 LEU B C 1
ATOM 2937 O O . LEU B 1 150 ? 2.973 14.602 8.07 1 98.94 150 LEU B O 1
ATOM 2941 N N . ALA B 1 151 ? 2.631 13.414 9.898 1 98.88 151 ALA B N 1
ATOM 2942 C CA . ALA B 1 151 ? 2.91 12.117 9.281 1 98.88 151 ALA B CA 1
ATOM 2943 C C . ALA B 1 151 ? 2.008 11.031 9.844 1 98.88 151 ALA B C 1
ATOM 2945 O O . ALA B 1 151 ? 2.092 10.703 11.031 1 98.88 151 ALA B O 1
ATOM 2946 N N . ALA B 1 152 ? 1.083 10.477 9.023 1 98.38 152 ALA B N 1
ATOM 2947 C CA . ALA B 1 152 ? 0.147 9.438 9.445 1 98.38 152 ALA B CA 1
ATOM 2948 C C . ALA B 1 152 ? 0.215 8.227 8.523 1 98.38 152 ALA B C 1
ATOM 2950 O O . ALA B 1 152 ? 0.044 8.359 7.305 1 98.38 152 ALA B O 1
ATOM 2951 N N . ASP B 1 153 ? 0.491 7.078 9.102 1 95.25 153 ASP B N 1
ATOM 2952 C CA . ASP B 1 153 ? 0.57 5.789 8.43 1 95.25 153 ASP B CA 1
ATOM 2953 C C . ASP B 1 153 ? 1.67 5.789 7.367 1 95.25 153 ASP B C 1
ATOM 2955 O O . ASP B 1 153 ? 1.488 5.246 6.277 1 95.25 153 ASP B O 1
ATOM 2959 N N . CYS B 1 154 ? 2.83 6.383 7.773 1 95.31 154 CYS B N 1
ATOM 2960 C CA . CYS B 1 154 ? 3.979 6.438 6.875 1 95.31 154 CYS B CA 1
ATOM 2961 C C . CYS B 1 154 ? 4.883 5.227 7.074 1 95.31 154 CYS B C 1
ATOM 2963 O O . CYS B 1 154 ? 5.734 4.938 6.23 1 95.31 154 CYS B O 1
ATOM 2965 N N . VAL B 1 155 ? 4.688 4.551 8.211 1 91.56 155 VAL B N 1
ATOM 2966 C CA . VAL B 1 155 ? 5.453 3.35 8.523 1 91.56 155 VAL B CA 1
ATOM 2967 C C . VAL B 1 155 ? 4.688 2.113 8.055 1 91.56 155 VAL B C 1
ATOM 2969 O O . VAL B 1 155 ? 4.121 1.384 8.875 1 91.56 155 VAL B O 1
ATOM 2972 N N . TYR B 1 156 ? 4.66 1.887 6.75 1 84.12 156 TYR B N 1
ATOM 2973 C CA . TYR B 1 156 ? 3.836 0.804 6.223 1 84.12 156 TYR B CA 1
ATOM 2974 C C . TYR B 1 156 ? 4.664 -0.138 5.355 1 84.12 156 TYR B C 1
ATOM 2976 O O . TYR B 1 156 ? 4.215 -1.236 5.02 1 84.12 156 TYR B O 1
ATOM 2984 N N . PHE B 1 157 ? 5.785 0.327 5.016 1 82.81 157 PHE B N 1
ATOM 2985 C CA . PHE B 1 157 ? 6.613 -0.453 4.105 1 82.81 157 PHE B CA 1
ATOM 2986 C C . PHE B 1 157 ? 8.07 -0.432 4.547 1 82.81 157 PHE B C 1
ATOM 2988 O O . PHE B 1 157 ? 8.781 0.549 4.316 1 82.81 157 PHE B O 1
ATOM 2995 N N . GLU B 1 158 ? 8.586 -1.509 5.035 1 85.94 158 GLU B N 1
ATOM 2996 C CA . GLU B 1 158 ? 9.859 -1.612 5.734 1 85.94 158 GLU B CA 1
ATOM 2997 C C . GLU B 1 158 ? 11.008 -1.111 4.859 1 85.94 158 GLU B C 1
ATOM 2999 O O . GLU B 1 158 ? 11.898 -0.403 5.34 1 85.94 158 GLU B O 1
ATOM 3004 N N . PRO B 1 159 ? 11.023 -1.424 3.607 1 82.81 159 PRO B N 1
ATOM 3005 C CA . PRO B 1 159 ? 12.141 -0.96 2.781 1 82.81 159 PRO B CA 1
ATOM 3006 C C . PRO B 1 159 ? 12.227 0.562 2.703 1 82.81 159 PRO B C 1
ATOM 3008 O O . PRO B 1 159 ? 13.273 1.11 2.359 1 82.81 159 PRO B O 1
ATOM 3011 N N . ALA B 1 160 ? 11.148 1.207 3.084 1 89.75 160 ALA B N 1
ATOM 3012 C CA . ALA B 1 160 ? 11.117 2.664 2.99 1 89.75 160 ALA B CA 1
ATOM 3013 C C . ALA B 1 160 ? 11.508 3.307 4.316 1 89.75 160 ALA B C 1
ATOM 3015 O O . ALA B 1 160 ? 11.656 4.527 4.402 1 89.75 160 ALA B O 1
ATOM 3016 N N . PHE B 1 161 ? 11.797 2.496 5.328 1 93.75 161 PHE B N 1
ATOM 3017 C CA . PHE B 1 161 ? 12.055 3.027 6.66 1 93.75 161 PHE B CA 1
ATOM 3018 C C . PHE B 1 161 ? 13.281 3.93 6.656 1 93.75 161 PHE B C 1
ATOM 3020 O O . PHE B 1 161 ? 13.219 5.074 7.109 1 93.75 161 PHE B O 1
ATOM 3027 N N . PRO B 1 162 ? 14.391 3.523 6.031 1 94.25 162 PRO B N 1
ATOM 3028 C CA . PRO B 1 162 ? 15.562 4.398 6.047 1 94.25 162 PRO B CA 1
ATOM 3029 C C . PRO B 1 162 ? 15.328 5.707 5.293 1 94.25 162 PRO B C 1
ATOM 3031 O O . PRO B 1 162 ? 15.867 6.75 5.676 1 94.25 162 PRO B O 1
ATOM 3034 N N . LEU B 1 163 ? 14.555 5.637 4.223 1 95.38 163 LEU B N 1
ATOM 3035 C CA . LEU B 1 163 ? 14.266 6.828 3.43 1 95.38 163 LEU B CA 1
ATOM 3036 C C . LEU B 1 163 ? 13.438 7.824 4.23 1 95.38 163 LEU B C 1
ATOM 3038 O O . LEU B 1 163 ? 13.695 9.031 4.195 1 95.38 163 LEU B O 1
ATOM 3042 N N . LEU B 1 164 ? 12.453 7.324 4.961 1 97.25 164 LEU B N 1
ATOM 3043 C CA . LEU B 1 164 ? 11.625 8.172 5.812 1 97.25 164 LEU B CA 1
ATOM 3044 C C . LEU B 1 164 ? 12.453 8.766 6.953 1 97.25 164 LEU B C 1
ATOM 3046 O O . LEU B 1 164 ? 12.312 9.938 7.285 1 97.25 164 LEU B O 1
ATOM 3050 N N . GLN B 1 165 ? 13.312 7.922 7.539 1 97.5 165 GLN B N 1
ATOM 3051 C CA . GLN B 1 165 ? 14.18 8.383 8.617 1 97.5 165 GLN B CA 1
ATOM 3052 C C . GLN B 1 165 ? 15.094 9.508 8.148 1 97.5 165 GLN B C 1
ATOM 3054 O O . GLN B 1 165 ? 15.242 10.523 8.836 1 97.5 165 GLN B O 1
ATOM 3059 N N . GLN B 1 166 ? 15.633 9.383 6.969 1 97.56 166 GLN B N 1
ATOM 3060 C CA . GLN B 1 166 ? 16.484 10.422 6.402 1 97.56 166 GLN B CA 1
ATOM 3061 C C . GLN B 1 166 ? 15.68 11.695 6.141 1 97.56 166 GLN B C 1
ATOM 3063 O O . GLN B 1 166 ? 16.172 12.805 6.383 1 97.56 166 GLN B O 1
ATOM 3068 N N . THR B 1 167 ? 14.484 11.523 5.629 1 98.56 167 THR B N 1
ATOM 3069 C CA . THR B 1 167 ? 13.609 12.656 5.355 1 98.56 167 THR B CA 1
ATOM 3070 C C . THR B 1 167 ? 13.305 13.422 6.641 1 98.56 167 THR B C 1
ATOM 3072 O O . THR B 1 167 ? 13.352 14.656 6.664 1 98.56 167 THR B O 1
ATOM 3075 N N . LEU B 1 168 ? 13.023 12.727 7.715 1 98.69 168 LEU B N 1
ATOM 3076 C CA . LEU B 1 168 ? 12.781 13.352 9.008 1 98.69 168 LEU B CA 1
ATOM 3077 C C . LEU B 1 168 ? 14.031 14.078 9.508 1 98.69 168 LEU B C 1
ATOM 3079 O O . LEU B 1 168 ? 13.938 15.188 10.031 1 98.69 168 LEU B O 1
ATOM 3083 N N . LYS B 1 169 ? 15.117 13.438 9.297 1 98.12 169 LYS B N 1
ATOM 3084 C CA . LYS B 1 169 ? 16.375 14.047 9.688 1 98.12 169 LYS B CA 1
ATOM 3085 C C . LYS B 1 169 ? 16.609 15.367 8.953 1 98.12 169 LYS B C 1
ATOM 3087 O O . LYS B 1 169 ? 17.094 16.344 9.531 1 98.12 169 LYS B O 1
ATOM 3092 N N . ASP B 1 170 ? 16.297 15.398 7.707 1 98.38 170 ASP B N 1
ATOM 3093 C CA . ASP B 1 170 ? 16.469 16.594 6.883 1 98.38 170 ASP B CA 1
ATOM 3094 C C . ASP B 1 170 ? 15.523 17.703 7.312 1 98.38 170 ASP B C 1
ATOM 3096 O O . ASP B 1 170 ? 15.875 18.875 7.273 1 98.38 170 ASP B O 1
ATOM 3100 N N . LEU B 1 171 ? 14.328 17.344 7.773 1 98.75 171 LEU B N 1
ATOM 3101 C CA . LEU B 1 171 ? 13.273 18.328 7.98 1 98.75 171 LEU B CA 1
ATOM 3102 C C . LEU B 1 171 ? 13.266 18.828 9.422 1 98.75 171 LEU B C 1
ATOM 3104 O O . LEU B 1 171 ? 12.914 19.969 9.688 1 98.75 171 LEU B O 1
ATOM 3108 N N . ILE B 1 172 ? 13.586 17.953 10.352 1 98.69 172 ILE B N 1
ATOM 3109 C CA . ILE B 1 172 ? 13.438 18.297 11.758 1 98.69 172 ILE B CA 1
ATOM 3110 C C . ILE B 1 172 ? 14.586 19.219 12.18 1 98.69 172 ILE B C 1
ATOM 3112 O O . ILE B 1 172 ? 15.75 18.812 12.195 1 98.69 172 ILE B O 1
ATOM 3116 N N . GLY B 1 173 ? 14.203 20.438 12.445 1 98.31 173 GLY B N 1
ATOM 3117 C CA . GLY B 1 173 ? 15.125 21.438 12.961 1 98.31 173 GLY B CA 1
ATOM 3118 C C . GLY B 1 173 ? 14.969 21.672 14.453 1 98.31 173 GLY B C 1
ATOM 3119 O O . GLY B 1 173 ? 14.328 20.891 15.148 1 98.31 173 GLY B O 1
ATOM 3120 N N . GLU B 1 174 ? 15.469 22.797 14.938 1 97.62 174 GLU B N 1
ATOM 3121 C CA . GLU B 1 174 ? 15.562 23.094 16.359 1 97.62 174 GLU B CA 1
ATOM 3122 C C . GLU B 1 174 ? 14.18 23.281 16.984 1 97.62 174 GLU B C 1
ATOM 3124 O O . GLU B 1 174 ? 13.969 22.906 18.141 1 97.62 174 GLU B O 1
ATOM 3129 N N . THR B 1 175 ? 13.258 23.766 16.203 1 97.56 175 THR B N 1
ATOM 3130 C CA . THR B 1 175 ? 11.961 24.094 16.797 1 97.56 175 THR B CA 1
ATOM 3131 C C . THR B 1 175 ? 10.852 23.25 16.172 1 97.56 175 THR B C 1
ATOM 3133 O O . THR B 1 175 ? 9.672 23.453 16.453 1 97.56 175 THR B O 1
ATOM 3136 N N . THR B 1 176 ? 11.242 22.297 15.336 1 98.75 176 THR B N 1
ATOM 3137 C CA . THR B 1 176 ? 10.266 21.484 14.617 1 98.75 176 THR B CA 1
ATOM 3138 C C . THR B 1 176 ? 9.609 20.469 15.562 1 98.75 176 THR B C 1
ATOM 3140 O O . THR B 1 176 ? 10.297 19.859 16.375 1 98.75 176 THR B O 1
ATOM 3143 N N . VAL B 1 177 ? 8.297 20.312 15.484 1 98.88 177 VAL B N 1
ATOM 3144 C CA . VAL B 1 177 ? 7.578 19.203 16.109 1 98.88 177 VAL B CA 1
ATOM 3145 C C . VAL B 1 177 ? 6.91 18.359 15.023 1 98.88 177 VAL B C 1
ATOM 3147 O O . VAL B 1 177 ? 6.133 18.859 14.219 1 98.88 177 VAL B O 1
ATOM 3150 N N . CYS B 1 178 ? 7.258 17.109 14.984 1 98.94 178 CYS B N 1
ATOM 3151 C CA . CYS B 1 178 ? 6.594 16.156 14.102 1 98.94 178 CYS B CA 1
ATOM 3152 C C . CYS B 1 178 ? 5.539 15.359 14.852 1 98.94 178 CYS B C 1
ATOM 3154 O O . CYS B 1 178 ? 5.859 14.656 15.82 1 98.94 178 CYS B O 1
ATOM 3156 N N . TYR B 1 179 ? 4.301 15.531 14.469 1 98.94 179 TYR B N 1
ATOM 3157 C CA . TYR B 1 179 ? 3.244 14.648 14.945 1 98.94 179 TYR B CA 1
ATOM 3158 C C . TYR B 1 179 ? 3.125 13.406 14.07 1 98.94 179 TYR B C 1
ATOM 3160 O O . TYR B 1 179 ? 2.77 13.508 12.891 1 98.94 179 TYR B O 1
ATOM 3168 N N . PHE B 1 180 ? 3.449 12.281 14.695 1 98.81 180 PHE B N 1
ATOM 3169 C CA . PHE B 1 180 ? 3.662 11.031 13.977 1 98.81 180 PHE B CA 1
ATOM 3170 C C . PHE B 1 180 ? 2.711 9.953 14.477 1 98.81 180 PHE B C 1
ATOM 3172 O O . PHE B 1 180 ? 2.809 9.516 15.625 1 98.81 180 PHE B O 1
ATOM 3179 N N . CYS B 1 181 ? 1.759 9.555 13.633 1 98.62 181 CYS B N 1
ATOM 3180 C CA . CYS B 1 181 ? 0.781 8.539 14.016 1 98.62 181 CYS B CA 1
ATOM 3181 C C . CYS B 1 181 ? 0.842 7.344 13.07 1 98.62 181 CYS B C 1
ATOM 3183 O O . CYS B 1 181 ? 0.988 7.512 11.859 1 98.62 181 CYS B O 1
ATOM 3185 N N . PHE B 1 182 ? 0.803 6.129 13.641 1 96.38 182 PHE B N 1
ATOM 3186 C CA . PHE B 1 182 ? 0.791 4.949 12.781 1 96.38 182 PHE B CA 1
ATOM 3187 C C . PHE B 1 182 ? 0.095 3.785 13.477 1 96.38 182 PHE B C 1
ATOM 3189 O O . PHE B 1 182 ? -0.109 3.812 14.695 1 96.38 182 PHE B O 1
ATOM 3196 N N . LYS B 1 183 ? -0.366 2.865 12.68 1 93.44 183 LYS B N 1
ATOM 3197 C CA . LYS B 1 183 ? -0.877 1.589 13.164 1 93.44 183 LYS B CA 1
ATOM 3198 C C . LYS B 1 183 ? 0.22 0.528 13.188 1 93.44 183 LYS B C 1
ATOM 3200 O O . LYS B 1 183 ? 0.891 0.303 12.18 1 93.44 183 LYS B O 1
ATOM 3205 N N . ARG B 1 184 ? 0.43 -0.062 14.297 1 92.5 184 ARG B N 1
ATOM 3206 C CA . ARG B 1 184 ? 1.388 -1.16 14.367 1 92.5 184 ARG B CA 1
ATOM 3207 C C . ARG B 1 184 ? 0.819 -2.424 13.734 1 92.5 184 ARG B C 1
ATOM 3209 O O . ARG B 1 184 ? -0.192 -2.957 14.195 1 92.5 184 ARG B O 1
ATOM 3216 N N . ARG B 1 185 ? 1.414 -2.855 12.656 1 84.69 185 ARG B N 1
ATOM 3217 C CA . ARG B 1 185 ? 0.934 -4.023 11.93 1 84.69 185 ARG B CA 1
ATOM 3218 C C . ARG B 1 185 ? 1.92 -5.184 12.039 1 84.69 185 ARG B C 1
ATOM 3220 O O . ARG B 1 185 ? 1.524 -6.348 11.984 1 84.69 185 ARG B O 1
ATOM 3227 N N . ARG B 1 186 ? 3.221 -4.875 12.242 1 85.19 186 ARG B N 1
ATOM 3228 C CA . ARG B 1 186 ? 4.273 -5.883 12.297 1 85.19 186 ARG B CA 1
ATOM 3229 C C . ARG B 1 186 ? 5.344 -5.5 13.312 1 85.19 186 ARG B C 1
ATOM 3231 O O . ARG B 1 186 ? 5.426 -4.34 13.734 1 85.19 186 ARG B O 1
ATOM 3238 N N . ARG B 1 187 ? 6.121 -6.441 13.633 1 83.19 187 ARG B N 1
ATOM 3239 C CA . ARG B 1 187 ? 7.223 -6.227 14.562 1 83.19 187 ARG B CA 1
ATOM 3240 C C . ARG B 1 187 ? 8.227 -5.223 14.008 1 83.19 187 ARG B C 1
ATOM 3242 O O . ARG B 1 187 ? 8.828 -4.449 14.758 1 83.19 187 ARG B O 1
ATOM 3249 N N . ALA B 1 188 ? 8.367 -5.215 12.727 1 82.62 188 ALA B N 1
ATOM 3250 C CA . ALA B 1 188 ? 9.32 -4.332 12.062 1 82.62 188 ALA B CA 1
ATOM 3251 C C . ALA B 1 188 ? 8.992 -2.865 12.328 1 82.62 188 ALA B C 1
ATOM 3253 O O . ALA B 1 188 ? 9.875 -2.01 12.305 1 82.62 188 ALA B O 1
ATOM 3254 N N . ASP B 1 189 ? 7.73 -2.545 12.539 1 89.44 189 ASP B N 1
ATOM 3255 C CA . ASP B 1 189 ? 7.336 -1.169 12.836 1 89.44 189 ASP B CA 1
ATOM 3256 C C . ASP B 1 189 ? 8 -0.664 14.109 1 89.44 189 ASP B C 1
ATOM 3258 O O . ASP B 1 189 ? 8.344 0.516 14.211 1 89.44 189 ASP B O 1
ATOM 3262 N N . LEU B 1 190 ? 8.281 -1.63 15 1 89.12 190 LEU B N 1
ATOM 3263 C CA . LEU B 1 190 ? 8.969 -1.291 16.25 1 89.12 190 LEU B CA 1
ATOM 3264 C C . LEU B 1 190 ? 10.43 -0.941 15.984 1 89.12 190 LEU B C 1
ATOM 3266 O O . LEU B 1 190 ? 11 -0.105 16.688 1 89.12 190 LEU B O 1
ATOM 3270 N N . THR B 1 191 ? 10.945 -1.568 14.953 1 91.62 191 THR B N 1
ATOM 3271 C CA . THR B 1 191 ? 12.336 -1.281 14.609 1 91.62 191 THR B CA 1
ATOM 3272 C C . THR B 1 191 ? 12.477 0.143 14.078 1 91.62 191 THR B C 1
ATOM 3274 O O . THR B 1 191 ? 13.477 0.816 14.352 1 91.62 191 THR B O 1
ATOM 3277 N N . PHE B 1 192 ? 11.477 0.557 13.336 1 95.62 192 PHE B N 1
ATOM 3278 C CA . PHE B 1 192 ? 11.484 1.941 12.883 1 95.62 192 PHE B CA 1
ATOM 3279 C C . PHE B 1 192 ? 11.539 2.902 14.062 1 95.62 192 PHE B C 1
ATOM 3281 O O . PHE B 1 192 ? 12.352 3.828 14.078 1 95.62 192 PHE B O 1
ATOM 3288 N N . MET B 1 193 ? 10.727 2.668 15.047 1 95.06 193 MET B N 1
ATOM 3289 C CA . MET B 1 193 ? 10.617 3.564 16.188 1 95.06 193 MET B CA 1
ATOM 3290 C C . MET B 1 193 ? 11.883 3.523 17.047 1 95.06 193 MET B C 1
ATOM 3292 O O . MET B 1 193 ? 12.297 4.543 17.594 1 95.06 193 MET B O 1
ATOM 3296 N N . LYS B 1 194 ? 12.445 2.352 17.125 1 96.06 194 LYS B N 1
ATOM 3297 C CA . LYS B 1 194 ? 13.711 2.217 17.844 1 96.06 194 LYS B CA 1
ATOM 3298 C C . LYS B 1 194 ? 14.797 3.078 17.219 1 96.06 194 LYS B C 1
ATOM 3300 O O . LYS B 1 194 ? 15.523 3.785 17.922 1 96.06 194 LYS B O 1
ATOM 3305 N N . THR B 1 195 ? 14.898 3.029 15.938 1 96.88 195 THR B N 1
ATOM 3306 C CA . THR B 1 195 ? 15.875 3.834 15.211 1 96.88 195 THR B CA 1
ATOM 3307 C C . THR B 1 195 ? 15.562 5.32 15.352 1 96.88 195 THR B C 1
ATOM 3309 O O . THR B 1 195 ? 16.469 6.137 15.539 1 96.88 195 THR B O 1
ATOM 3312 N N . ALA B 1 196 ? 14.281 5.652 15.234 1 96.94 196 ALA B N 1
ATOM 3313 C CA . ALA B 1 196 ? 13.859 7.043 15.391 1 96.94 196 ALA B CA 1
ATOM 3314 C C . ALA B 1 196 ? 14.266 7.586 16.75 1 96.94 196 ALA B C 1
ATOM 3316 O O . ALA B 1 196 ? 14.688 8.742 16.875 1 96.94 196 ALA B O 1
ATOM 3317 N N . ARG B 1 197 ? 14.203 6.781 17.797 1 97.31 197 ARG B N 1
ATOM 3318 C CA . ARG B 1 197 ? 14.523 7.191 19.156 1 97.31 197 ARG B CA 1
ATOM 3319 C C . ARG B 1 197 ? 16.016 7.457 19.297 1 97.31 197 ARG B C 1
ATOM 3321 O O . ARG B 1 197 ? 16.438 8.242 20.156 1 97.31 197 ARG B O 1
ATOM 3328 N N . LYS B 1 198 ? 16.781 6.836 18.453 1 97.06 198 LYS B N 1
ATOM 3329 C CA . LYS B 1 198 ? 18.219 7.098 18.453 1 97.06 198 LYS B CA 1
ATOM 3330 C C . LYS B 1 198 ? 18.547 8.438 17.797 1 97.06 198 LYS B C 1
ATOM 3332 O O . LYS B 1 198 ? 19.547 9.07 18.125 1 97.06 198 LYS B O 1
ATOM 3337 N N . MET B 1 199 ? 17.672 8.859 16.938 1 97.25 199 MET B N 1
ATOM 3338 C CA . MET B 1 199 ? 17.938 10.039 16.125 1 97.25 199 MET B CA 1
ATOM 3339 C C . MET B 1 199 ? 17.25 11.266 16.703 1 97.25 199 MET B C 1
ATOM 3341 O O . MET B 1 199 ? 17.734 12.391 16.547 1 97.25 199 MET B O 1
ATOM 3345 N N . PHE B 1 200 ? 16.109 11 17.359 1 98.69 200 PHE B N 1
ATOM 3346 C CA . PHE B 1 200 ? 15.234 12.086 17.781 1 98.69 200 PHE B CA 1
ATOM 3347 C C . PHE B 1 200 ? 14.742 11.867 19.203 1 98.69 200 PHE B C 1
ATOM 3349 O O . PHE B 1 200 ? 14.953 10.797 19.781 1 98.69 200 PHE B O 1
ATOM 3356 N N . ASP B 1 201 ? 14.211 12.961 19.812 1 98.5 201 ASP B N 1
ATOM 3357 C CA . ASP B 1 201 ? 13.375 12.797 21 1 98.5 201 ASP B CA 1
ATOM 3358 C C . ASP B 1 201 ? 11.953 12.391 20.609 1 98.5 201 ASP B C 1
ATOM 3360 O O . ASP B 1 201 ? 11.227 13.164 19.984 1 98.5 201 ASP B O 1
ATOM 3364 N N . VAL B 1 202 ? 11.625 11.172 20.969 1 98.44 202 VAL B N 1
ATOM 3365 C CA . VAL B 1 202 ? 10.336 10.602 20.609 1 98.44 202 VAL B CA 1
ATOM 3366 C C . VAL B 1 202 ? 9.484 10.406 21.859 1 98.44 202 VAL B C 1
ATOM 3368 O O . VAL B 1 202 ? 9.859 9.648 22.766 1 98.44 202 VAL B O 1
ATOM 3371 N N . GLN B 1 203 ? 8.32 11.133 21.922 1 98.38 203 GLN B N 1
ATOM 3372 C CA . GLN B 1 203 ? 7.438 11.039 23.078 1 98.38 203 GLN B CA 1
ATOM 3373 C C . GLN B 1 203 ? 6.02 10.664 22.656 1 98.38 203 GLN B C 1
ATOM 3375 O O . GLN B 1 203 ? 5.453 11.266 21.75 1 98.38 203 GLN B O 1
ATOM 3380 N N . GLU B 1 204 ? 5.551 9.703 23.328 1 98.06 204 GLU B N 1
ATOM 3381 C CA . GLU B 1 204 ? 4.156 9.359 23.047 1 98.06 204 GLU B CA 1
ATOM 3382 C C . GLU B 1 204 ? 3.217 10.469 23.5 1 98.06 204 GLU B C 1
ATOM 3384 O O . GLU B 1 204 ? 3.422 11.078 24.562 1 98.06 204 GLU B O 1
ATOM 3389 N N . VAL B 1 205 ? 2.225 10.766 22.703 1 98.5 205 VAL B N 1
ATOM 3390 C CA . VAL B 1 205 ? 1.196 11.727 23.062 1 98.5 205 VAL B CA 1
ATOM 3391 C C . VAL B 1 205 ? 0.26 11.109 24.109 1 98.5 205 VAL B C 1
ATOM 3393 O O . VAL B 1 205 ? -0.33 10.055 23.875 1 98.5 205 VAL B O 1
ATOM 3396 N N . VAL B 1 206 ? 0.078 11.75 25.234 1 97.25 206 VAL B N 1
ATOM 3397 C CA . VAL B 1 206 ? -0.701 11.156 26.312 1 97.25 206 VAL B CA 1
ATOM 3398 C C . VAL B 1 206 ? -1.882 12.062 26.656 1 97.25 206 VAL B C 1
ATOM 3400 O O . VAL B 1 206 ? -2.713 11.711 27.5 1 97.25 206 VAL B O 1
ATOM 3403 N N . ASP B 1 207 ? -1.971 13.25 26.016 1 97.56 207 ASP B N 1
ATOM 3404 C CA . ASP B 1 207 ? -2.994 14.219 26.406 1 97.56 207 ASP B CA 1
ATOM 3405 C C . ASP B 1 207 ? -4.184 14.172 25.438 1 97.56 207 ASP B C 1
ATOM 3407 O O . ASP B 1 207 ? -5.008 15.086 25.422 1 97.56 207 ASP B O 1
ATOM 3411 N N . ASP B 1 208 ? -4.293 13.18 24.578 1 97.88 208 ASP B N 1
ATOM 3412 C CA . ASP B 1 208 ? -5.461 12.977 23.719 1 97.88 208 ASP B CA 1
ATOM 3413 C C . ASP B 1 208 ? -6.523 12.141 24.438 1 97.88 208 ASP B C 1
ATOM 3415 O O . ASP B 1 208 ? -6.254 11.016 24.859 1 97.88 208 ASP B O 1
ATOM 3419 N N . PRO B 1 209 ? -7.75 12.641 24.562 1 97.25 209 PRO B N 1
ATOM 3420 C CA . PRO B 1 209 ? -8.805 11.883 25.234 1 97.25 209 PRO B CA 1
ATOM 3421 C C . PRO B 1 209 ? -9.109 10.555 24.547 1 97.25 209 PRO B C 1
ATOM 3423 O O . PRO B 1 209 ? -9.617 9.625 25.188 1 97.25 209 PRO B O 1
ATOM 3426 N N . ASP B 1 210 ? -8.742 10.414 23.266 1 97.56 210 ASP B N 1
ATOM 3427 C CA . ASP B 1 210 ? -9.047 9.203 22.516 1 97.56 210 ASP B CA 1
ATOM 3428 C C . ASP B 1 210 ? -7.887 8.211 22.562 1 97.56 210 ASP B C 1
ATOM 3430 O O . ASP B 1 210 ? -7.938 7.152 21.938 1 97.56 210 ASP B O 1
ATOM 3434 N N . LYS B 1 211 ? -6.852 8.477 23.328 1 98.06 211 LYS B N 1
ATOM 3435 C CA . LYS B 1 211 ? -5.637 7.668 23.312 1 98.06 211 LYS B CA 1
ATOM 3436 C C . LYS B 1 211 ? -5.949 6.203 23.609 1 98.06 211 LYS B C 1
ATOM 3438 O O . LYS B 1 211 ? -5.477 5.309 22.922 1 98.06 211 LYS B O 1
ATOM 3443 N N . GLU B 1 212 ? -6.754 5.957 24.594 1 97.31 212 GLU B N 1
ATOM 3444 C CA . GLU B 1 212 ? -7.062 4.586 24.984 1 97.31 212 GLU B CA 1
ATOM 3445 C C . GLU B 1 212 ? -7.812 3.848 23.891 1 97.31 212 GLU B C 1
ATOM 3447 O O . GLU B 1 212 ? -7.578 2.66 23.656 1 97.31 212 GLU B O 1
ATOM 3452 N N . VAL B 1 213 ? -8.688 4.566 23.281 1 96.81 213 VAL B N 1
ATOM 3453 C CA . VAL B 1 213 ? -9.523 3.98 22.234 1 96.81 213 VAL B CA 1
ATOM 3454 C C . VAL B 1 213 ? -8.656 3.541 21.062 1 96.81 213 VAL B C 1
ATOM 3456 O O . VAL B 1 213 ? -8.719 2.385 20.625 1 96.81 213 VAL B O 1
ATOM 3459 N N . TYR B 1 214 ? -7.82 4.453 20.578 1 96.88 214 TYR B N 1
ATOM 3460 C CA . TYR B 1 214 ? -7.078 4.09 19.375 1 96.88 214 TYR B CA 1
ATOM 3461 C C . TYR B 1 214 ? -5.902 3.184 19.703 1 96.88 214 TYR B C 1
ATOM 3463 O O . TYR B 1 214 ? -5.414 2.445 18.844 1 96.88 214 TYR B O 1
ATOM 3471 N N . SER B 1 215 ? -5.391 3.17 20.984 1 97.25 215 SER B N 1
ATOM 3472 C CA . SER B 1 215 ? -4.336 2.242 21.391 1 97.25 215 SER B CA 1
ATOM 3473 C C . SER B 1 215 ? -4.82 0.798 21.328 1 97.25 215 SER B C 1
ATOM 3475 O O . SER B 1 215 ? -4.047 -0.11 21.016 1 97.25 215 SER B O 1
ATOM 3477 N N . ARG B 1 216 ? -6.098 0.567 21.594 1 96.38 216 ARG B N 1
ATOM 3478 C CA . ARG B 1 216 ? -6.68 -0.768 21.516 1 96.38 216 ARG B CA 1
ATOM 3479 C C . ARG B 1 216 ? -6.676 -1.293 20.078 1 96.38 216 ARG B C 1
ATOM 3481 O O . ARG B 1 216 ? -6.715 -2.506 19.859 1 96.38 216 ARG B O 1
ATOM 3488 N N . GLU B 1 217 ? -6.582 -0.387 19.219 1 93.69 217 GLU B N 1
ATOM 3489 C CA . GLU B 1 217 ? -6.547 -0.755 17.812 1 93.69 217 GLU B CA 1
ATOM 3490 C C . GLU B 1 217 ? -5.121 -0.717 17.266 1 93.69 217 GLU B C 1
ATOM 3492 O O . GLU B 1 217 ? -4.914 -0.65 16.047 1 93.69 217 GLU B O 1
ATOM 3497 N N . LYS B 1 218 ? -4.137 -0.604 18.141 1 94.69 218 LYS B N 1
ATOM 3498 C CA . LYS B 1 218 ? -2.713 -0.643 17.844 1 94.69 218 LYS B CA 1
ATOM 3499 C C . LYS B 1 218 ? -2.281 0.604 17.062 1 94.69 218 LYS B C 1
ATOM 3501 O O . LYS B 1 218 ? -1.4 0.537 16.203 1 94.69 218 LYS B O 1
ATOM 3506 N N . LEU B 1 219 ? -3.049 1.651 17.344 1 96.88 219 LEU B N 1
ATOM 3507 C CA . LEU B 1 219 ? -2.639 2.955 16.828 1 96.88 219 LEU B CA 1
ATOM 3508 C C . LEU B 1 219 ? -1.881 3.74 17.906 1 96.88 219 LEU B C 1
ATOM 3510 O O . LEU B 1 219 ? -2.238 3.697 19.078 1 96.88 219 LEU B O 1
ATOM 3514 N N . PHE B 1 220 ? -0.814 4.461 17.438 1 97.88 220 PHE B N 1
ATOM 3515 C CA . PHE B 1 220 ? 0.022 5.223 18.359 1 97.88 220 PHE B CA 1
ATOM 3516 C C . PHE B 1 220 ? 0.359 6.59 17.781 1 97.88 220 PHE B C 1
ATOM 3518 O O . PHE B 1 220 ? 0.626 6.715 16.578 1 97.88 220 PHE B O 1
ATOM 3525 N N . LEU B 1 221 ? 0.267 7.605 18.625 1 98.75 221 LEU B N 1
ATOM 3526 C CA . LEU B 1 221 ? 0.589 8.984 18.25 1 98.75 221 LEU B CA 1
ATOM 3527 C C . LEU B 1 221 ? 1.79 9.492 19.047 1 98.75 221 LEU B C 1
ATOM 3529 O O . LEU B 1 221 ? 1.817 9.383 20.266 1 98.75 221 LEU B O 1
ATOM 3533 N N . TYR B 1 222 ? 2.77 10.016 18.344 1 98.75 222 TYR B N 1
ATOM 3534 C CA . TYR B 1 222 ? 4 10.492 18.969 1 98.75 222 TYR B CA 1
ATOM 3535 C C . TYR B 1 222 ? 4.281 11.938 18.578 1 98.75 222 TYR B C 1
ATOM 3537 O O . TYR B 1 222 ? 3.801 12.422 17.547 1 98.75 222 TYR B O 1
ATOM 3545 N N . ARG B 1 223 ? 4.988 12.609 19.422 1 98.75 223 ARG B N 1
ATOM 3546 C CA . ARG B 1 223 ? 5.715 13.844 19.125 1 98.75 223 ARG B CA 1
ATOM 3547 C C . ARG B 1 223 ? 7.199 13.57 18.922 1 98.75 223 ARG B C 1
ATOM 3549 O O . ARG B 1 223 ? 7.855 13.008 19.797 1 98.75 223 ARG B O 1
ATOM 3556 N N . ILE B 1 224 ? 7.711 13.891 17.781 1 98.81 224 ILE B N 1
ATOM 3557 C CA . ILE B 1 224 ? 9.125 13.695 17.453 1 98.81 224 ILE B CA 1
ATOM 3558 C C . ILE B 1 224 ? 9.812 15.047 17.297 1 98.81 224 ILE B C 1
ATOM 3560 O O . ILE B 1 224 ? 9.359 15.891 16.516 1 98.81 224 ILE B O 1
ATOM 3564 N N . THR B 1 225 ? 10.844 15.312 18.031 1 98.81 225 THR B N 1
ATOM 3565 C CA . THR B 1 225 ? 11.586 16.562 18 1 98.81 225 THR B CA 1
ATOM 3566 C C . THR B 1 225 ? 13.094 16.297 17.969 1 98.81 225 THR B C 1
ATOM 3568 O O . THR B 1 225 ? 13.531 15.156 18.125 1 98.81 225 THR B O 1
ATOM 3571 N N . LYS B 1 226 ? 13.812 17.391 17.672 1 98.12 226 LYS B N 1
ATOM 3572 C CA . LYS B 1 226 ? 15.266 17.281 17.672 1 98.12 226 LYS B CA 1
ATOM 3573 C C . LYS B 1 226 ? 15.781 16.938 19.062 1 98.12 226 LYS B C 1
ATOM 3575 O O . LYS B 1 226 ? 15.273 17.453 20.062 1 98.12 226 LYS B O 1
ATOM 3580 N N . ARG B 1 227 ? 16.766 16.062 19.078 1 93.75 227 ARG B N 1
ATOM 3581 C CA . ARG B 1 227 ? 17.391 15.742 20.359 1 93.75 227 ARG B CA 1
ATOM 3582 C C . ARG B 1 227 ? 18.141 16.953 20.922 1 93.75 227 ARG B C 1
ATOM 3584 O O . ARG B 1 227 ? 18.797 17.688 20.172 1 93.75 227 ARG B O 1
ATOM 3591 N N . THR B 1 228 ? 17.828 17.344 22.078 1 80.75 228 THR B N 1
ATOM 3592 C CA . THR B 1 228 ? 18.547 18.438 22.734 1 80.75 228 THR B CA 1
ATOM 3593 C C . THR B 1 228 ? 19.938 17.984 23.156 1 80.75 228 THR B C 1
ATOM 3595 O O . THR B 1 228 ? 20.094 16.906 23.75 1 80.75 228 THR B O 1
ATOM 3598 N N . THR B 1 229 ? 21 18.328 22.359 1 59 229 THR B N 1
ATOM 3599 C CA . THR B 1 229 ? 22.359 18.125 22.859 1 59 229 THR B CA 1
ATOM 3600 C C . THR B 1 229 ? 22.578 18.844 24.172 1 59 229 THR B C 1
ATOM 3602 O O . THR B 1 229 ? 21.969 19.891 24.422 1 59 229 THR B O 1
#

Nearest PDB structures (foldseek):
  4lec-assembly2_B  TM=8.675E-01  e=3.910E-18  Homo sapiens
  4qpn-assembly1_A  TM=8.150E-01  e=5.065E-16  Homo sapiens
  4lg1-assembly1_A  TM=8.386E-01  e=6.752E-15  Homo sapiens
  5mpt-assembly1_A  TM=6.610E-01  e=2.518E-07  Monascus purpureus
  8h26-assembly3_D  TM=6.865E-01  e=7.163E-06  Staphylococcus aureus subsp. aureus NCTC 8325

Sequence (458 aa):
MSDSEENDVFGVAQDFVPPAPIKPAGDSEIDFDGLLAPPLKLHEDLKNGCGGQLWPAGMVLSKYMLRKHKDDLAGKEIVELGAGGGLVGLAVAIGCKVDTTLHITDQEPMFELMRRNIALNSLQSRVSASIYDWGEPTPSHLPRHPDIILAADCVYFEPAFPLLQQTLKDLIGETTVCYFCFKRRRRADLTFMKTARKMFDVQEVVDDPDKEVYSREKLFLYRITKRTTMSDSEENDVFGVAQDFVPPAPIKPAGDSEIDFDGLLAPPLKLHEDLKNGCGGQLWPAGMVLSKYMLRKHKDDLAGKEIVELGAGGGLVGLAVAIGCKVDTTLHITDQEPMFELMRRNIALNSLQSRVSASIYDWGEPTPSHLPRHPDIILAADCVYFEPAFPLLQQTLKDLIGETTVCYFCFKRRRRADLTFMKTARKMFDVQEVVDDPDKEVYSREKLFLYRITKRTT

Solvent-accessible surface area (backbone atoms only — not comparable to 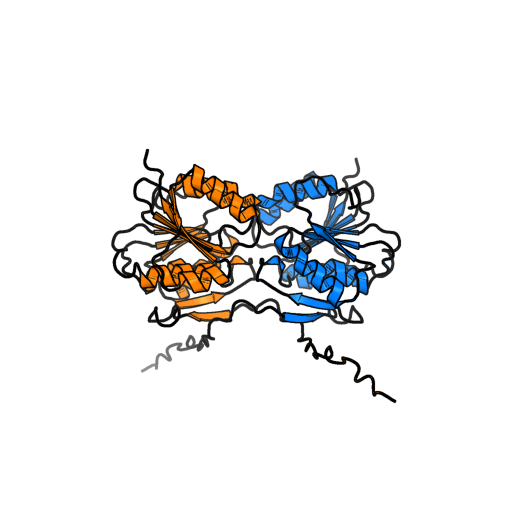full-atom values): 24825 Å² total; per-residue (Å²): 137,85,82,79,81,73,84,72,73,78,70,68,77,75,71,64,38,66,52,71,67,61,74,68,64,46,49,16,44,45,30,70,94,73,67,30,78,77,54,45,48,43,57,31,40,50,86,53,35,73,49,20,50,78,54,70,28,35,53,51,50,31,48,47,42,46,67,76,39,27,78,74,35,61,80,39,40,38,36,26,47,57,30,30,38,27,64,38,59,53,44,43,59,68,49,23,40,59,76,40,61,34,34,34,19,22,46,71,57,33,46,65,46,26,48,50,24,33,54,65,59,72,31,68,88,43,42,44,74,45,75,51,60,66,54,50,81,80,57,83,92,50,70,64,53,26,41,32,34,42,33,34,53,69,76,77,50,75,77,45,45,65,27,48,52,47,35,48,59,63,31,51,30,92,74,16,40,28,44,40,19,29,53,65,62,51,72,65,52,53,53,51,52,54,54,46,49,75,67,26,40,68,41,72,62,77,87,52,92,57,47,68,64,43,42,76,68,38,33,48,49,29,41,37,29,51,56,83,127,137,83,81,79,80,72,85,70,76,75,69,67,77,75,72,64,36,66,50,71,68,60,73,70,65,46,49,16,44,45,31,68,93,72,66,32,79,78,54,44,48,44,58,31,40,49,87,52,35,72,47,21,50,78,53,70,28,35,54,53,49,31,48,47,42,48,68,75,40,27,76,75,35,61,77,39,41,38,38,25,47,55,30,30,38,26,64,38,58,53,46,44,61,69,51,24,41,60,77,40,64,33,35,33,19,20,46,71,52,34,47,65,48,26,47,50,24,34,54,67,59,71,30,69,88,44,44,42,74,43,75,52,58,65,56,50,79,80,57,84,90,49,71,64,53,26,40,31,34,42,33,34,54,68,75,76,49,75,78,44,44,66,27,46,51,46,36,48,59,64,32,50,28,93,74,16,41,27,43,40,19,30,52,65,61,51,75,64,52,54,53,51,52,54,53,45,49,74,70,27,40,69,39,73,61,79,86,50,93,58,47,70,64,42,41,77,69,38,34,48,48,29,41,37,30,51,55,82,128

Radius of gyration: 24.17 Å; Cα contacts (8 Å, |Δi|>4): 944; chains: 2; bounding box: 57×86×53 Å

Foldseek 3Di:
DPDCPPCPVPPPPPPDDPPDPPPAWDWDWACLVVLFPPTQIFIADCPLHDLRDDDVQLSVLQNCCSPPPQEPCEPFAEEEESCSLPSRVVSCQRRHPYDAAHEYEEAPSRQVSNVVSCVVVVNPVRYYYDYDDQQDADDPVGDQATLEYEYEAPLPDLVCLVSNLVNCLRHADQRHKYKYKHADDDPSSVVSVVVLVVQWPKAWDDPDPCQVVVVVRRMTIIITHGDDD/DPDCPPPPVPPPVPPDDPPDPPPAWDWDWACLVVLFPPTQIFIADCPLHDLRDDDVQLSVLQNCCSPPPQEPCEPFAEEEESCSLPSRVVSCQRRHPYDAAHEYEEAPSRQVSNVVSCVVVVNPVRYYYDYDDFQDADDPVGDQATLEYEYEAPLPDLVCLVSNLVNCLRHADQNHKYKYKHADDDPSSVVSVVVLVVQWPKAWDDPDPCQVVVVVRRMTIIITHGDDD

Organism: Alternaria alternata (NCBI:txid5599)